Protein AF-A0A9D2HFP5-F1 (afdb_monomer)

pLDDT: mean 80.47, std 15.22, range [37.59, 98.75]

InterPro domains:
  IPR025874 Double zinc ribbon [PF12773] (613-658)

Mean predicted aligned error: 17.3 Å

Sequence (662 aa):
MRTFKIGSEEIKFDDDFEFYNHYVNDLFAIAYESMHIFENEIAKIDDINKLIDETPEIANSLINEAVSYCIDVLIDNEIYDYDVKRFWEEYGDIIDYEESEEFQELNGGYQSIQTSERVHQEEKDSYRNSRSHWEGGGFGISGAIKGAINAGALNMVTGAYRGLVDSFVDSSDRRKFNKMRNALLTEENLDNLAQGLWNNIAAFVTQSLAQILEERTGRNADRILRRGANKAEAIFNNLDRIKDSDKQRKLIKEIIELDPYELSYLAYFEDNSDRIGLDQAEILEIFQYLNAYGYQCFKMDKISEELESITNNTELSPIEKRDKITEILVKNKYIDINYNILIQDNNIVISEIEGFIGLLAIYEIRQCSIRFRGKNELSYYDRVELKNTIEESLKKYRILKSYKPVELKEEYVDMFTGIIELLNKTKKQILIDEKEIRTVRGREFATIEEAECYRKEVSRFDTICSEARERKTSQQFSDLIQKLKNEKFQSKEICDYIVQLEKEQKRLEKEEKEQCLTVGKIKFETFEEADCYRKEKEKWDKKLDNCKEYLGLKPLVTQDIDFVYKELMAEGFTSKILLEKLNIILKIRDIYQKVDSLKAGTRLTEEKQYIICESCGSRINPCSKFCPMCGKPIVMKITCPKCGYKCESSAKFCGMCGNKLM

Foldseek 3Di:
DDWFDWPPDIFDDDPLNVVLLVLLQVLLLLLVVLLVVLLVVLLVDQALVCSLVCSQVSLVVSLLVLLQVLQVVCVVVVNNPDDSVVLCVVQVVPLRLCPFPLSCLLVLLLVLLVQLVVQLVVVVVVCVVCPDDDDDDPQPSLNSSVVSGDPSNCVQQVPLSVVPSVPSPDDCVVVSSSSSSSSNPDPVSSSSSSVSSSCSRSQRVSLSSLVVCCVVVVRDCQQNVLVLVVVLVVLVVCLVVDPDLVVSSVSLSVSCNRHVPPVVSLVVCLVCVVVSVTDNVSSLVSVCSNHVQVSLVVVLVVVVVVLVCLVPDPVDALVRSLVVLVCSCVVVQCAHPQRDGRDDRHVVSVLVSLQVLLSSLLSQLVVLVVVVPPPPDADLVSLVVSLVSSVVSCVSSVVPPDDDLVSHDVVCSVSSVVSVVSNVVSVVVNVVNQQVCQDDPNDGDPGNVVSVLVVVLVVLLCVLVVVLPDDDALVSLVVSLVVLVVVPDPDPVSVVVSVVSVVVSVVRVVVVVQVCQDDQHDGHPDNVVSVVLVVVLVVLVVVLVVLCVVVVDDDDDLVVLVVVVVVLVVVDDDDPVVVVVNVSSVVSNVSNVVNVCSNVVHPDPDPQPFDQDPVPRDTHRPPDQADPVPRHGDFDWDADPPPRDTHTPPDQADPPPRHGPD

Secondary structure (DSSP, 8-state):
-EEEEETTEEEEE-HHHHHHHHHHHHHHHHHHHHHHHHHHHHTT---HHHHHHHHHHHHHHHHHHHHHHHHHHHHHTT--S--HHHHHHHHHHHH-GGG-HHHHHHHHHHHHHHHHHHHHHHHHHHHHH--S-----S-HHHHHHHHHS-HHHHHHHHHHHHHHHTTTTSTTHHHHHHHHHHTT--HHHHHHHHHHHHHIIIIIIHHHHHHHHHHHH----TTTTTTTHHHHHHHHHHHTT---HHHHHHHHHHHHHH-TT-HHHHHHHHHTHHHHT--HHHHHHHHHHH-HHHHHHHHHHHHHHHHHHHHH-SSS-HHHHHHHHHHHHHHTTSB-TT--B---S-HHHHHHHHHHHHHHHHHHHHHHHHTTTT-SS--HHHHHHHHHHHHHHHHHTTTTTT--GGGS-HHHHHHHHHHHHHHHHHHHHHHHHHHHHTEETTEE-SSHHHHHHHHHHHHHHHHHHHTT----SHHHHHHHHHHHHHT----HHHHHHHHHHHHHHHHHHHHHHHHHTEETTEE-SSHHHHHHHHHHHHHHHHHHHHHHHHTT-----HHHHHHHHHHHHHS----HHHHHHHHHHHHHHHHHHHHHHHHHT--------PEEPTTT--EE-TT-SB-TTT--B---EEE-TTT--EEETT-SB-TTT--B--

Solvent-accessible surface area (backbone atoms only — not comparable to full-atom values): 37221 Å² total; per-residue (Å²): 108,51,74,47,59,52,65,96,45,72,48,76,41,47,61,48,49,55,61,48,47,55,57,50,34,52,40,39,40,50,17,54,54,43,25,54,54,46,40,59,56,56,71,71,54,92,42,53,68,56,43,69,68,47,47,48,59,56,48,47,54,48,47,49,52,55,45,49,52,47,43,53,53,34,45,77,69,73,43,77,91,58,49,69,66,55,49,44,74,75,42,34,97,70,52,40,57,68,76,28,68,43,45,41,51,54,50,52,24,47,52,25,52,53,50,23,52,50,52,50,49,53,51,52,51,49,57,69,72,50,82,81,77,88,81,87,76,97,49,64,70,60,41,54,38,62,68,50,39,46,71,69,32,44,64,64,23,44,76,52,44,66,74,44,58,88,59,79,84,57,102,58,53,70,61,50,52,50,49,40,49,48,41,56,71,39,70,71,53,49,51,39,40,26,49,37,50,24,46,35,37,48,46,42,48,46,30,50,49,42,52,54,48,23,76,74,70,70,46,69,40,52,51,71,63,39,73,32,33,74,58,24,51,57,49,57,79,44,42,88,77,50,87,48,56,72,57,39,46,54,50,53,48,49,28,46,69,25,28,61,82,51,57,69,56,56,52,51,47,49,81,37,11,80,83,60,64,38,56,52,66,42,52,50,52,52,44,38,70,65,31,47,52,59,40,52,45,56,54,45,54,66,46,47,56,57,48,48,52,50,69,68,39,82,88,55,52,42,60,57,38,34,52,53,49,50,50,54,38,40,74,71,52,46,26,50,100,73,68,44,72,63,72,88,83,48,70,67,56,48,37,52,52,50,30,51,43,51,47,39,36,52,20,55,44,49,50,55,52,57,76,53,65,90,55,94,66,80,51,70,66,54,41,53,52,53,46,49,50,45,55,51,34,34,55,63,58,58,55,79,76,75,74,52,64,84,53,28,61,72,88,48,32,60,57,51,51,49,49,56,51,48,45,52,54,41,55,54,47,48,56,51,47,52,50,53,61,7,37,52,97,90,43,75,41,97,41,58,67,59,20,50,54,49,46,56,49,50,50,54,51,48,51,64,52,61,78,55,77,82,72,86,51,34,65,58,41,51,58,49,50,52,57,59,59,74,68,64,75,83,50,64,68,61,53,53,49,52,54,49,51,52,53,51,25,55,50,40,47,50,52,54,52,54,50,61,19,41,55,81,80,38,77,44,96,42,55,69,60,24,50,52,52,47,54,49,49,52,52,50,50,51,50,50,50,53,52,33,60,77,66,73,52,71,95,71,55,78,69,54,54,57,48,54,52,51,56,65,67,70,69,73,83,95,52,74,71,56,54,54,50,49,55,50,51,53,53,47,51,55,49,50,54,51,52,50,33,57,60,72,49,53,84,75,88,67,83,76,73,53,45,65,37,94,88,77,66,47,78,35,62,79,86,50,67,42,38,94,88,76,65,51,68,64,80,57,68,38,66,35,91,88,79,63,53,75,35,55,67,82,46,52,46,34,94,86,78,64,49,71,71,108

Structure (mmCIF, N/CA/C/O backbone):
data_AF-A0A9D2HFP5-F1
#
_entry.id   AF-A0A9D2HFP5-F1
#
loop_
_atom_site.group_PDB
_atom_site.id
_atom_site.type_symbol
_atom_site.label_atom_id
_atom_site.label_alt_id
_atom_site.label_comp_id
_atom_site.label_asym_id
_atom_site.label_entity_id
_atom_site.label_seq_id
_atom_site.pdbx_PDB_ins_code
_atom_site.Cartn_x
_atom_site.Cartn_y
_atom_site.Cartn_z
_atom_site.occupancy
_atom_site.B_iso_or_equiv
_atom_site.auth_seq_id
_atom_site.auth_comp_id
_atom_site.auth_asym_id
_atom_site.auth_atom_id
_atom_site.pdbx_PDB_model_num
ATOM 1 N N . MET A 1 1 ? -23.860 -22.064 18.337 1.00 83.44 1 MET A N 1
ATOM 2 C CA . MET A 1 1 ? -22.871 -21.982 19.428 1.00 83.44 1 MET A CA 1
ATOM 3 C C . MET A 1 1 ? -21.538 -22.519 18.939 1.00 83.44 1 MET A C 1
ATOM 5 O O . MET A 1 1 ? -21.463 -23.690 18.559 1.00 83.44 1 MET A O 1
ATOM 9 N N . ARG A 1 2 ? -20.513 -21.670 18.928 1.00 90.56 2 ARG A N 1
ATOM 10 C CA . ARG A 1 2 ? -19.144 -22.003 18.518 1.00 90.56 2 ARG A CA 1
ATOM 11 C C . ARG A 1 2 ? -18.250 -22.126 19.750 1.00 90.56 2 ARG A C 1
ATOM 13 O O . ARG A 1 2 ? -18.473 -21.437 20.745 1.00 90.56 2 ARG A O 1
ATOM 20 N N . THR A 1 3 ? -17.268 -23.022 19.702 1.00 93.19 3 THR A N 1
ATOM 21 C CA . THR A 1 3 ? -16.402 -23.328 20.849 1.00 93.19 3 THR A CA 1
ATOM 22 C C . THR A 1 3 ? -14.945 -23.315 20.420 1.00 93.19 3 THR A C 1
ATOM 24 O O . THR A 1 3 ? -14.612 -23.925 19.405 1.00 93.19 3 THR A O 1
ATOM 27 N N . PHE A 1 4 ? -14.095 -22.692 21.230 1.00 94.12 4 PHE A N 1
ATOM 28 C CA . PHE A 1 4 ? -12.648 -22.633 21.035 1.00 94.12 4 PHE A CA 1
ATOM 29 C C . PHE A 1 4 ? -11.933 -23.162 22.273 1.00 94.12 4 PHE A C 1
ATOM 31 O O . PHE A 1 4 ? -12.431 -23.021 23.394 1.00 94.12 4 PHE A O 1
ATOM 38 N N . LYS A 1 5 ? -10.775 -23.791 22.078 1.00 92.25 5 LYS A N 1
ATOM 39 C CA . LYS A 1 5 ? -9.934 -24.246 23.187 1.00 92.25 5 LYS A CA 1
ATOM 40 C C . LYS A 1 5 ? -9.014 -23.130 23.650 1.00 92.25 5 LYS A C 1
ATOM 42 O O . LYS A 1 5 ? -8.601 -22.303 22.850 1.00 92.25 5 LYS A O 1
ATOM 47 N N . ILE A 1 6 ? -8.702 -23.137 24.941 1.00 88.50 6 ILE A N 1
ATOM 48 C CA . ILE A 1 6 ? -7.648 -22.308 25.521 1.00 88.50 6 ILE A CA 1
ATOM 49 C C . ILE A 1 6 ? -6.994 -23.078 26.676 1.00 88.50 6 ILE A C 1
ATOM 51 O O . ILE A 1 6 ? -7.448 -23.089 27.827 1.00 88.50 6 ILE A O 1
ATOM 55 N N . GLY A 1 7 ? -5.952 -23.837 26.344 1.00 86.19 7 GLY A N 1
ATOM 56 C CA . GLY A 1 7 ? -5.350 -24.830 27.226 1.00 86.19 7 GLY A CA 1
ATOM 57 C C . GLY A 1 7 ? -6.357 -25.907 27.653 1.00 86.19 7 GLY A C 1
ATOM 58 O O . GLY A 1 7 ? -6.870 -26.673 26.841 1.00 86.19 7 GLY A O 1
ATOM 59 N N . SER A 1 8 ? -6.628 -26.003 28.959 1.00 86.81 8 SER A N 1
ATOM 60 C CA . SER A 1 8 ? -7.616 -26.943 29.517 1.00 86.81 8 SER A CA 1
ATOM 61 C C . SER A 1 8 ? -9.049 -26.410 29.535 1.00 86.81 8 SER A C 1
ATOM 63 O O . SER A 1 8 ? -9.959 -27.136 29.936 1.00 86.81 8 SER A O 1
ATOM 65 N N . GLU A 1 9 ? -9.246 -25.143 29.184 1.00 90.12 9 GLU A N 1
ATOM 66 C CA . GLU A 1 9 ? -10.543 -24.479 29.215 1.00 90.12 9 GLU A CA 1
ATOM 67 C C . GLU A 1 9 ? -11.152 -24.404 27.805 1.00 90.12 9 GLU A C 1
ATOM 69 O O . GLU A 1 9 ? -10.472 -24.565 26.791 1.00 90.12 9 GLU A O 1
ATOM 74 N N . GLU A 1 10 ? -12.458 -24.147 27.748 1.00 92.25 10 GLU A N 1
ATOM 75 C CA . GLU A 1 10 ? -13.201 -23.933 26.502 1.00 92.25 10 GLU A CA 1
ATOM 76 C C . GLU A 1 10 ? -13.963 -22.608 26.575 1.00 92.25 10 GLU A C 1
ATOM 78 O O . GLU A 1 10 ? -14.737 -22.403 27.520 1.00 92.25 10 GLU A O 1
ATOM 83 N N . ILE A 1 11 ? -13.773 -21.747 25.576 1.00 91.75 11 ILE A N 1
ATOM 84 C CA . ILE A 1 11 ? -14.527 -20.503 25.368 1.00 91.75 11 ILE A CA 1
ATOM 85 C C . ILE A 1 11 ? -15.746 -20.810 24.507 1.00 91.75 11 ILE A C 1
ATOM 87 O O . ILE A 1 11 ? -15.630 -21.525 23.506 1.00 91.75 11 ILE A O 1
ATOM 91 N N . LYS A 1 12 ? -16.912 -20.277 24.891 1.00 89.75 12 LYS A N 1
ATOM 92 C CA . LYS A 1 12 ? -18.170 -20.497 24.164 1.00 89.75 12 LYS A CA 1
ATOM 93 C C . LYS A 1 12 ? -18.807 -19.188 23.711 1.00 89.75 12 LYS A C 1
ATOM 95 O O . LYS A 1 12 ? -19.101 -18.294 24.510 1.00 89.75 12 LYS A O 1
ATOM 100 N N . PHE A 1 13 ? -19.098 -19.135 22.421 1.00 92.19 13 PHE A N 1
ATOM 101 C CA . PHE A 1 13 ? -19.860 -18.069 21.789 1.00 92.19 13 PHE A CA 1
ATOM 102 C C . PHE A 1 13 ? -21.259 -18.589 21.456 1.00 92.19 13 PHE A C 1
ATOM 104 O O . PHE A 1 13 ? -21.419 -19.593 20.75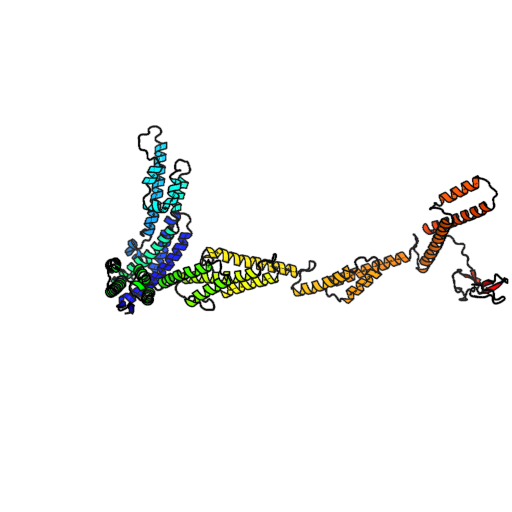3 1.00 92.19 13 PHE A O 1
ATOM 111 N N . ASP A 1 14 ? -22.264 -17.974 22.077 1.00 93.81 14 ASP A N 1
ATOM 112 C CA . ASP A 1 14 ? -23.678 -18.326 21.929 1.00 93.81 14 ASP A CA 1
ATOM 113 C C . ASP A 1 14 ? -24.262 -17.792 20.612 1.00 93.81 14 ASP A C 1
ATOM 115 O O . ASP A 1 14 ? -23.592 -17.098 19.857 1.00 93.81 14 ASP A O 1
ATOM 119 N N . ASP A 1 15 ? -25.499 -18.178 20.294 1.00 94.62 15 ASP A N 1
ATOM 120 C CA . ASP A 1 15 ? -26.116 -17.840 19.004 1.00 94.62 15 ASP A CA 1
ATOM 121 C C . ASP A 1 15 ? -26.394 -16.336 18.846 1.00 94.62 15 ASP A C 1
ATOM 123 O O . ASP A 1 15 ? -26.435 -15.850 17.717 1.00 94.62 15 ASP A O 1
ATOM 127 N N . ASP A 1 16 ? -26.563 -15.604 19.952 1.00 95.38 16 ASP A N 1
ATOM 128 C CA . ASP A 1 16 ? -26.691 -14.145 19.916 1.00 95.38 16 ASP A CA 1
ATOM 129 C C . ASP A 1 16 ? -25.340 -13.507 19.591 1.00 95.38 16 ASP A C 1
ATOM 131 O O . ASP A 1 16 ? -25.266 -12.665 18.700 1.00 95.38 16 ASP A O 1
ATOM 135 N N . PHE A 1 17 ? -24.248 -13.973 20.201 1.00 94.75 17 PHE A N 1
ATOM 136 C CA . PHE A 1 17 ? -22.914 -13.528 19.815 1.00 94.75 17 PHE A CA 1
ATOM 137 C C . PHE A 1 17 ? -22.600 -13.839 18.350 1.00 94.75 17 PHE A C 1
ATOM 139 O O . PHE A 1 17 ? -22.112 -12.965 17.646 1.00 94.75 17 PHE A O 1
ATOM 146 N N . GLU A 1 18 ? -22.892 -15.053 17.869 1.00 94.25 18 GLU A N 1
ATOM 147 C CA . GLU A 1 18 ? -22.661 -15.409 16.459 1.00 94.25 18 GLU A CA 1
ATOM 148 C C . GLU A 1 18 ? -23.450 -14.498 15.506 1.00 94.25 18 GLU A C 1
ATOM 150 O O . GLU A 1 18 ? -22.938 -14.138 14.448 1.00 94.25 18 GLU A O 1
ATOM 155 N N . PHE A 1 19 ? -24.674 -14.109 15.886 1.00 95.12 19 PHE A N 1
ATOM 156 C CA . PHE A 1 19 ? -25.495 -13.174 15.118 1.00 95.12 19 PHE A CA 1
ATOM 157 C C . PHE A 1 19 ? -24.808 -11.812 14.968 1.00 95.12 19 PHE A C 1
ATOM 159 O O . PHE A 1 19 ? -24.720 -11.299 13.856 1.00 95.12 19 PHE A O 1
ATOM 166 N N . TYR A 1 20 ? -24.276 -11.251 16.055 1.00 96.62 20 TYR A N 1
ATOM 167 C CA . TYR A 1 20 ? -23.575 -9.969 15.995 1.00 96.62 20 TYR A CA 1
ATOM 168 C C . TYR A 1 20 ? -22.176 -10.069 15.379 1.00 96.62 20 TYR A C 1
ATOM 170 O O . TYR A 1 20 ? -21.769 -9.165 14.655 1.00 96.62 20 TYR A O 1
ATOM 178 N N . ASN A 1 21 ? -21.436 -11.150 15.642 1.00 94.88 21 ASN A N 1
ATOM 179 C CA . ASN A 1 21 ? -20.028 -11.271 15.261 1.00 94.88 21 ASN A CA 1
ATOM 180 C C . ASN A 1 21 ? -19.814 -11.156 13.748 1.00 94.88 21 ASN A C 1
ATOM 182 O O . ASN A 1 21 ? -18.790 -10.627 13.322 1.00 94.88 21 ASN A O 1
ATOM 186 N N . HIS A 1 22 ? -20.778 -11.605 12.940 1.00 91.94 22 HIS A N 1
ATOM 187 C CA . HIS A 1 22 ? -20.729 -11.388 11.497 1.00 91.94 22 HIS A CA 1
ATOM 188 C C . HIS A 1 22 ? -20.711 -9.892 11.143 1.00 91.94 22 HIS A C 1
ATOM 190 O O . HIS A 1 22 ? -19.788 -9.462 10.458 1.00 91.94 22 HIS A O 1
ATOM 196 N N . TYR A 1 23 ? -21.655 -9.102 11.664 1.00 95.81 23 TYR A N 1
ATOM 197 C CA . TYR A 1 23 ? -21.728 -7.661 11.391 1.00 95.81 23 TYR A CA 1
ATOM 198 C C . TYR A 1 23 ? -20.547 -6.888 11.989 1.00 95.81 23 TYR A C 1
ATOM 200 O O . TYR A 1 23 ? -20.078 -5.923 11.395 1.00 95.81 23 TYR A O 1
ATOM 208 N N . VAL A 1 24 ? -20.034 -7.319 13.148 1.00 96.00 24 VAL A N 1
ATOM 209 C CA . VAL A 1 24 ? -18.830 -6.721 13.747 1.00 96.00 24 VAL A CA 1
ATOM 210 C C . VAL A 1 24 ? -17.609 -6.936 12.849 1.00 96.00 24 VAL A C 1
ATOM 212 O O . VAL A 1 24 ? -16.855 -5.996 12.629 1.00 96.00 24 VAL A O 1
ATOM 215 N N . ASN A 1 25 ? -17.417 -8.140 12.294 1.00 93.50 25 ASN A N 1
ATOM 216 C CA . ASN A 1 25 ? -16.295 -8.404 11.384 1.00 93.50 25 ASN A CA 1
ATOM 217 C C . ASN A 1 25 ? -16.394 -7.575 10.096 1.00 93.50 25 ASN A C 1
ATOM 219 O O . ASN A 1 25 ? -15.379 -7.055 9.634 1.00 93.50 25 ASN A O 1
ATOM 223 N N . ASP A 1 26 ? -17.599 -7.422 9.549 1.00 94.69 26 ASP A N 1
ATOM 224 C CA . ASP A 1 26 ? -17.847 -6.573 8.382 1.00 94.69 26 ASP A CA 1
ATOM 225 C C . ASP A 1 26 ? -17.534 -5.097 8.686 1.00 94.69 26 ASP A C 1
ATOM 227 O O . ASP A 1 26 ? -16.801 -4.449 7.940 1.00 94.69 26 ASP A O 1
ATOM 231 N N . LEU A 1 27 ? -18.007 -4.571 9.821 1.00 96.81 27 LEU A N 1
ATOM 232 C CA . LEU A 1 27 ? -17.712 -3.198 10.244 1.00 96.81 27 LEU A CA 1
ATOM 233 C C . LEU A 1 27 ? -16.233 -2.984 10.570 1.00 96.81 27 LEU A C 1
ATOM 235 O O . LEU A 1 27 ? -15.704 -1.913 10.291 1.00 96.81 27 LEU A O 1
ATOM 239 N N . PHE A 1 28 ? -15.539 -3.986 11.111 1.00 94.94 28 PHE A N 1
ATOM 240 C CA . PHE A 1 28 ? -14.091 -3.922 11.305 1.00 94.94 28 PHE A CA 1
ATOM 241 C C . PHE A 1 28 ? -13.357 -3.849 9.968 1.00 94.94 28 PHE A C 1
ATOM 243 O O . PHE A 1 28 ? -12.436 -3.045 9.837 1.00 94.94 28 PHE A O 1
ATOM 250 N N . ALA A 1 29 ? -13.768 -4.634 8.968 1.00 93.31 29 ALA A N 1
ATOM 251 C CA . ALA A 1 29 ? -13.217 -4.534 7.619 1.00 93.31 29 ALA A CA 1
ATOM 252 C C . ALA A 1 29 ? -13.425 -3.124 7.041 1.00 93.31 29 ALA A C 1
ATOM 254 O O . ALA A 1 29 ? -12.455 -2.499 6.611 1.00 93.31 29 ALA A O 1
ATOM 255 N N . ILE A 1 30 ? -14.646 -2.582 7.141 1.00 96.00 30 ILE A N 1
ATOM 256 C CA . ILE A 1 30 ? -14.961 -1.204 6.725 1.00 96.00 30 ILE A CA 1
ATOM 257 C C . ILE A 1 30 ? -14.097 -0.188 7.482 1.00 96.00 30 ILE A C 1
ATOM 259 O O . ILE A 1 30 ? -13.579 0.741 6.867 1.00 96.00 30 ILE A O 1
ATOM 263 N N . ALA A 1 31 ? -13.903 -0.358 8.793 1.00 96.25 31 ALA A N 1
ATOM 264 C CA . ALA A 1 31 ? -13.087 0.534 9.613 1.00 96.25 31 ALA A CA 1
ATOM 265 C C . ALA A 1 31 ? -11.616 0.528 9.177 1.00 96.25 31 ALA A C 1
ATOM 267 O O . ALA A 1 31 ? -11.030 1.595 9.019 1.00 96.25 31 ALA A O 1
ATOM 268 N N . TYR A 1 32 ? -11.020 -0.646 8.938 1.00 92.69 32 TYR A N 1
ATOM 269 C CA . TYR A 1 32 ? -9.642 -0.747 8.447 1.00 92.69 32 TYR A CA 1
ATOM 270 C C . TYR A 1 32 ? -9.480 -0.121 7.058 1.00 92.69 32 TYR A C 1
ATOM 272 O O . TYR A 1 32 ? -8.529 0.626 6.829 1.00 92.69 32 TYR A O 1
ATOM 280 N N . GLU A 1 33 ? -10.399 -0.398 6.131 1.00 91.31 33 GLU A N 1
ATOM 281 C CA . GLU A 1 33 ? -10.356 0.185 4.785 1.00 91.31 33 GLU A CA 1
ATOM 282 C C . GLU A 1 33 ? -10.531 1.705 4.825 1.00 91.31 33 GLU A C 1
ATOM 284 O O . GLU A 1 33 ? -9.754 2.432 4.204 1.00 91.31 33 GLU A O 1
ATOM 289 N N . SER A 1 34 ? -11.490 2.186 5.616 1.00 95.50 34 SER A N 1
ATOM 290 C CA . SER A 1 34 ? -11.731 3.614 5.834 1.00 95.50 34 SER A CA 1
ATOM 291 C C . SER A 1 34 ? -10.514 4.296 6.445 1.00 95.50 34 SER A C 1
ATOM 293 O O . SER A 1 34 ? -10.115 5.349 5.962 1.00 95.50 34 SER A O 1
ATOM 295 N N . MET A 1 35 ? -9.881 3.681 7.449 1.00 94.56 35 MET A N 1
ATOM 296 C CA . MET A 1 35 ? -8.655 4.186 8.070 1.00 94.56 35 MET A CA 1
ATOM 297 C C . MET A 1 35 ? -7.540 4.361 7.036 1.00 94.56 35 MET A C 1
ATOM 299 O O . MET A 1 35 ? -6.943 5.430 6.962 1.00 94.56 35 MET A O 1
ATOM 303 N N . HIS A 1 36 ? -7.308 3.357 6.185 1.00 89.44 36 HIS A N 1
ATOM 304 C CA . HIS A 1 36 ? -6.268 3.429 5.158 1.00 89.44 36 HIS A CA 1
ATOM 305 C C . HIS A 1 36 ? -6.579 4.467 4.066 1.00 89.44 36 HIS A C 1
ATOM 307 O O . HIS A 1 36 ? -5.689 5.179 3.597 1.00 89.44 36 HIS A O 1
ATOM 313 N N . ILE A 1 37 ? -7.840 4.580 3.637 1.00 90.94 37 ILE A N 1
ATOM 314 C CA . ILE A 1 37 ? -8.264 5.622 2.687 1.00 90.94 37 ILE A CA 1
ATOM 315 C C . ILE A 1 37 ? -8.052 7.006 3.304 1.00 90.94 37 ILE A C 1
ATOM 317 O O . ILE A 1 37 ? -7.484 7.890 2.666 1.00 90.94 37 ILE A O 1
ATOM 321 N N . PHE A 1 38 ? -8.484 7.176 4.548 1.00 96.00 38 PHE A N 1
ATOM 322 C CA . PHE A 1 38 ? -8.383 8.421 5.288 1.00 96.00 38 PHE A CA 1
ATOM 323 C C . PHE A 1 38 ? -6.936 8.868 5.466 1.00 96.00 38 PHE A C 1
ATOM 325 O O . PHE A 1 38 ? -6.614 9.992 5.090 1.00 96.00 38 PHE A O 1
ATOM 332 N N . GLU A 1 39 ? -6.063 7.978 5.943 1.00 92.81 39 GLU A N 1
ATOM 333 C CA . GLU A 1 39 ? -4.623 8.210 6.094 1.00 92.81 39 GLU A CA 1
ATOM 334 C C . GLU A 1 39 ? -4.002 8.713 4.780 1.00 92.81 39 GLU A C 1
ATOM 336 O O . GLU A 1 39 ? -3.342 9.753 4.746 1.00 92.81 39 GLU A O 1
ATOM 341 N N . ASN A 1 40 ? -4.311 8.044 3.664 1.00 87.44 40 ASN A N 1
ATOM 342 C CA . ASN A 1 40 ? -3.843 8.447 2.340 1.00 87.44 40 ASN A CA 1
ATOM 343 C C . ASN A 1 40 ? -4.367 9.826 1.903 1.00 87.44 40 ASN A C 1
ATOM 345 O O . ASN A 1 40 ? -3.652 10.554 1.213 1.00 87.44 40 ASN A O 1
ATOM 349 N N . GLU A 1 41 ? -5.610 10.191 2.230 1.00 92.44 41 GLU A N 1
ATOM 350 C CA . GLU A 1 41 ? -6.157 11.510 1.890 1.00 92.44 41 GLU A CA 1
ATOM 351 C C . GLU A 1 41 ? -5.546 12.621 2.752 1.00 92.44 41 GLU A C 1
ATOM 353 O O . GLU A 1 41 ? -5.092 13.629 2.201 1.00 92.44 41 GLU A O 1
ATOM 358 N N . ILE A 1 42 ? -5.452 12.431 4.071 1.00 94.00 42 ILE A N 1
ATOM 359 C CA . ILE A 1 42 ? -4.899 13.450 4.976 1.00 94.00 42 ILE A CA 1
ATOM 360 C C . ILE A 1 42 ? -3.390 13.642 4.781 1.00 94.00 42 ILE A C 1
ATOM 362 O O . ILE A 1 42 ? -2.902 14.767 4.895 1.00 94.00 42 ILE A O 1
ATOM 366 N N . ALA A 1 43 ? -2.652 12.598 4.385 1.00 90.19 43 ALA A N 1
ATOM 367 C CA . ALA A 1 43 ? -1.222 12.685 4.078 1.00 90.19 43 ALA A CA 1
ATOM 368 C C . ALA A 1 43 ? -0.909 13.620 2.893 1.00 90.19 43 ALA A C 1
ATOM 370 O O . ALA A 1 43 ? 0.207 14.129 2.769 1.00 90.19 43 ALA A O 1
ATOM 371 N N . LYS A 1 44 ? -1.888 13.900 2.020 1.00 91.12 44 LYS A N 1
ATOM 372 C CA . LYS A 1 44 ? -1.734 14.852 0.902 1.00 91.12 44 LYS A CA 1
ATOM 373 C C . LYS A 1 44 ? -1.837 16.313 1.349 1.00 91.12 44 LYS A C 1
ATOM 375 O O . LYS A 1 44 ? -1.576 17.210 0.540 1.00 91.12 44 LYS A O 1
ATOM 380 N N . ILE A 1 45 ? -2.248 16.571 2.590 1.00 92.44 45 ILE A N 1
ATOM 381 C CA . ILE A 1 45 ? -2.505 17.911 3.111 1.00 92.44 45 ILE A CA 1
ATOM 382 C C . ILE A 1 45 ? -1.231 18.463 3.765 1.00 92.44 45 ILE A C 1
ATOM 384 O O . ILE A 1 45 ? -0.825 18.060 4.849 1.00 92.44 45 ILE A O 1
ATOM 388 N N . ASP A 1 46 ? -0.606 19.445 3.112 1.00 89.50 46 ASP A N 1
ATOM 389 C CA . ASP A 1 46 ? 0.664 20.057 3.536 1.00 89.50 46 ASP A CA 1
ATOM 390 C C . ASP A 1 46 ? 0.504 21.330 4.396 1.00 89.50 46 ASP A C 1
ATOM 392 O O . ASP A 1 46 ? 1.487 21.995 4.747 1.00 89.50 46 ASP A O 1
ATOM 396 N N . ASP A 1 47 ? -0.736 21.682 4.744 1.00 90.75 47 ASP A N 1
ATOM 397 C CA . ASP A 1 47 ? -1.084 22.853 5.546 1.00 90.75 47 ASP A CA 1
ATOM 398 C C . ASP A 1 47 ? -2.013 22.467 6.697 1.00 90.75 47 ASP A C 1
ATOM 400 O O . ASP A 1 47 ? -3.118 21.977 6.500 1.00 90.75 47 ASP A O 1
ATOM 404 N N . ILE A 1 48 ? -1.580 22.758 7.920 1.00 92.12 48 ILE A N 1
ATOM 405 C CA . ILE A 1 48 ? -2.306 22.425 9.149 1.00 92.12 48 ILE A CA 1
ATOM 406 C C . ILE A 1 48 ? -3.677 23.094 9.261 1.00 92.12 48 ILE A C 1
ATOM 408 O O . ILE A 1 48 ? -4.561 22.537 9.896 1.00 92.12 48 ILE A O 1
ATOM 412 N N . ASN A 1 49 ? -3.885 24.277 8.671 1.00 91.44 49 ASN A N 1
ATOM 413 C CA . ASN A 1 49 ? -5.205 24.911 8.726 1.00 91.44 49 ASN A CA 1
ATOM 414 C C . ASN A 1 49 ? -6.180 24.117 7.857 1.00 91.44 49 ASN A C 1
ATOM 416 O O . ASN A 1 49 ? -7.263 23.789 8.316 1.00 91.44 49 ASN A O 1
ATOM 420 N N . LYS A 1 50 ? -5.745 23.735 6.647 1.00 94.81 50 LYS A N 1
ATOM 421 C CA . LYS A 1 50 ? -6.523 22.833 5.795 1.00 94.81 50 LYS A CA 1
ATOM 422 C C . LYS A 1 50 ? -6.747 21.481 6.451 1.00 94.81 50 LYS A C 1
ATOM 424 O O . LYS A 1 50 ? -7.845 20.966 6.358 1.00 94.81 50 LYS A O 1
ATOM 429 N N . LEU A 1 51 ? -5.739 20.923 7.127 1.00 95.06 51 LEU A N 1
ATOM 430 C CA . LEU A 1 51 ? -5.895 19.642 7.812 1.00 95.06 51 LEU A CA 1
ATOM 431 C C . LEU A 1 51 ? -7.019 19.734 8.852 1.00 95.06 51 LEU A C 1
ATOM 433 O O . LEU A 1 51 ? -7.932 18.924 8.814 1.00 95.06 51 LEU A O 1
ATOM 437 N N . ILE A 1 52 ? -6.999 20.743 9.727 1.00 95.38 52 ILE A N 1
ATOM 438 C CA . ILE A 1 52 ? -8.053 20.934 10.737 1.00 95.38 52 ILE A CA 1
ATOM 439 C C . ILE A 1 52 ? -9.433 21.149 10.096 1.00 95.38 52 ILE A C 1
ATOM 441 O O . ILE A 1 52 ? -10.408 20.600 10.596 1.00 95.38 52 ILE A O 1
ATOM 445 N N . ASP A 1 53 ? -9.511 21.908 9.000 1.00 94.62 53 ASP A N 1
ATOM 446 C CA . ASP A 1 53 ? -10.782 22.240 8.345 1.00 94.62 53 ASP A CA 1
ATOM 447 C C . ASP A 1 53 ? -11.360 21.067 7.520 1.00 94.62 53 ASP A C 1
ATOM 449 O O . ASP A 1 53 ? -12.569 20.865 7.500 1.00 94.62 53 ASP A O 1
ATOM 453 N N . GLU A 1 54 ? -10.517 20.300 6.820 1.00 96.19 54 GLU A N 1
ATOM 454 C CA . GLU A 1 54 ? -10.938 19.269 5.856 1.00 96.19 54 GLU A CA 1
ATOM 455 C C . GLU A 1 54 ? -11.067 17.874 6.499 1.00 96.19 54 GLU A C 1
ATOM 457 O O . GLU A 1 54 ? -11.882 17.066 6.053 1.00 96.19 54 GLU A O 1
ATOM 462 N N . THR A 1 55 ? -10.304 17.575 7.559 1.00 96.50 55 THR A N 1
ATOM 463 C CA . THR A 1 55 ? -10.272 16.236 8.188 1.00 96.50 55 THR A CA 1
ATOM 464 C C . THR A 1 55 ? -11.652 15.754 8.657 1.00 96.50 55 THR A C 1
ATOM 466 O O . THR A 1 55 ? -12.006 14.621 8.319 1.00 96.50 55 THR A O 1
ATOM 469 N N . PRO A 1 56 ? -12.465 16.559 9.374 1.00 96.81 56 PRO A N 1
ATOM 470 C CA . PRO A 1 56 ? -13.794 16.122 9.798 1.00 96.81 56 PRO A CA 1
ATOM 471 C C . PRO A 1 56 ? -14.722 15.775 8.639 1.00 96.81 56 PRO A C 1
ATOM 473 O O . PRO A 1 56 ? -15.454 14.791 8.712 1.00 96.81 56 PRO A O 1
ATOM 476 N N . GLU A 1 57 ? -14.679 16.542 7.546 1.00 96.69 57 GLU A N 1
ATOM 477 C CA . GLU A 1 57 ? -15.506 16.275 6.366 1.00 96.69 57 GLU A CA 1
ATOM 478 C C . GLU A 1 57 ? -15.118 14.944 5.705 1.00 96.69 57 GLU A C 1
ATOM 480 O O . GLU A 1 57 ? -15.995 14.147 5.360 1.00 96.69 57 GLU A O 1
ATOM 485 N N . ILE A 1 58 ? -13.813 14.673 5.573 1.00 97.69 58 ILE A N 1
ATOM 486 C CA . ILE A 1 58 ? -13.300 13.411 5.018 1.00 97.69 58 ILE A CA 1
ATOM 487 C C . ILE A 1 58 ? -13.708 12.236 5.920 1.00 97.69 58 ILE A C 1
ATOM 489 O O . ILE A 1 58 ? -14.263 11.250 5.429 1.00 97.69 58 ILE A O 1
ATOM 493 N N . ALA A 1 59 ? -13.488 12.349 7.233 1.00 98.12 59 ALA A N 1
ATOM 494 C CA . ALA A 1 59 ? -13.838 11.313 8.203 1.00 98.12 59 ALA A CA 1
ATOM 495 C C . ALA A 1 59 ? -15.345 11.024 8.216 1.00 98.12 59 ALA A C 1
ATOM 497 O O . ALA A 1 59 ? -15.759 9.874 8.067 1.00 98.12 59 ALA A O 1
ATOM 498 N N . ASN A 1 60 ? -16.180 12.063 8.315 1.00 96.44 60 ASN A N 1
ATOM 499 C CA . ASN A 1 60 ? -17.634 11.919 8.350 1.00 96.44 60 ASN A CA 1
ATOM 500 C C . ASN A 1 60 ? -18.193 11.360 7.032 1.00 96.44 60 ASN A C 1
ATOM 502 O O . ASN A 1 60 ? -19.217 10.673 7.045 1.00 96.44 60 ASN A O 1
ATOM 506 N N . SER A 1 61 ? -17.532 11.582 5.890 1.00 97.69 61 SER A N 1
ATOM 507 C CA . SER A 1 61 ? -17.889 10.900 4.638 1.00 97.69 61 SER A CA 1
ATOM 508 C C . SER A 1 61 ? -17.710 9.382 4.746 1.00 97.69 61 SER A C 1
ATOM 510 O O . SER A 1 61 ? -18.605 8.643 4.345 1.00 97.69 61 SER A O 1
ATOM 512 N N . LEU A 1 62 ? -16.597 8.915 5.315 1.00 98.44 62 LEU A N 1
ATOM 513 C CA . LEU A 1 62 ? -16.309 7.485 5.491 1.00 98.44 62 LEU A CA 1
ATOM 514 C C . LEU A 1 62 ? -17.195 6.852 6.576 1.00 98.44 62 LEU A C 1
ATOM 516 O O . LEU A 1 62 ? -17.727 5.758 6.392 1.00 98.44 62 LEU A O 1
ATOM 520 N N . ILE A 1 63 ? -17.461 7.576 7.667 1.00 98.44 63 ILE A N 1
ATOM 521 C CA . ILE A 1 63 ? -18.430 7.157 8.693 1.00 98.44 63 ILE A CA 1
ATOM 522 C C . ILE A 1 63 ? -19.822 6.988 8.073 1.00 98.44 63 ILE A C 1
ATOM 524 O O . ILE A 1 63 ? -20.516 6.020 8.376 1.00 98.44 63 ILE A O 1
ATOM 528 N N . ASN A 1 64 ? -20.233 7.867 7.152 1.00 98.00 64 ASN A N 1
ATOM 529 C CA . ASN A 1 64 ? -21.513 7.728 6.451 1.00 98.00 64 ASN A CA 1
ATOM 530 C C . ASN A 1 64 ? -21.602 6.464 5.581 1.00 98.00 64 ASN A C 1
ATOM 532 O O . ASN A 1 64 ? -22.699 5.920 5.426 1.00 98.00 64 ASN A O 1
ATOM 536 N N . GLU A 1 65 ? -20.489 5.972 5.035 1.00 98.00 65 GLU A N 1
ATOM 537 C CA . GLU A 1 65 ? -20.458 4.685 4.330 1.00 98.00 65 GLU A CA 1
ATOM 538 C C . GLU A 1 65 ? -20.711 3.525 5.308 1.00 98.00 65 GLU A C 1
ATOM 540 O O . GLU A 1 65 ? -21.568 2.676 5.045 1.00 98.00 65 GLU A O 1
ATOM 545 N N . ALA A 1 66 ? -20.080 3.546 6.487 1.00 98.50 66 ALA A N 1
ATOM 546 C CA . ALA A 1 66 ? -20.329 2.566 7.549 1.00 98.50 66 ALA A CA 1
ATOM 547 C C . ALA A 1 66 ? -21.765 2.638 8.106 1.00 98.50 66 ALA A C 1
ATOM 549 O O . ALA A 1 66 ? -22.404 1.609 8.330 1.00 98.50 66 ALA A O 1
ATOM 550 N N . VAL A 1 67 ? -22.315 3.844 8.285 1.00 98.69 67 VAL A N 1
ATOM 551 C CA . VAL A 1 67 ? -23.718 4.043 8.685 1.00 98.69 67 VAL A CA 1
ATOM 552 C C . VAL A 1 67 ? -24.661 3.516 7.607 1.00 98.69 67 VAL A C 1
ATOM 554 O O . VAL A 1 67 ? -25.654 2.877 7.937 1.00 98.69 67 VAL A O 1
ATOM 557 N N . SER A 1 68 ? -24.353 3.718 6.325 1.00 98.56 68 SER A N 1
ATOM 558 C CA . SER A 1 68 ? -25.163 3.173 5.227 1.00 98.56 68 SER A CA 1
ATOM 559 C C . SER A 1 68 ? -25.205 1.644 5.268 1.00 98.56 68 SER A C 1
ATOM 561 O O . SER A 1 68 ? -26.291 1.075 5.186 1.00 98.56 68 SER A O 1
ATOM 563 N N . TYR A 1 69 ? -24.066 0.988 5.515 1.00 98.62 69 TYR A N 1
ATOM 564 C CA . TYR A 1 69 ? -24.032 -0.455 5.770 1.00 98.62 69 TYR A CA 1
ATOM 565 C C . TYR A 1 69 ? -24.899 -0.845 6.980 1.00 98.62 69 TYR A C 1
ATOM 567 O O . TYR A 1 69 ? -25.656 -1.811 6.919 1.00 98.62 69 TYR A O 1
ATOM 575 N N . CYS A 1 70 ? -24.862 -0.067 8.067 1.00 98.75 70 CYS A N 1
ATOM 576 C CA . CYS A 1 70 ? -25.720 -0.307 9.229 1.00 98.75 70 CYS A CA 1
ATOM 577 C C . CYS A 1 70 ? -27.213 -0.222 8.869 1.00 98.75 70 CYS A C 1
ATOM 579 O O . CYS A 1 70 ? -27.994 -1.043 9.345 1.00 98.75 70 CYS A O 1
ATOM 581 N N . ILE A 1 71 ? -27.622 0.722 8.013 1.00 98.69 71 ILE A N 1
ATOM 582 C CA . ILE A 1 71 ? -29.006 0.805 7.516 1.00 98.69 71 ILE A CA 1
ATOM 583 C C . ILE A 1 71 ? -29.380 -0.447 6.717 1.00 98.69 71 ILE A C 1
ATOM 585 O O . ILE A 1 71 ? -30.462 -0.993 6.938 1.00 98.69 71 ILE A O 1
ATOM 589 N N . ASP A 1 72 ? -28.495 -0.935 5.848 1.00 98.62 72 ASP A N 1
ATOM 590 C CA . ASP A 1 72 ? -28.729 -2.171 5.092 1.00 98.62 72 ASP A CA 1
ATOM 591 C C . ASP A 1 72 ? -28.909 -3.374 6.035 1.00 98.62 72 ASP A C 1
ATOM 593 O O . ASP A 1 72 ? -29.882 -4.120 5.908 1.00 98.62 72 ASP A O 1
ATOM 597 N N . VAL A 1 73 ? -28.062 -3.498 7.064 1.00 98.44 73 VAL A N 1
ATOM 598 C CA . VAL A 1 73 ? -28.204 -4.530 8.107 1.00 98.44 73 VAL A CA 1
ATOM 599 C C . VAL A 1 73 ? -29.542 -4.409 8.842 1.00 98.44 73 VAL A C 1
ATOM 601 O O . VAL A 1 73 ? -30.205 -5.418 9.093 1.00 98.44 73 VAL A O 1
ATOM 604 N N . LEU A 1 74 ? -29.973 -3.197 9.199 1.00 98.62 74 LEU A N 1
ATOM 605 C CA . LEU A 1 74 ? -31.265 -2.986 9.859 1.00 98.62 74 LEU A CA 1
ATOM 606 C C . LEU A 1 74 ? -32.432 -3.419 8.957 1.00 98.62 74 LEU A C 1
ATOM 608 O O . LEU A 1 74 ? -33.328 -4.127 9.421 1.00 98.62 74 LEU A O 1
ATOM 612 N N . ILE A 1 75 ? -32.393 -3.077 7.666 1.00 98.25 75 ILE A N 1
ATOM 613 C CA . ILE A 1 75 ? -33.396 -3.486 6.670 1.00 98.25 75 ILE A CA 1
ATOM 614 C C . ILE A 1 75 ? -33.447 -5.013 6.532 1.00 98.25 75 ILE A C 1
ATOM 616 O O . ILE A 1 75 ? -34.543 -5.586 6.531 1.00 98.25 75 ILE A O 1
ATOM 620 N N . ASP A 1 76 ? -32.289 -5.672 6.466 1.00 97.56 76 ASP A N 1
ATOM 621 C CA . ASP A 1 76 ? -32.170 -7.134 6.381 1.00 97.56 76 ASP A CA 1
ATOM 622 C C . ASP A 1 76 ? -32.721 -7.845 7.628 1.00 97.56 76 ASP A C 1
ATOM 624 O O . ASP A 1 76 ? -33.183 -8.985 7.551 1.00 97.56 76 ASP A O 1
ATOM 628 N N . ASN A 1 77 ? -32.745 -7.151 8.769 1.00 97.19 77 ASN A N 1
ATOM 629 C CA . ASN A 1 77 ? -33.354 -7.609 10.019 1.00 97.19 77 ASN A CA 1
ATOM 630 C C . ASN A 1 77 ? -34.797 -7.101 10.216 1.00 97.19 77 ASN A C 1
ATOM 632 O O . ASN A 1 77 ? -35.317 -7.128 11.332 1.00 97.19 77 ASN A O 1
ATOM 636 N N . GLU A 1 78 ? -35.457 -6.669 9.137 1.00 97.94 78 GLU A N 1
ATOM 637 C CA . GLU A 1 78 ? -36.849 -6.194 9.106 1.00 97.94 78 GLU A CA 1
ATOM 638 C C . GLU A 1 78 ? -37.115 -4.914 9.934 1.00 97.94 78 GLU A C 1
ATOM 640 O O . GLU A 1 78 ? -38.247 -4.641 10.347 1.00 97.94 78 GLU A O 1
ATOM 645 N N . ILE A 1 79 ? -36.085 -4.089 10.152 1.00 98.31 79 ILE A N 1
ATOM 646 C CA . ILE A 1 79 ? -36.157 -2.792 10.841 1.00 98.31 79 ILE A CA 1
ATOM 647 C C . ILE A 1 79 ? -36.103 -1.672 9.794 1.00 98.31 79 ILE A C 1
ATOM 649 O O . ILE A 1 79 ? -35.042 -1.236 9.362 1.00 98.31 79 ILE A O 1
ATOM 653 N N . TYR A 1 80 ? -37.275 -1.193 9.375 1.00 97.94 80 TYR A N 1
ATOM 654 C CA . TYR A 1 80 ? -37.411 -0.238 8.261 1.00 97.94 80 TYR A CA 1
ATOM 655 C C . TYR A 1 80 ? -37.560 1.228 8.685 1.00 97.94 80 TYR A C 1
ATOM 657 O O . TYR A 1 80 ? -37.746 2.098 7.836 1.00 97.94 80 TYR A O 1
ATOM 665 N N . ASP A 1 81 ? -37.575 1.515 9.988 1.00 97.25 81 ASP A N 1
ATOM 666 C CA . ASP A 1 81 ? -37.818 2.857 10.521 1.00 97.25 81 ASP A CA 1
ATOM 667 C C . ASP A 1 81 ? -36.536 3.677 10.738 1.00 97.25 81 ASP A C 1
ATOM 669 O O . ASP A 1 81 ? -36.620 4.760 11.319 1.00 97.25 81 ASP A O 1
ATOM 673 N N . TYR A 1 82 ? -35.385 3.197 10.257 1.00 98.00 82 TYR A N 1
ATOM 674 C CA . TYR A 1 82 ? -34.121 3.933 10.225 1.00 98.00 82 TYR A CA 1
ATOM 675 C C . TYR A 1 82 ? -33.719 4.292 8.795 1.00 98.00 82 TYR A C 1
ATOM 677 O O . TYR A 1 82 ? -33.748 3.467 7.887 1.00 98.00 82 TYR A O 1
ATOM 685 N N . ASP A 1 83 ? -33.297 5.539 8.630 1.00 98.19 83 ASP A N 1
ATOM 686 C CA . ASP A 1 83 ? -32.470 6.006 7.527 1.00 98.19 83 ASP A CA 1
ATOM 687 C C . ASP A 1 83 ? -31.195 6.641 8.109 1.00 98.19 83 ASP A C 1
ATOM 689 O O . ASP A 1 83 ? -31.063 6.795 9.328 1.00 98.19 83 ASP A O 1
ATOM 693 N N . VAL A 1 84 ? -30.251 7.023 7.243 1.00 97.88 84 VAL A N 1
ATOM 694 C CA . VAL A 1 84 ? -28.995 7.674 7.660 1.00 97.88 84 VAL A CA 1
ATOM 695 C C . VAL A 1 84 ? -29.276 8.894 8.544 1.00 97.88 84 VAL A C 1
ATOM 697 O O . VAL A 1 84 ? -28.618 9.093 9.560 1.00 97.88 84 VAL A O 1
ATOM 700 N N . LYS A 1 85 ? -30.296 9.691 8.202 1.00 98.06 85 LYS A N 1
ATOM 701 C CA . LYS A 1 85 ? -30.644 10.903 8.949 1.00 98.06 85 LYS A CA 1
ATOM 702 C C . LYS A 1 85 ? -31.042 10.577 10.386 1.00 98.06 85 LYS A C 1
ATOM 704 O O . LYS A 1 85 ? -30.527 11.203 11.306 1.00 98.06 85 LYS A O 1
ATOM 709 N N . ARG A 1 86 ? -31.948 9.619 10.583 1.00 98.19 86 ARG A N 1
ATOM 710 C CA . ARG A 1 86 ? -32.394 9.212 11.917 1.00 98.19 86 ARG A CA 1
ATOM 711 C C . ARG A 1 86 ? -31.247 8.625 12.736 1.00 98.19 86 ARG A C 1
ATOM 713 O O . ARG A 1 86 ? -31.165 8.903 13.926 1.00 98.19 86 ARG A O 1
ATOM 720 N N . PHE A 1 87 ? -30.365 7.848 12.108 1.00 98.31 87 PHE A N 1
ATOM 721 C CA . PHE A 1 87 ? -29.186 7.303 12.783 1.00 98.31 87 PHE A CA 1
ATOM 722 C C . PHE A 1 87 ? -28.328 8.428 13.382 1.00 98.31 87 PHE A C 1
ATOM 724 O O . PHE A 1 87 ? -28.014 8.391 14.568 1.00 98.31 87 PHE A O 1
ATOM 731 N N . TRP A 1 88 ? -28.040 9.475 12.604 1.00 97.31 88 TRP A N 1
ATOM 732 C CA . TRP A 1 88 ? -27.325 10.661 13.090 1.00 97.31 88 TRP A CA 1
ATOM 733 C C . TRP A 1 88 ? -28.106 11.469 14.132 1.00 97.31 88 TRP A C 1
ATOM 735 O O . TRP A 1 88 ? -27.506 11.975 15.072 1.00 97.31 88 TRP A O 1
ATOM 745 N N . GLU A 1 89 ? -29.430 11.588 14.008 1.00 97.69 89 GLU A N 1
ATOM 746 C CA . GLU A 1 89 ? -30.252 12.273 15.020 1.00 97.69 89 GLU A CA 1
ATOM 747 C C . GLU A 1 89 ? -30.197 11.589 16.395 1.00 97.69 89 GLU A C 1
ATOM 749 O O . GLU A 1 89 ? -30.318 12.270 17.411 1.00 97.69 89 GLU A O 1
ATOM 754 N N . GLU A 1 90 ? -30.037 10.264 16.437 1.00 97.69 90 GLU A N 1
ATOM 755 C CA . GLU A 1 90 ? -30.006 9.492 17.685 1.00 97.69 90 GLU A CA 1
ATOM 756 C C . GLU A 1 90 ? -28.584 9.251 18.221 1.00 97.69 90 GLU A C 1
ATOM 758 O O . GLU A 1 90 ? -28.391 9.267 19.436 1.00 97.69 90 GLU A O 1
ATOM 763 N N . TYR A 1 91 ? -27.598 9.047 17.341 1.00 97.12 91 TYR A N 1
ATOM 764 C CA . TYR A 1 91 ? -26.237 8.631 17.715 1.00 97.12 91 TYR A CA 1
ATOM 765 C C . TYR A 1 91 ? -25.139 9.635 17.339 1.00 97.12 91 TYR A C 1
ATOM 767 O O . TYR A 1 91 ? -23.978 9.404 17.673 1.00 97.12 91 TYR A O 1
ATOM 775 N N . GLY A 1 92 ? -25.481 10.753 16.687 1.00 94.81 92 GLY A N 1
ATOM 776 C CA . GLY A 1 92 ? -24.530 11.761 16.203 1.00 94.81 92 GLY A CA 1
ATOM 777 C C . GLY A 1 92 ? -23.576 12.277 17.276 1.00 94.81 92 GLY A C 1
ATOM 778 O O . GLY A 1 92 ? -22.381 12.328 17.034 1.00 94.81 92 GLY A O 1
ATOM 779 N N . ASP A 1 93 ? -24.074 12.532 18.488 1.00 93.19 93 ASP A N 1
ATOM 780 C CA . ASP A 1 93 ? -23.259 13.008 19.619 1.00 93.19 93 ASP A CA 1
ATOM 781 C C . ASP A 1 93 ? -22.124 12.040 20.018 1.00 93.19 93 ASP A C 1
ATOM 783 O O . ASP A 1 93 ? -21.199 12.431 20.725 1.00 93.19 93 ASP A O 1
ATOM 787 N N . ILE A 1 94 ? -22.216 10.765 19.626 1.00 92.94 94 ILE A N 1
ATOM 788 C CA . ILE A 1 94 ? -21.243 9.715 19.965 1.00 92.94 94 ILE A CA 1
ATOM 789 C C . ILE A 1 94 ? -20.357 9.380 18.759 1.00 92.94 94 ILE A C 1
ATOM 791 O O . ILE A 1 94 ? -19.193 9.031 18.934 1.00 92.94 94 ILE A O 1
ATOM 795 N N . ILE A 1 95 ? -20.906 9.452 17.542 1.00 95.88 95 ILE A N 1
ATOM 796 C CA . ILE A 1 95 ? -20.206 9.062 16.308 1.00 95.88 95 ILE A CA 1
ATOM 797 C C . ILE A 1 95 ? -19.647 10.254 15.522 1.00 95.88 95 ILE A C 1
ATOM 799 O O . ILE A 1 95 ? -19.023 10.036 14.488 1.00 95.88 95 ILE A O 1
ATOM 803 N N . ASP A 1 96 ? -19.844 11.499 15.956 1.00 94.69 96 ASP A N 1
ATOM 804 C CA . ASP A 1 96 ? -19.216 12.649 15.303 1.00 94.69 96 ASP A CA 1
ATOM 805 C C . ASP A 1 96 ? -17.694 12.578 15.461 1.00 94.69 96 ASP A C 1
ATOM 807 O O . ASP A 1 96 ? -17.158 12.520 16.570 1.00 94.69 96 ASP A O 1
ATOM 811 N N . TYR A 1 97 ? -16.987 12.570 14.332 1.00 96.81 97 TYR A N 1
ATOM 812 C CA . TYR A 1 97 ? -15.534 12.516 14.325 1.00 96.81 97 TYR A CA 1
ATOM 813 C C . TYR A 1 97 ? -14.895 13.731 15.005 1.00 96.81 97 TYR A C 1
ATOM 815 O O . TYR A 1 97 ? -13.828 13.595 15.610 1.00 96.81 97 TYR A O 1
ATOM 823 N N . GLU A 1 98 ? -15.530 14.907 14.947 1.00 95.62 98 GLU A N 1
ATOM 824 C CA . GLU A 1 98 ? -14.997 16.100 15.613 1.00 95.62 98 GLU A CA 1
ATOM 825 C C . GLU A 1 98 ? -14.898 15.906 17.125 1.00 95.62 98 GLU A C 1
ATOM 827 O O . GLU A 1 98 ? -14.005 16.470 17.743 1.00 95.62 98 GLU A O 1
ATOM 832 N N . GLU A 1 99 ? -15.744 15.073 17.726 1.00 94.06 99 GLU A N 1
ATOM 833 C CA . GLU A 1 99 ? -15.734 14.805 19.167 1.00 94.06 99 GLU A CA 1
ATOM 834 C C . GLU A 1 99 ? -14.728 13.710 19.572 1.00 94.06 99 GLU A C 1
ATOM 836 O O . GLU A 1 99 ? -14.583 13.412 20.760 1.00 94.06 99 GLU A O 1
ATOM 841 N N . SER A 1 100 ? -13.994 13.125 18.614 1.00 94.00 100 SER A N 1
ATOM 842 C CA . SER A 1 100 ? -12.930 12.157 18.910 1.00 94.00 100 SER A CA 1
ATOM 843 C C . SER A 1 100 ? -11.795 12.786 19.726 1.00 94.00 100 SER A C 1
ATOM 845 O O . SER A 1 100 ? -11.416 13.945 19.526 1.00 94.00 100 SER A O 1
ATOM 847 N N . GLU A 1 101 ? -11.227 12.010 20.655 1.00 93.75 101 GLU A N 1
ATOM 848 C CA . GLU A 1 101 ? -10.134 12.470 21.520 1.00 93.75 101 GLU A CA 1
ATOM 849 C C . GLU A 1 101 ? -8.914 12.874 20.683 1.00 93.75 101 GLU A C 1
ATOM 851 O O . GLU A 1 101 ? -8.312 13.923 20.921 1.00 93.75 101 GLU A O 1
ATOM 856 N N . GLU A 1 102 ? -8.612 12.092 19.650 1.00 95.00 102 GLU A N 1
ATOM 857 C CA . GLU A 1 102 ? -7.465 12.270 18.769 1.00 95.00 102 GLU A CA 1
ATOM 858 C C . GLU A 1 102 ? -7.567 13.571 17.954 1.00 95.00 102 GLU A C 1
ATOM 860 O O . GLU A 1 102 ? -6.603 14.343 17.877 1.00 95.00 102 GLU A O 1
ATOM 865 N N . PHE A 1 103 ? -8.748 13.883 17.401 1.00 95.75 103 PHE A N 1
ATOM 866 C CA . PHE A 1 103 ? -8.962 15.154 16.706 1.00 95.75 103 PHE A CA 1
ATOM 867 C C . PHE A 1 103 ? -8.952 16.343 17.672 1.00 95.75 103 PHE A C 1
ATOM 869 O O . PHE A 1 103 ? -8.328 17.371 17.385 1.00 95.75 103 PHE A O 1
ATOM 876 N N . GLN A 1 104 ? -9.599 16.215 18.833 1.00 94.75 104 GLN A N 1
ATOM 877 C CA . GLN A 1 104 ? -9.653 17.283 19.834 1.00 94.75 104 GLN A CA 1
ATOM 878 C C . GLN A 1 104 ? -8.280 17.602 20.427 1.00 94.75 104 GLN A C 1
ATOM 880 O O . GLN A 1 104 ? -7.995 18.773 20.703 1.00 94.75 104 GLN A O 1
ATOM 885 N N . GLU A 1 105 ? -7.397 16.616 20.583 1.00 92.69 105 GLU A N 1
ATOM 886 C CA . GLU A 1 105 ? -6.028 16.855 21.036 1.00 92.69 105 GLU A CA 1
ATOM 887 C C . GLU A 1 105 ? -5.249 17.703 20.018 1.00 92.69 105 GLU A C 1
ATOM 889 O O . GLU A 1 105 ? -4.677 18.743 20.378 1.00 92.69 105 GLU A O 1
ATOM 894 N N . LEU A 1 106 ? -5.289 17.325 18.735 1.00 93.94 106 LEU A N 1
ATOM 895 C CA . LEU A 1 106 ? -4.620 18.065 17.664 1.00 93.94 106 LEU A CA 1
ATOM 896 C C . LEU A 1 106 ? -5.210 19.471 17.485 1.00 93.94 106 LEU A C 1
ATOM 898 O O . LEU A 1 106 ? -4.468 20.462 17.440 1.00 93.94 106 LEU A O 1
ATOM 902 N N . ASN A 1 107 ? -6.539 19.579 17.416 1.00 95.00 107 ASN A N 1
ATOM 903 C CA . ASN A 1 107 ? -7.237 20.854 17.277 1.00 95.00 107 ASN A CA 1
ATOM 904 C C . ASN A 1 107 ? -6.980 21.746 18.499 1.00 95.00 107 ASN A C 1
ATOM 906 O O . ASN A 1 107 ? -6.623 22.914 18.353 1.00 95.00 107 ASN A O 1
ATOM 910 N N . GLY A 1 108 ? -7.036 21.203 19.715 1.00 93.06 108 GLY A N 1
ATOM 911 C CA . GLY A 1 108 ? -6.670 21.917 20.938 1.00 93.06 108 GLY A CA 1
ATOM 912 C C . GLY A 1 108 ? -5.228 22.436 20.902 1.00 93.06 108 GLY A C 1
ATOM 913 O O . GLY A 1 108 ? -4.964 23.585 21.284 1.00 93.06 108 GLY A O 1
ATOM 914 N N . GLY A 1 109 ? -4.301 21.630 20.378 1.00 91.69 109 GLY A N 1
ATOM 915 C CA . GLY A 1 109 ? -2.920 22.022 20.109 1.00 91.69 109 GLY A CA 1
ATOM 916 C C . GLY A 1 109 ? -2.817 23.215 19.154 1.00 91.69 109 GLY A C 1
ATOM 917 O O . GLY A 1 109 ? -2.176 24.232 19.452 1.00 91.69 109 GLY A O 1
ATOM 918 N N . TYR A 1 110 ? -3.516 23.124 18.029 1.00 93.62 110 TYR A N 1
ATOM 919 C CA . TYR A 1 110 ? -3.601 24.157 17.004 1.00 93.62 110 TYR A CA 1
ATOM 920 C C . TYR A 1 110 ? -4.208 25.473 17.527 1.00 93.62 110 TYR A C 1
ATOM 922 O O . TYR A 1 110 ? -3.599 26.544 17.382 1.00 93.62 110 TYR A O 1
ATOM 930 N N . GLN A 1 111 ? -5.354 25.406 18.210 1.00 93.06 111 GLN A N 1
ATOM 931 C CA . GLN A 1 111 ? -6.049 26.551 18.813 1.00 93.06 111 GLN A CA 1
ATOM 932 C C . GLN A 1 111 ? -5.197 27.235 19.890 1.00 93.06 111 GLN A C 1
ATOM 934 O O . GLN A 1 111 ? -5.203 28.466 20.025 1.00 93.06 111 GLN A O 1
ATOM 939 N N . SER A 1 112 ? -4.408 26.462 20.641 1.00 90.69 112 SER A N 1
ATOM 940 C CA . SER A 1 112 ? -3.476 27.003 21.631 1.00 90.69 112 SER A CA 1
ATOM 941 C C . SER A 1 112 ? -2.390 27.872 20.980 1.00 90.69 112 SER A C 1
ATOM 943 O O . SER A 1 112 ? -2.090 28.969 21.467 1.00 90.69 112 SER A O 1
ATOM 945 N N . ILE A 1 113 ? -1.857 27.455 19.827 1.00 89.88 113 ILE A N 1
ATOM 946 C CA . ILE A 1 113 ? -0.880 28.246 19.062 1.00 89.88 113 ILE A CA 1
ATOM 947 C C . ILE A 1 113 ? -1.535 29.496 18.460 1.00 89.88 113 ILE A C 1
ATOM 949 O O . ILE A 1 113 ? -0.949 30.580 18.541 1.00 89.88 113 ILE A O 1
ATOM 953 N N . GLN A 1 114 ? -2.746 29.387 17.903 1.00 89.69 114 GLN A N 1
ATOM 954 C CA . GLN A 1 114 ? -3.495 30.550 17.404 1.00 89.69 114 GLN A CA 1
ATOM 955 C C . GLN A 1 114 ? -3.755 31.580 18.512 1.00 89.69 114 GLN A C 1
ATOM 957 O O . GLN A 1 114 ? -3.565 32.785 18.321 1.00 89.69 114 GLN A O 1
ATOM 962 N N . THR A 1 115 ? -4.137 31.108 19.699 1.00 88.75 115 THR A N 1
ATOM 963 C CA . THR A 1 115 ? -4.333 31.961 20.874 1.00 88.75 115 THR A CA 1
ATOM 964 C C . THR A 1 115 ? -3.039 32.677 21.242 1.00 88.75 115 THR A C 1
ATOM 966 O O . THR A 1 115 ? -3.053 33.885 21.481 1.00 88.75 115 THR A O 1
ATOM 969 N N . SER A 1 116 ? -1.905 31.975 21.213 1.00 85.75 116 SER A N 1
ATOM 970 C CA . SER A 1 116 ? -0.601 32.588 21.455 1.00 85.75 116 SER A CA 1
ATOM 971 C C . SER A 1 116 ? -0.213 33.626 20.393 1.00 85.75 116 SER A C 1
ATOM 973 O O . SER A 1 116 ? 0.406 34.631 20.748 1.00 85.75 116 SER A O 1
ATOM 975 N N . GLU A 1 117 ? -0.561 33.420 19.119 1.00 87.62 117 GLU A N 1
ATOM 976 C CA . GLU A 1 117 ? -0.347 34.405 18.045 1.00 87.62 117 GLU A CA 1
ATOM 977 C C . GLU A 1 117 ? -1.151 35.687 18.309 1.00 87.62 117 GLU A C 1
ATOM 979 O O . GLU A 1 117 ? -0.623 36.797 18.182 1.00 87.62 117 GLU A O 1
ATOM 984 N N . ARG A 1 118 ? -2.405 35.541 18.756 1.00 87.00 118 ARG A N 1
ATOM 985 C CA . ARG A 1 118 ? -3.266 36.667 19.135 1.00 87.00 118 ARG A CA 1
ATOM 986 C C . ARG A 1 118 ? -2.723 37.427 20.346 1.00 87.00 118 ARG A C 1
ATOM 988 O O . ARG A 1 118 ? -2.611 38.648 20.270 1.00 87.00 118 ARG A O 1
ATOM 995 N N . VAL A 1 119 ? -2.337 36.727 21.417 1.00 83.75 119 VAL A N 1
ATOM 996 C CA . VAL A 1 119 ? -1.740 37.341 22.623 1.00 83.75 119 VAL A CA 1
ATOM 997 C C . VAL A 1 119 ? -0.486 38.135 22.258 1.00 83.75 119 VAL A C 1
ATOM 999 O O . VAL A 1 119 ? -0.352 39.296 22.641 1.00 83.75 119 VAL A O 1
ATOM 1002 N N . HIS A 1 120 ? 0.400 37.555 21.443 1.00 82.38 120 HIS A N 1
ATOM 1003 C CA . HIS A 1 120 ? 1.600 38.236 20.949 1.00 82.38 120 HIS A CA 1
ATOM 1004 C C . HIS A 1 120 ? 1.271 39.522 20.182 1.00 82.38 120 HIS A C 1
ATOM 1006 O O . HIS A 1 120 ? 1.917 40.556 20.371 1.00 82.38 120 HIS A O 1
ATOM 1012 N N . GLN A 1 121 ? 0.259 39.482 19.314 1.00 83.44 121 GLN A N 1
ATOM 1013 C CA . GLN A 1 121 ? -0.162 40.646 18.537 1.00 83.44 121 GLN A CA 1
ATOM 1014 C C . GLN A 1 121 ? -0.763 41.746 19.431 1.00 83.44 121 GLN A C 1
ATOM 1016 O O . GLN A 1 121 ? -0.401 42.916 19.279 1.00 83.44 121 GLN A O 1
ATOM 1021 N N . GLU A 1 122 ? -1.607 41.374 20.396 1.00 82.50 122 GLU A N 1
ATOM 1022 C CA . GLU A 1 122 ? -2.207 42.284 21.382 1.00 82.50 122 GLU A CA 1
ATOM 1023 C C . GLU A 1 122 ? -1.143 42.978 22.243 1.00 82.50 122 GLU A C 1
ATOM 1025 O O . GLU A 1 122 ? -1.193 44.198 22.428 1.00 82.50 122 GLU A O 1
ATOM 1030 N N . GLU A 1 123 ? -0.132 42.242 22.712 1.00 78.19 123 GLU A N 1
ATOM 1031 C CA . GLU A 1 123 ? 0.983 42.823 23.463 1.00 78.19 123 GLU A CA 1
ATOM 1032 C C . GLU A 1 123 ? 1.763 43.831 22.618 1.00 78.19 123 GLU A C 1
ATOM 1034 O O . GLU A 1 123 ? 2.012 44.953 23.067 1.00 78.19 123 GLU A O 1
ATOM 1039 N N . LYS A 1 124 ? 2.107 43.490 21.370 1.00 76.56 124 LYS A N 1
ATOM 1040 C CA . LYS A 1 124 ? 2.818 44.413 20.467 1.00 76.56 124 LYS A CA 1
ATOM 1041 C C . LYS A 1 124 ? 2.025 45.684 20.192 1.00 76.56 124 LYS A C 1
ATOM 1043 O O . LYS A 1 124 ? 2.619 46.764 20.136 1.00 76.56 124 LYS A O 1
ATOM 1048 N N . ASP A 1 125 ? 0.714 45.580 20.020 1.00 79.44 125 ASP A N 1
ATOM 1049 C CA . ASP A 1 125 ? -0.141 46.745 19.798 1.00 79.44 125 ASP A CA 1
ATOM 1050 C C . ASP A 1 125 ? -0.292 47.582 21.077 1.00 79.44 125 ASP A C 1
ATOM 1052 O O . ASP A 1 125 ? -0.213 48.813 21.014 1.00 79.44 125 ASP A O 1
ATOM 1056 N N . SER A 1 126 ? -0.357 46.947 22.251 1.00 75.94 126 SER A N 1
ATOM 1057 C CA . SER A 1 126 ? -0.279 47.629 23.549 1.00 75.94 126 SER A CA 1
ATOM 1058 C C . SER A 1 126 ? 1.039 48.397 23.722 1.00 75.94 126 SER A C 1
ATOM 1060 O O . SER A 1 126 ? 1.017 49.581 24.075 1.00 75.94 126 SER A O 1
ATOM 1062 N N . TYR A 1 127 ? 2.186 47.797 23.373 1.00 70.38 127 TYR A N 1
ATOM 1063 C CA . TYR A 1 127 ? 3.492 48.474 23.374 1.00 70.38 127 TYR A CA 1
ATOM 1064 C C . TYR A 1 127 ? 3.538 49.664 22.406 1.00 70.38 127 TYR A C 1
ATOM 1066 O O . TYR A 1 127 ? 4.077 50.721 22.741 1.00 70.38 127 TYR A O 1
ATOM 1074 N N . ARG A 1 128 ? 2.967 49.526 21.203 1.00 72.00 128 ARG A N 1
ATOM 1075 C CA . ARG A 1 128 ? 2.912 50.607 20.200 1.00 72.00 128 ARG A CA 1
ATOM 1076 C C . ARG A 1 128 ? 2.049 51.786 20.652 1.00 72.00 128 ARG A C 1
ATOM 1078 O O . ARG A 1 128 ? 2.390 52.928 20.324 1.00 72.00 128 ARG A O 1
ATOM 1085 N N . ASN A 1 129 ? 0.973 51.507 21.389 1.00 71.94 129 ASN A N 1
ATOM 1086 C CA . ASN A 1 129 ? 0.022 52.494 21.904 1.00 71.94 129 ASN A CA 1
ATOM 1087 C C . ASN A 1 129 ? 0.489 53.142 23.222 1.00 71.94 129 ASN A C 1
ATOM 1089 O O . ASN A 1 129 ? 0.180 54.304 23.482 1.00 71.94 129 ASN A O 1
ATOM 1093 N N . SER A 1 130 ? 1.301 52.443 24.018 1.00 64.31 130 SER A N 1
ATOM 1094 C CA . SER A 1 130 ? 1.787 52.888 25.332 1.00 64.31 130 SER A CA 1
ATOM 1095 C C . SER A 1 130 ? 3.169 53.546 25.245 1.00 64.31 130 SER A C 1
ATOM 1097 O O . SER A 1 130 ? 4.142 53.086 25.836 1.00 64.31 130 SER A O 1
ATOM 1099 N N . ARG A 1 131 ? 3.297 54.653 24.503 1.00 56.12 131 ARG A N 1
ATOM 1100 C CA . ARG A 1 131 ? 4.599 55.315 24.258 1.00 56.12 131 ARG A CA 1
ATOM 1101 C C . ARG A 1 131 ? 5.225 56.059 25.452 1.00 56.12 131 ARG A C 1
ATOM 1103 O O . ARG A 1 131 ? 6.114 56.877 25.219 1.00 56.12 131 ARG A O 1
ATOM 1110 N N . SER A 1 132 ? 4.817 55.864 26.713 1.00 51.44 132 SER A N 1
ATOM 1111 C CA . SER A 1 132 ? 5.422 56.658 27.805 1.00 51.44 132 SER A CA 1
ATOM 1112 C C . SER A 1 132 ? 5.536 56.077 29.212 1.00 51.44 132 SER A C 1
ATOM 1114 O O . SER A 1 132 ? 6.200 56.751 29.985 1.00 51.44 132 SER A O 1
ATOM 1116 N N . HIS A 1 133 ? 5.023 54.905 29.598 1.00 53.03 133 HIS A N 1
ATOM 1117 C CA . HIS A 1 133 ? 5.293 54.373 30.952 1.00 53.03 133 HIS A CA 1
ATOM 1118 C C . HIS A 1 133 ? 5.531 52.860 30.930 1.00 53.03 133 HIS A C 1
ATOM 1120 O O . HIS A 1 133 ? 4.698 52.098 30.448 1.00 53.03 133 HIS A O 1
ATOM 1126 N N . TRP A 1 134 ? 6.686 52.453 31.462 1.00 52.44 134 TRP A N 1
ATOM 1127 C CA . TRP A 1 134 ? 7.034 51.069 31.768 1.00 52.44 134 TRP A CA 1
ATOM 1128 C C . TRP A 1 134 ? 7.024 50.907 33.287 1.00 52.44 134 TRP A C 1
ATOM 1130 O O . TRP A 1 134 ? 7.878 51.476 33.963 1.00 52.44 134 TRP A O 1
ATOM 1140 N N . GLU A 1 135 ? 6.081 50.128 33.817 1.00 49.94 135 GLU A N 1
ATOM 1141 C CA . GLU A 1 135 ? 6.104 49.668 35.206 1.00 49.94 135 GLU A CA 1
ATOM 1142 C C . GLU A 1 135 ? 5.917 48.146 35.249 1.00 49.94 135 GLU A C 1
ATOM 1144 O O . GLU A 1 135 ? 4.805 47.641 35.189 1.00 49.94 135 GLU A O 1
ATOM 1149 N N . GLY A 1 136 ? 7.046 47.436 35.361 1.00 45.06 136 GLY A N 1
ATOM 1150 C CA . GLY A 1 136 ? 7.165 46.188 36.123 1.00 45.06 136 GLY A CA 1
ATOM 1151 C C . GLY A 1 136 ? 6.658 44.888 35.490 1.00 45.06 136 GLY A C 1
ATOM 1152 O O . GLY A 1 136 ? 5.475 44.725 35.229 1.00 45.06 136 GLY A O 1
ATOM 1153 N N . GLY A 1 137 ? 7.561 43.898 35.378 1.00 46.81 137 GLY A N 1
ATOM 1154 C CA . GLY A 1 137 ? 7.149 42.492 35.287 1.00 46.81 137 GLY A CA 1
ATOM 1155 C C . GLY A 1 137 ? 7.980 41.511 34.455 1.00 46.81 137 GLY A C 1
ATOM 1156 O O . GLY A 1 137 ? 7.410 40.512 34.067 1.00 46.81 137 GLY A O 1
ATOM 1157 N N . GLY A 1 138 ? 9.263 41.752 34.149 1.00 48.00 138 GLY A N 1
ATOM 1158 C CA . GLY A 1 138 ? 10.317 40.736 33.892 1.00 48.00 138 GLY A CA 1
ATOM 1159 C C . GLY A 1 138 ? 10.177 39.607 32.839 1.00 48.00 138 GLY A C 1
ATOM 1160 O O . GLY A 1 138 ? 11.200 39.017 32.509 1.00 48.00 138 GLY A O 1
ATOM 1161 N N . PHE A 1 139 ? 9.000 39.284 32.301 1.00 55.09 139 PHE A N 1
ATOM 1162 C CA . PHE A 1 139 ? 8.790 38.104 31.448 1.00 55.09 139 PHE A CA 1
ATOM 1163 C C . PHE A 1 139 ? 8.813 38.411 29.944 1.00 55.09 139 PHE A C 1
ATOM 1165 O O . PHE A 1 139 ? 9.138 37.526 29.154 1.00 55.09 139 PHE A O 1
ATOM 1172 N N . GLY A 1 140 ? 8.544 39.662 29.547 1.00 65.25 140 GLY A N 1
ATOM 1173 C CA . GLY A 1 140 ? 8.522 40.085 28.143 1.00 65.25 140 GLY A CA 1
ATOM 1174 C C . GLY A 1 140 ? 7.531 39.298 27.272 1.00 65.25 140 GLY A C 1
ATOM 1175 O O . GLY A 1 140 ? 6.835 38.398 27.735 1.00 65.25 140 GLY A O 1
ATOM 1176 N N . ILE A 1 141 ? 7.513 39.624 25.980 1.00 68.00 141 ILE A N 1
ATOM 1177 C CA . ILE A 1 141 ? 6.595 39.030 24.996 1.00 68.00 141 ILE A CA 1
ATOM 1178 C C . ILE A 1 141 ? 6.780 37.503 24.872 1.00 68.00 141 ILE A C 1
ATOM 1180 O O . ILE A 1 141 ? 5.822 36.735 24.820 1.00 68.00 141 ILE A O 1
ATOM 1184 N N . SER A 1 142 ? 8.029 37.026 24.914 1.00 68.44 142 SER A N 1
ATOM 1185 C CA . SER A 1 142 ? 8.330 35.588 24.857 1.00 68.44 142 SER A CA 1
ATOM 1186 C C . SER A 1 142 ? 7.807 34.806 26.072 1.00 68.44 142 SER A C 1
ATOM 1188 O O . SER A 1 142 ? 7.472 33.628 25.944 1.00 68.44 142 SER A O 1
ATOM 1190 N N . GLY A 1 143 ? 7.730 35.426 27.256 1.00 70.00 143 GLY A N 1
ATOM 1191 C CA . GLY A 1 143 ? 7.197 34.786 28.460 1.00 70.00 143 GLY A CA 1
ATOM 1192 C C . GLY A 1 143 ? 5.677 34.620 28.421 1.00 70.00 143 GLY A C 1
ATOM 1193 O O . GLY A 1 143 ? 5.174 33.582 28.847 1.00 70.00 143 GLY A O 1
ATOM 1194 N N . ALA A 1 144 ? 4.962 35.596 27.855 1.00 72.44 144 ALA A N 1
ATOM 1195 C CA . ALA A 1 144 ? 3.516 35.523 27.658 1.00 72.44 144 ALA A CA 1
ATOM 1196 C C . ALA A 1 144 ? 3.129 34.448 26.632 1.00 72.44 144 ALA A C 1
ATOM 1198 O O . ALA A 1 144 ? 2.253 33.634 26.914 1.00 72.44 144 ALA A O 1
ATOM 1199 N N . ILE A 1 145 ? 3.855 34.361 25.508 1.00 72.50 145 ILE A N 1
ATOM 1200 C CA . ILE A 1 145 ? 3.731 33.257 24.536 1.00 72.50 145 ILE A CA 1
ATOM 1201 C C . ILE A 1 145 ? 3.881 31.903 25.240 1.00 72.50 145 ILE A C 1
ATOM 1203 O O . ILE A 1 145 ? 3.032 31.027 25.101 1.00 72.50 145 ILE A O 1
ATOM 1207 N N . LYS A 1 146 ? 4.936 31.738 26.050 1.00 73.06 146 LYS A N 1
ATOM 1208 C CA . LYS A 1 146 ? 5.195 30.484 26.772 1.00 73.06 146 LYS A CA 1
ATOM 1209 C C . LYS A 1 146 ? 4.093 30.110 27.761 1.00 73.06 146 LYS A C 1
ATOM 1211 O O . LYS A 1 146 ? 3.876 28.925 27.981 1.00 73.06 146 LYS A O 1
ATOM 1216 N N . GLY A 1 147 ? 3.450 31.096 28.381 1.00 72.12 147 GLY A N 1
ATOM 1217 C CA . GLY A 1 147 ? 2.345 30.873 29.314 1.00 72.12 147 GLY A CA 1
ATOM 1218 C C . GLY A 1 147 ? 0.997 30.625 28.634 1.00 72.12 147 GLY A C 1
ATOM 1219 O O . GLY A 1 147 ? 0.133 30.000 29.238 1.00 72.12 147 GLY A O 1
ATOM 1220 N N . ALA A 1 148 ? 0.815 31.109 27.403 1.00 80.25 148 ALA A N 1
ATOM 1221 C CA . ALA A 1 148 ? -0.429 30.967 26.648 1.00 80.25 148 ALA A CA 1
ATOM 1222 C C . ALA A 1 148 ? -0.554 29.611 25.933 1.00 80.25 148 ALA A C 1
ATOM 1224 O O . ALA A 1 148 ? -1.671 29.171 25.657 1.00 80.25 148 ALA A O 1
ATOM 1225 N N . ILE A 1 149 ? 0.570 28.951 25.634 1.00 79.69 149 ILE A N 1
ATOM 1226 C CA . ILE A 1 149 ? 0.568 27.624 25.012 1.00 79.69 149 ILE A CA 1
ATOM 1227 C C . ILE A 1 149 ? 0.383 26.549 26.089 1.00 79.69 149 ILE A C 1
ATOM 1229 O O . ILE A 1 149 ? 1.135 26.503 27.064 1.00 79.69 149 ILE A O 1
ATOM 1233 N N . ASN A 1 150 ? -0.621 25.685 25.918 1.00 85.50 150 ASN A N 1
ATOM 1234 C CA . ASN A 1 150 ? -0.920 24.614 26.865 1.00 85.50 150 ASN A CA 1
ATOM 1235 C C . ASN A 1 150 ? 0.114 23.469 26.776 1.00 85.50 150 ASN A C 1
ATOM 1237 O O . ASN A 1 150 ? 0.923 23.390 25.851 1.00 85.50 150 ASN A O 1
ATOM 1241 N N . ALA A 1 151 ? 0.111 22.576 27.768 1.00 82.00 151 ALA A N 1
ATOM 1242 C CA . ALA A 1 151 ? 1.108 21.508 27.856 1.00 82.00 151 ALA A CA 1
ATOM 1243 C C . ALA A 1 151 ? 1.024 20.488 26.702 1.00 82.00 151 ALA A C 1
ATOM 1245 O O . ALA A 1 151 ? 2.071 20.057 26.225 1.00 82.00 151 ALA A O 1
ATOM 1246 N N . GLY A 1 152 ? -0.183 20.145 26.233 1.00 76.38 152 GLY A N 1
ATOM 1247 C CA . GLY A 1 152 ? -0.383 19.217 25.109 1.00 76.38 152 GLY A CA 1
ATOM 1248 C C . GLY A 1 152 ? 0.224 19.754 23.812 1.00 76.38 152 GLY A C 1
ATOM 1249 O O . GLY A 1 152 ? 1.099 19.125 23.222 1.00 76.38 152 GLY A O 1
ATOM 1250 N N . ALA A 1 153 ? -0.104 21.001 23.460 1.00 81.69 153 ALA A N 1
ATOM 1251 C CA . ALA A 1 153 ? 0.488 21.701 22.324 1.00 81.69 153 ALA A CA 1
ATOM 1252 C C . ALA A 1 153 ? 2.018 21.783 22.439 1.00 81.69 153 ALA A C 1
ATOM 1254 O O . ALA A 1 153 ? 2.735 21.543 21.467 1.00 81.69 153 ALA A O 1
ATOM 1255 N N . LEU A 1 154 ? 2.539 22.115 23.631 1.00 77.62 154 LEU A N 1
ATOM 1256 C CA . LEU A 1 154 ? 3.983 22.188 23.865 1.00 77.62 154 LEU A CA 1
ATOM 1257 C C . LEU A 1 154 ? 4.673 20.854 23.577 1.00 77.62 154 LEU A C 1
ATOM 1259 O O . LEU A 1 154 ? 5.755 20.882 22.989 1.00 77.62 154 LEU A O 1
ATOM 1263 N N . ASN A 1 155 ? 4.080 19.720 23.954 1.00 80.56 155 ASN A N 1
ATOM 1264 C CA . ASN A 1 155 ? 4.643 18.400 23.668 1.00 80.56 155 ASN A CA 1
ATOM 1265 C C . ASN A 1 155 ? 4.745 18.164 22.156 1.00 80.56 155 ASN A C 1
ATOM 1267 O O . ASN A 1 155 ? 5.846 17.890 21.678 1.00 80.56 155 ASN A O 1
ATOM 1271 N N . MET A 1 156 ? 3.664 18.409 21.409 1.00 81.56 156 MET A N 1
ATOM 1272 C CA . MET A 1 156 ? 3.628 18.228 19.951 1.00 81.56 156 MET A CA 1
ATOM 1273 C C . MET A 1 156 ? 4.655 19.107 19.216 1.00 81.56 156 MET A C 1
ATOM 1275 O O . MET A 1 156 ? 5.365 18.640 18.331 1.00 81.56 156 MET A O 1
ATOM 1279 N N . VAL A 1 157 ? 4.808 20.383 19.602 1.00 81.44 157 VAL A N 1
ATOM 1280 C CA . VAL A 1 157 ? 5.671 21.331 18.862 1.00 81.44 157 VAL A CA 1
ATOM 1281 C C . VAL A 1 157 ? 7.034 21.597 19.503 1.00 81.44 157 VAL A C 1
ATOM 1283 O O . VAL A 1 157 ? 7.726 22.534 19.092 1.00 81.44 157 VAL A O 1
ATOM 1286 N N . THR A 1 158 ? 7.464 20.813 20.500 1.00 80.69 158 THR A N 1
ATOM 1287 C CA . THR A 1 158 ? 8.648 21.111 21.339 1.00 80.69 158 THR A CA 1
ATOM 1288 C C . THR A 1 158 ? 9.897 21.492 20.528 1.00 80.69 158 THR A C 1
ATOM 1290 O O . THR A 1 158 ? 10.587 22.461 20.873 1.00 80.69 158 THR A O 1
ATOM 1293 N N . GLY A 1 159 ? 10.199 20.764 19.446 1.00 76.19 159 GLY A N 1
ATOM 1294 C CA . GLY A 1 159 ? 11.376 21.011 18.603 1.00 76.19 159 GLY A CA 1
ATOM 1295 C C . GLY A 1 159 ? 11.319 22.349 17.859 1.00 76.19 159 GLY A C 1
ATOM 1296 O O . GLY A 1 159 ? 12.270 23.135 17.906 1.00 76.19 159 GLY A O 1
ATOM 1297 N N . ALA A 1 160 ? 10.185 22.648 17.222 1.00 78.94 160 ALA A N 1
ATOM 1298 C CA . ALA A 1 160 ? 9.969 23.915 16.526 1.00 78.94 160 ALA A CA 1
ATOM 1299 C C . ALA A 1 160 ? 9.855 25.093 17.504 1.00 78.94 160 ALA A C 1
ATOM 1301 O O . ALA A 1 160 ? 10.400 26.167 17.248 1.00 78.94 160 ALA A O 1
ATOM 1302 N N . TYR A 1 161 ? 9.203 24.875 18.645 1.00 78.69 161 TYR A N 1
ATOM 1303 C CA . TYR A 1 161 ? 8.975 25.866 19.687 1.00 78.69 161 TYR A CA 1
ATOM 1304 C C . TYR A 1 161 ? 10.284 26.401 20.278 1.00 78.69 161 TYR A C 1
ATOM 1306 O O . TYR A 1 161 ? 10.514 27.613 20.269 1.00 78.69 161 TYR A O 1
ATOM 1314 N N . ARG A 1 162 ? 11.189 25.514 20.722 1.00 73.25 162 ARG A N 1
ATOM 1315 C CA . ARG A 1 162 ? 12.478 25.914 21.324 1.00 73.25 162 ARG A CA 1
ATOM 1316 C C . ARG A 1 162 ? 13.313 26.792 20.390 1.00 73.25 162 ARG A C 1
ATOM 1318 O O . ARG A 1 162 ? 13.893 27.768 20.844 1.00 73.25 162 ARG A O 1
ATOM 1325 N N . GLY A 1 163 ? 13.332 26.488 19.091 1.00 68.00 163 GLY A N 1
ATOM 1326 C CA . GLY A 1 163 ? 14.085 27.271 18.105 1.00 68.00 163 GLY A CA 1
ATOM 1327 C C . GLY A 1 163 ? 13.484 28.643 17.777 1.00 68.00 163 GLY A C 1
ATOM 1328 O O . GLY A 1 163 ? 14.160 29.472 17.170 1.00 68.00 163 GLY A O 1
ATOM 1329 N N . LEU A 1 164 ? 12.222 28.895 18.140 1.00 68.44 164 LEU A N 1
ATOM 1330 C CA . LEU A 1 164 ? 11.513 30.132 17.809 1.00 68.44 164 LEU A CA 1
ATOM 1331 C C . LEU A 1 164 ? 11.469 31.128 18.974 1.00 68.44 164 LEU A C 1
ATOM 1333 O O . LEU A 1 164 ? 11.595 32.330 18.719 1.00 68.44 164 LEU A O 1
ATOM 1337 N N . VAL A 1 165 ? 11.374 30.647 20.223 1.00 62.97 165 VAL A N 1
ATOM 1338 C CA . VAL A 1 165 ? 11.288 31.460 21.460 1.00 62.97 165 VAL A CA 1
ATOM 1339 C C . VAL A 1 165 ? 12.401 32.510 21.567 1.00 62.97 165 VAL A C 1
ATOM 1341 O O . VAL A 1 165 ? 12.122 33.664 21.901 1.00 62.97 165 VAL A O 1
ATOM 1344 N N . ASP A 1 166 ? 13.631 32.149 21.195 1.00 63.34 166 ASP A N 1
ATOM 1345 C CA . ASP A 1 166 ? 14.814 33.017 21.304 1.00 63.34 166 ASP A CA 1
ATOM 1346 C C . ASP A 1 166 ? 14.826 34.180 20.291 1.00 63.34 166 ASP A C 1
ATOM 1348 O O . ASP A 1 166 ? 15.699 35.047 20.335 1.00 63.34 166 ASP A O 1
ATOM 1352 N N . SER A 1 167 ? 13.860 34.222 19.363 1.00 59.56 167 SER A N 1
ATOM 1353 C CA . SER A 1 167 ? 13.897 35.097 18.186 1.00 59.56 167 SER A CA 1
ATOM 1354 C C . SER A 1 167 ? 12.685 36.023 18.010 1.00 59.56 167 SER A C 1
ATOM 1356 O O . SER A 1 167 ? 12.644 36.762 17.026 1.00 59.56 167 SER A O 1
ATOM 1358 N N . PHE A 1 168 ? 11.678 36.022 18.897 1.00 64.06 168 PHE A N 1
ATOM 1359 C CA . PHE A 1 168 ? 10.384 36.746 18.754 1.00 64.06 168 PHE A CA 1
ATOM 1360 C C . PHE A 1 168 ? 10.429 38.290 18.874 1.00 64.06 168 PHE A C 1
ATOM 1362 O O . PHE A 1 168 ? 9.445 38.936 19.223 1.00 64.06 168 PHE A O 1
ATOM 1369 N N . VAL A 1 169 ? 11.555 38.909 18.522 1.00 58.72 169 VAL A N 1
ATOM 1370 C CA . VAL A 1 169 ? 11.810 40.351 18.688 1.00 58.72 169 VAL A CA 1
ATOM 1371 C C . VAL A 1 169 ? 11.613 41.201 17.410 1.00 58.72 169 VAL A C 1
ATOM 1373 O O . VAL A 1 169 ? 11.665 42.422 17.508 1.00 58.72 169 VAL A O 1
ATOM 1376 N N . ASP A 1 170 ? 11.311 40.608 16.236 1.00 55.09 170 ASP A N 1
ATOM 1377 C CA . ASP A 1 170 ? 11.407 41.268 14.905 1.00 55.09 170 ASP A CA 1
ATOM 1378 C C . ASP A 1 170 ? 10.227 41.045 13.915 1.00 55.09 170 ASP A C 1
ATOM 1380 O O . ASP A 1 170 ? 9.321 40.253 14.139 1.00 55.09 170 ASP A O 1
ATOM 1384 N N . SER A 1 171 ? 10.247 41.746 12.766 1.00 55.41 171 SER A N 1
ATOM 1385 C CA . SER A 1 171 ? 9.204 41.878 11.708 1.00 55.41 171 SER A CA 1
ATOM 1386 C C . SER A 1 171 ? 8.667 40.604 11.006 1.00 55.41 171 SER A C 1
ATOM 1388 O O . SER A 1 171 ? 7.914 40.710 10.037 1.00 55.41 171 SER A O 1
ATOM 1390 N N . SER A 1 172 ? 9.009 39.398 11.467 1.00 67.19 172 SER A N 1
ATOM 1391 C CA . SER A 1 172 ? 8.706 38.119 10.795 1.00 67.19 172 SER A CA 1
ATOM 1392 C C . SER A 1 172 ? 7.847 37.151 11.630 1.00 67.19 172 SER A C 1
ATOM 1394 O O . SER A 1 172 ? 7.879 35.943 11.393 1.00 67.19 172 SER A O 1
ATOM 1396 N N . ASP A 1 173 ? 7.092 37.642 12.610 1.00 77.62 173 ASP A N 1
ATOM 1397 C CA . ASP A 1 173 ? 6.447 36.783 13.617 1.00 77.62 173 ASP A CA 1
ATOM 1398 C C . ASP A 1 173 ? 5.330 35.889 13.077 1.00 77.62 173 ASP A C 1
ATOM 1400 O O . ASP A 1 173 ? 5.272 34.721 13.445 1.00 77.62 173 ASP A O 1
ATOM 14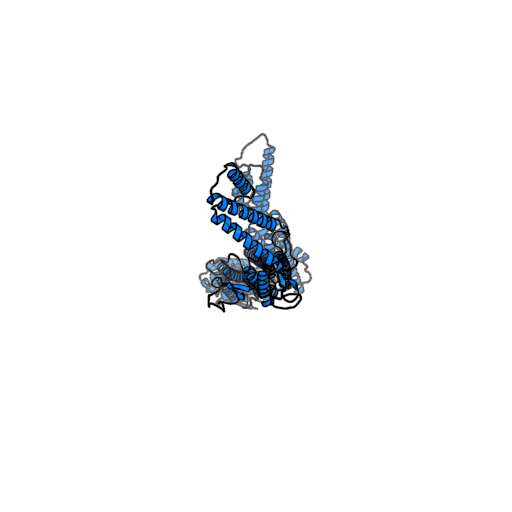04 N N . ARG A 1 174 ? 4.530 36.364 12.114 1.00 80.31 174 ARG A N 1
ATOM 1405 C CA . ARG A 1 174 ? 3.499 35.533 11.467 1.00 80.31 174 ARG A CA 1
ATOM 1406 C C . ARG A 1 174 ? 4.088 34.273 10.821 1.00 80.31 174 ARG A C 1
ATOM 1408 O O . ARG A 1 174 ? 3.512 33.197 10.896 1.00 80.31 174 ARG A O 1
ATOM 1415 N N . ARG A 1 175 ? 5.292 34.377 10.240 1.00 82.81 175 ARG A N 1
ATOM 1416 C CA . ARG A 1 175 ? 6.008 33.209 9.694 1.00 82.81 175 ARG A CA 1
ATOM 1417 C C . ARG A 1 175 ? 6.457 32.237 10.787 1.00 82.81 175 ARG A C 1
ATOM 1419 O O . ARG A 1 175 ? 6.523 31.042 10.526 1.00 82.81 175 ARG A O 1
ATOM 1426 N N . LYS A 1 176 ? 6.764 32.723 11.993 1.00 84.06 176 LYS A N 1
ATOM 1427 C CA . LYS A 1 176 ? 7.154 31.874 13.129 1.00 84.06 176 LYS A CA 1
ATOM 1428 C C . LYS A 1 176 ? 5.955 31.112 13.681 1.00 84.06 176 LYS A C 1
ATOM 1430 O O . LYS A 1 176 ? 6.066 29.908 13.861 1.00 84.06 176 LYS A O 1
ATOM 1435 N N . PHE A 1 177 ? 4.810 31.771 13.861 1.00 86.69 177 PHE A N 1
ATOM 1436 C CA . PHE A 1 177 ? 3.577 31.088 14.265 1.00 86.69 177 PHE A CA 1
ATOM 1437 C C . PHE A 1 177 ? 3.108 30.081 13.216 1.00 86.69 177 PHE A C 1
ATOM 1439 O O . PHE A 1 177 ? 2.778 28.958 13.580 1.00 86.69 177 PHE A O 1
ATOM 1446 N N . ASN A 1 178 ? 3.198 30.408 11.920 1.00 86.06 178 ASN A N 1
ATOM 1447 C CA . ASN A 1 178 ? 2.975 29.419 10.859 1.00 86.06 178 ASN A CA 1
ATOM 1448 C C . ASN A 1 178 ? 3.927 28.216 10.992 1.00 86.06 178 ASN A C 1
ATOM 1450 O O . ASN A 1 178 ? 3.491 27.081 10.870 1.00 86.06 178 ASN A O 1
ATOM 1454 N N . LYS A 1 179 ? 5.216 28.441 11.288 1.00 86.81 179 LYS A N 1
ATOM 1455 C CA . LYS A 1 179 ? 6.179 27.350 11.502 1.00 86.81 179 LYS A CA 1
ATOM 1456 C C . LYS A 1 179 ? 5.839 26.493 12.728 1.00 86.81 179 LYS A C 1
ATOM 1458 O O . LYS A 1 179 ? 6.075 25.295 12.691 1.00 86.81 179 LYS A O 1
ATOM 1463 N N . MET A 1 180 ? 5.308 27.087 13.798 1.00 86.88 180 MET A N 1
ATOM 1464 C CA . MET A 1 180 ? 4.831 26.334 14.965 1.00 86.88 180 MET A CA 1
ATOM 1465 C C . MET A 1 180 ? 3.602 25.504 14.626 1.00 86.88 180 MET A C 1
ATOM 1467 O O . MET A 1 180 ? 3.577 24.331 14.961 1.00 86.88 180 MET A O 1
ATOM 1471 N N . ARG A 1 181 ? 2.615 26.082 13.931 1.00 89.75 181 ARG A N 1
ATOM 1472 C CA . ARG A 1 181 ? 1.420 25.340 13.517 1.00 89.75 181 ARG A CA 1
ATOM 1473 C C . ARG A 1 181 ? 1.785 24.186 12.585 1.00 89.75 181 ARG A C 1
ATOM 1475 O O . ARG A 1 181 ? 1.365 23.069 12.827 1.00 89.75 181 ARG A O 1
ATOM 1482 N N . ASN A 1 182 ? 2.640 24.415 11.589 1.00 88.06 182 ASN A N 1
ATOM 1483 C CA . ASN A 1 182 ? 3.075 23.350 10.679 1.00 88.06 182 ASN A CA 1
ATOM 1484 C C . ASN A 1 182 ? 3.960 22.296 11.363 1.00 88.06 182 ASN A C 1
ATOM 1486 O O . ASN A 1 182 ? 4.174 21.240 10.791 1.00 88.06 182 ASN A O 1
ATOM 1490 N N . ALA A 1 183 ? 4.469 22.548 12.574 1.00 89.06 183 ALA A N 1
ATOM 1491 C CA . ALA A 1 183 ? 5.150 21.520 13.359 1.00 89.06 183 ALA A CA 1
ATOM 1492 C C . ALA A 1 183 ? 4.182 20.511 13.998 1.00 89.06 183 ALA A C 1
ATOM 1494 O O . ALA A 1 183 ? 4.650 19.534 14.565 1.00 89.06 183 ALA A O 1
ATOM 1495 N N . LEU A 1 184 ? 2.868 20.751 13.914 1.00 90.44 184 LEU A N 1
ATOM 1496 C CA . LEU A 1 184 ? 1.831 19.774 14.246 1.00 90.44 184 LEU A CA 1
ATOM 1497 C C . LEU A 1 184 ? 1.602 18.759 13.115 1.00 90.44 184 LEU A C 1
ATOM 1499 O O . LEU A 1 184 ? 0.967 17.742 13.352 1.00 90.44 184 LEU A O 1
ATOM 1503 N N . LEU A 1 185 ? 2.099 19.020 11.899 1.00 90.69 185 LEU A N 1
ATOM 1504 C CA . LEU A 1 185 ? 2.045 18.071 10.784 1.00 90.69 185 LEU A CA 1
ATOM 1505 C C . LEU A 1 185 ? 3.165 17.039 10.946 1.00 90.69 185 LEU A C 1
ATOM 1507 O O . LEU A 1 185 ? 4.228 17.151 10.330 1.00 90.69 185 LEU A O 1
ATOM 1511 N N . THR A 1 186 ? 2.949 16.083 11.839 1.00 90.38 186 THR A N 1
ATOM 1512 C CA . THR A 1 186 ? 3.833 14.939 12.070 1.00 90.38 186 THR A CA 1
ATOM 1513 C C . THR A 1 186 ? 3.120 13.660 11.662 1.00 90.38 186 THR A C 1
ATOM 1515 O O . THR A 1 186 ? 1.902 13.585 11.789 1.00 90.38 186 THR A O 1
ATOM 1518 N N . GLU A 1 187 ? 3.877 12.655 11.219 1.00 89.56 187 GLU A N 1
ATOM 1519 C CA . GLU A 1 187 ? 3.347 11.309 10.937 1.00 89.56 187 GLU A CA 1
ATOM 1520 C C . GLU A 1 187 ? 2.559 10.778 12.144 1.00 89.56 187 GLU A C 1
ATOM 1522 O O . GLU A 1 187 ? 1.389 10.468 12.006 1.00 89.56 187 GLU A O 1
ATOM 1527 N N . GLU A 1 188 ? 3.123 10.876 13.354 1.00 91.38 188 GLU A N 1
ATOM 1528 C CA . GLU A 1 188 ? 2.447 10.493 14.607 1.00 91.38 188 GLU A CA 1
ATOM 1529 C C . GLU A 1 188 ? 1.060 11.140 14.786 1.00 91.38 188 GLU A C 1
ATOM 1531 O O . GLU A 1 188 ? 0.119 10.483 15.218 1.00 91.38 188 GLU A O 1
ATOM 1536 N N . ASN A 1 189 ? 0.902 12.424 14.445 1.00 92.69 189 ASN A N 1
ATOM 1537 C CA . ASN A 1 189 ? -0.398 13.084 14.565 1.00 92.69 189 ASN A CA 1
ATOM 1538 C C . ASN A 1 189 ? -1.375 12.631 13.475 1.00 92.69 189 ASN A C 1
ATOM 1540 O O . ASN A 1 189 ? -2.570 12.560 13.742 1.00 92.69 189 ASN A O 1
ATOM 1544 N N . LEU A 1 190 ? -0.894 12.341 12.263 1.00 94.38 190 LEU A N 1
ATOM 1545 C CA . LEU A 1 190 ? -1.732 11.801 11.189 1.00 94.38 190 LEU A CA 1
ATOM 1546 C C . LEU A 1 190 ? -2.195 10.374 11.521 1.00 94.38 190 LEU A C 1
ATOM 1548 O O . LEU A 1 190 ? -3.380 10.079 11.369 1.00 94.38 190 LEU A O 1
ATOM 1552 N N . ASP A 1 191 ? -1.305 9.543 12.061 1.00 92.12 191 ASP A N 1
ATOM 1553 C CA . ASP A 1 191 ? -1.614 8.185 12.520 1.00 92.12 191 ASP A CA 1
ATOM 1554 C C . ASP A 1 191 ? -2.664 8.210 13.638 1.00 92.12 191 ASP A C 1
ATOM 1556 O O . ASP A 1 191 ? -3.641 7.463 13.596 1.00 92.12 191 ASP A O 1
ATOM 1560 N N . ASN A 1 192 ? -2.517 9.121 14.608 1.00 94.81 192 ASN A N 1
ATOM 1561 C CA . ASN A 1 192 ? -3.499 9.298 15.680 1.00 94.81 192 ASN A CA 1
ATOM 1562 C C . ASN A 1 192 ? -4.877 9.702 15.130 1.00 94.81 192 ASN A C 1
ATOM 1564 O O . ASN A 1 192 ? -5.890 9.163 15.570 1.00 94.81 192 ASN A O 1
ATOM 1568 N N . LEU A 1 193 ? -4.944 10.601 14.140 1.00 97.31 193 LEU A N 1
ATOM 1569 C CA . LEU A 1 193 ? -6.214 10.928 13.480 1.00 97.31 193 LEU A CA 1
ATOM 1570 C C . LEU A 1 193 ? -6.829 9.686 12.810 1.00 97.31 193 LEU A C 1
ATOM 1572 O O . LEU A 1 193 ? -8.014 9.403 12.985 1.00 97.31 193 LEU A O 1
ATOM 1576 N N . ALA A 1 194 ? -6.034 8.910 12.071 1.00 96.50 194 ALA A N 1
ATOM 1577 C CA . ALA A 1 194 ? -6.514 7.686 11.433 1.00 96.50 194 ALA A CA 1
ATOM 1578 C C . ALA A 1 194 ? -7.039 6.670 12.467 1.00 96.50 194 ALA A C 1
ATOM 1580 O O . ALA A 1 194 ? -8.113 6.089 12.279 1.00 96.50 194 ALA A O 1
ATOM 1581 N N . GLN A 1 195 ? -6.350 6.532 13.602 1.00 94.69 195 GLN A N 1
ATOM 1582 C CA . GLN A 1 195 ? -6.799 5.713 14.726 1.00 94.69 195 GLN A CA 1
ATOM 1583 C C . GLN A 1 195 ? -8.128 6.210 15.313 1.00 94.69 195 GLN A C 1
ATOM 1585 O O . GLN A 1 195 ? -8.995 5.388 15.620 1.00 94.69 195 GLN A O 1
ATOM 1590 N N . GLY A 1 196 ? -8.331 7.527 15.404 1.00 96.62 196 GLY A N 1
ATOM 1591 C CA . GLY A 1 196 ? -9.608 8.120 15.810 1.00 96.62 196 GLY A CA 1
ATOM 1592 C C . GLY A 1 196 ? -10.765 7.702 14.898 1.00 96.62 196 GLY A C 1
ATOM 1593 O O . GLY A 1 196 ? -11.850 7.369 15.380 1.00 96.62 196 GLY A O 1
ATOM 1594 N N . LEU A 1 197 ? -10.534 7.618 13.581 1.00 98.25 197 LEU A N 1
ATOM 1595 C CA . LEU A 1 197 ? -11.559 7.182 12.624 1.00 98.25 197 LEU A CA 1
ATOM 1596 C C . LEU A 1 197 ? -11.861 5.693 12.790 1.00 98.25 197 LEU A C 1
ATOM 1598 O O . LEU A 1 197 ? -13.027 5.289 12.796 1.00 98.25 197 LEU A O 1
ATOM 1602 N N . TRP A 1 198 ? -10.817 4.879 12.954 1.00 95.75 198 TRP A N 1
ATOM 1603 C CA . TRP A 1 198 ? -10.983 3.457 13.224 1.00 95.75 198 TRP A CA 1
ATOM 1604 C C . TRP A 1 198 ? -11.781 3.236 14.510 1.00 95.75 198 TRP A C 1
ATOM 1606 O O . TRP A 1 198 ? -12.754 2.489 14.489 1.00 95.75 198 TRP A O 1
ATOM 1616 N N . ASN A 1 199 ? -11.435 3.931 15.600 1.00 94.81 199 ASN A N 1
ATOM 1617 C CA . ASN A 1 199 ? -12.151 3.865 16.877 1.00 94.81 199 ASN A CA 1
ATOM 1618 C C . ASN A 1 199 ? -13.621 4.260 16.702 1.00 94.81 199 ASN A C 1
ATOM 1620 O O . ASN A 1 199 ? -14.513 3.588 17.222 1.00 94.81 199 ASN A O 1
ATOM 1624 N N . ASN A 1 200 ? -13.885 5.307 15.923 1.00 97.38 200 ASN A N 1
ATOM 1625 C CA . ASN A 1 200 ? -15.237 5.772 15.657 1.00 97.38 200 ASN A CA 1
ATOM 1626 C C . ASN A 1 200 ? -16.104 4.698 14.982 1.00 97.38 200 ASN A C 1
ATOM 1628 O O . ASN A 1 200 ? -17.168 4.342 15.494 1.00 97.38 200 ASN A O 1
ATOM 1632 N N . ILE A 1 201 ? -15.620 4.113 13.886 1.00 98.19 201 ILE A N 1
ATOM 1633 C CA . ILE A 1 201 ? -16.372 3.095 13.144 1.00 98.19 201 ILE A CA 1
ATOM 1634 C C . ILE A 1 201 ? -16.395 1.770 13.918 1.00 98.19 201 ILE A C 1
ATOM 1636 O O . ILE A 1 201 ? -17.465 1.227 14.204 1.00 98.19 201 ILE A O 1
ATOM 1640 N N . ALA A 1 202 ? -15.224 1.250 14.291 1.00 95.62 202 ALA A N 1
ATOM 1641 C CA . ALA A 1 202 ? -15.084 -0.063 14.908 1.00 95.62 202 ALA A CA 1
ATOM 1642 C C . ALA A 1 202 ? -15.749 -0.130 16.289 1.00 95.62 202 ALA A C 1
ATOM 1644 O O . ALA A 1 202 ? -16.342 -1.159 16.615 1.00 95.62 202 ALA A O 1
ATOM 1645 N N . ALA A 1 203 ? -15.714 0.945 17.085 1.00 94.31 203 ALA A N 1
ATOM 1646 C CA . ALA A 1 203 ? -16.358 0.979 18.394 1.00 94.31 203 ALA A CA 1
ATOM 1647 C C . ALA A 1 203 ? -17.738 1.648 18.351 1.00 94.31 203 ALA A C 1
ATOM 1649 O O . ALA A 1 203 ? -18.736 0.976 18.611 1.00 94.31 203 ALA A O 1
ATOM 1650 N N . PHE A 1 204 ? -17.827 2.946 18.049 1.00 96.94 204 PHE A N 1
ATOM 1651 C CA . PHE A 1 204 ? -19.058 3.715 18.282 1.00 96.94 204 PHE A CA 1
ATOM 1652 C C . PHE A 1 204 ? -20.175 3.396 17.285 1.00 96.94 204 PHE A C 1
ATOM 1654 O O . PHE A 1 204 ? -21.308 3.150 17.711 1.00 96.94 204 PHE A O 1
ATOM 1661 N N . VAL A 1 205 ? -19.886 3.316 15.983 1.00 98.44 205 VAL A N 1
ATOM 1662 C CA . VAL A 1 205 ? -20.887 2.911 14.974 1.00 98.44 205 VAL A CA 1
ATOM 1663 C C . VAL A 1 205 ? -21.343 1.469 15.217 1.00 98.44 205 VAL A C 1
ATOM 1665 O O . VAL A 1 205 ? -22.548 1.209 15.284 1.00 98.44 205 VAL A O 1
ATOM 1668 N N . THR A 1 206 ? -20.407 0.545 15.455 1.00 98.06 206 THR A N 1
ATOM 1669 C CA . THR A 1 206 ? -20.712 -0.860 15.785 1.00 98.06 206 THR A CA 1
ATOM 1670 C C . THR A 1 206 ? -21.601 -0.997 17.019 1.00 98.06 206 THR A C 1
ATOM 1672 O O . THR A 1 206 ? -22.593 -1.730 16.997 1.00 98.06 206 THR A O 1
ATOM 1675 N N . GLN A 1 207 ? -21.283 -0.286 18.103 1.00 97.44 207 GLN A N 1
ATOM 1676 C CA . GLN A 1 207 ? -22.089 -0.303 19.325 1.00 97.44 207 GLN A CA 1
ATOM 1677 C C . GLN A 1 207 ? -23.466 0.328 19.103 1.00 97.44 207 GLN A C 1
ATOM 1679 O O . GLN A 1 207 ? -24.452 -0.177 19.634 1.00 97.44 207 GLN A O 1
ATOM 1684 N N . SER A 1 208 ? -23.558 1.375 18.282 1.00 98.19 208 SER A N 1
ATOM 1685 C CA . SER A 1 208 ? -24.833 2.012 17.940 1.00 98.19 208 SER A CA 1
ATOM 1686 C C . SER A 1 208 ? -25.749 1.043 17.186 1.00 98.19 208 SER A C 1
ATOM 1688 O O . SER A 1 208 ? -26.896 0.845 17.584 1.00 98.19 208 SER A O 1
ATOM 1690 N N . LEU A 1 209 ? -25.228 0.336 16.174 1.00 98.56 209 LEU A N 1
ATOM 1691 C CA . LEU A 1 209 ? -25.964 -0.731 15.485 1.00 98.56 209 LEU A CA 1
ATOM 1692 C C . LEU A 1 209 ? -26.400 -1.838 16.458 1.00 98.56 209 LEU A C 1
ATOM 1694 O O . LEU A 1 209 ? -27.555 -2.271 16.437 1.00 98.56 209 LEU A O 1
ATOM 1698 N N . ALA A 1 210 ? -25.493 -2.291 17.326 1.00 98.19 210 ALA A N 1
ATOM 1699 C CA . ALA A 1 210 ? -25.782 -3.347 18.290 1.00 98.19 210 ALA A CA 1
ATOM 1700 C C . ALA A 1 210 ? -26.879 -2.949 19.288 1.00 98.19 210 ALA A C 1
ATOM 1702 O O . ALA A 1 210 ? -27.741 -3.774 19.595 1.00 98.19 210 ALA A O 1
ATOM 1703 N N . GLN A 1 211 ? -26.885 -1.689 19.736 1.00 98.31 211 GLN A N 1
ATOM 1704 C CA . GLN A 1 211 ? -27.912 -1.128 20.611 1.00 98.31 211 GLN A CA 1
ATOM 1705 C C . GLN A 1 211 ? -29.286 -1.143 19.925 1.00 98.31 211 GLN A C 1
ATOM 1707 O O . GLN A 1 211 ? -30.246 -1.648 20.507 1.00 98.31 211 GLN A O 1
ATOM 1712 N N . ILE A 1 212 ? -29.381 -0.678 18.671 1.00 98.31 212 ILE A N 1
ATOM 1713 C CA . ILE A 1 212 ? -30.640 -0.713 17.904 1.00 98.31 212 ILE A CA 1
ATOM 1714 C C . ILE A 1 212 ? -31.126 -2.160 17.753 1.00 98.31 212 ILE A C 1
ATOM 1716 O O . ILE A 1 212 ? -32.286 -2.473 18.028 1.00 98.31 212 ILE A O 1
ATOM 1720 N N . LEU A 1 213 ? -30.244 -3.068 17.332 1.00 98.19 213 LEU A N 1
ATOM 1721 C CA . LEU A 1 213 ? -30.591 -4.473 17.133 1.00 98.19 213 LEU A CA 1
ATOM 1722 C C . LEU A 1 213 ? -31.040 -5.141 18.437 1.00 98.19 213 LEU A C 1
ATOM 1724 O O . LEU A 1 213 ? -32.023 -5.879 18.418 1.00 98.19 213 LEU A O 1
ATOM 1728 N N . GLU A 1 214 ? -30.380 -4.886 19.567 1.00 98.06 214 GLU A N 1
ATOM 1729 C CA . GLU A 1 214 ? -30.811 -5.407 20.871 1.00 98.06 214 GLU A CA 1
ATOM 1730 C C . GLU A 1 214 ? -32.212 -4.902 21.235 1.00 98.06 214 GLU A C 1
ATOM 1732 O O . GLU A 1 214 ? -33.087 -5.700 21.575 1.00 98.06 214 GLU A O 1
ATOM 1737 N N . GLU A 1 215 ? -32.466 -3.598 21.104 1.00 97.69 215 GLU A N 1
ATOM 1738 C CA . GLU A 1 215 ? -33.764 -2.999 21.434 1.00 97.69 215 GLU A CA 1
ATOM 1739 C C . GLU A 1 215 ? -34.908 -3.540 20.571 1.00 97.69 215 GLU A C 1
ATOM 1741 O O . GLU A 1 215 ? -36.037 -3.695 21.049 1.00 97.69 215 GLU A O 1
ATOM 1746 N N . ARG A 1 216 ? -34.635 -3.829 19.294 1.00 97.12 216 ARG A N 1
ATOM 1747 C CA . ARG A 1 216 ? -35.656 -4.265 18.331 1.00 97.12 216 ARG A CA 1
ATOM 1748 C C . ARG A 1 216 ? -35.836 -5.777 18.270 1.00 97.12 216 ARG A C 1
ATOM 1750 O O . ARG A 1 216 ? -36.954 -6.235 18.041 1.00 97.12 216 ARG A O 1
ATOM 1757 N N . THR A 1 217 ? -34.776 -6.550 18.485 1.00 95.69 217 THR A N 1
ATOM 1758 C CA . THR A 1 217 ? -34.808 -8.018 18.363 1.00 95.69 217 THR A CA 1
ATOM 1759 C C . THR A 1 217 ? -34.836 -8.736 19.713 1.00 95.69 217 THR A C 1
ATOM 1761 O O . THR A 1 217 ? -35.241 -9.897 19.778 1.00 95.69 217 THR A O 1
ATOM 1764 N N . GLY A 1 218 ? -34.428 -8.067 20.796 1.00 96.25 218 GLY A N 1
ATOM 1765 C CA . GLY A 1 218 ? -34.288 -8.652 22.130 1.00 96.25 218 GLY A CA 1
ATOM 1766 C C . GLY A 1 218 ? -33.093 -9.598 22.288 1.00 96.25 218 GLY A C 1
ATOM 1767 O O . GLY A 1 218 ? -32.991 -10.260 23.323 1.00 96.25 218 GLY A O 1
ATOM 1768 N N . ARG A 1 219 ? -32.217 -9.696 21.280 1.00 95.88 219 ARG A N 1
ATOM 1769 C CA . ARG A 1 219 ? -30.974 -10.477 21.340 1.00 95.88 219 ARG A CA 1
ATOM 1770 C C . ARG A 1 219 ? -29.968 -9.796 22.255 1.00 95.88 219 ARG A C 1
ATOM 1772 O O . ARG A 1 219 ? -29.843 -8.578 22.225 1.00 95.88 219 ARG A O 1
ATOM 1779 N N . ASN A 1 220 ? -29.246 -10.572 23.057 1.00 96.00 220 ASN A N 1
ATOM 1780 C CA . ASN A 1 220 ? -28.289 -10.009 24.005 1.00 96.00 220 ASN A CA 1
ATOM 1781 C C . ASN A 1 220 ? -27.050 -9.459 23.277 1.00 96.00 220 ASN A C 1
ATOM 1783 O O . ASN A 1 220 ? -26.321 -10.220 22.641 1.00 96.00 220 ASN A O 1
ATOM 1787 N N . ALA A 1 221 ? -26.786 -8.158 23.425 1.00 96.81 221 ALA A N 1
ATOM 1788 C CA . ALA A 1 221 ? -25.625 -7.494 22.830 1.00 96.81 221 ALA A CA 1
ATOM 1789 C C . ALA A 1 221 ? -24.528 -7.151 23.856 1.00 96.81 221 ALA A C 1
ATOM 1791 O O . ALA A 1 221 ? -23.638 -6.354 23.553 1.00 96.81 221 ALA A O 1
ATOM 1792 N N . ASP A 1 222 ? -24.543 -7.736 25.064 1.00 95.56 222 ASP A N 1
ATOM 1793 C CA . ASP A 1 222 ? -23.684 -7.313 26.187 1.00 95.56 222 ASP A CA 1
ATOM 1794 C C . ASP A 1 222 ? -22.191 -7.298 25.836 1.00 95.56 222 ASP A C 1
ATOM 1796 O O . ASP A 1 222 ? -21.459 -6.405 26.270 1.00 95.56 222 ASP A O 1
ATOM 1800 N N . ARG A 1 223 ? -21.747 -8.287 25.048 1.00 93.69 223 ARG A N 1
ATOM 1801 C CA . ARG A 1 223 ? -20.345 -8.450 24.634 1.00 93.69 223 ARG A CA 1
ATOM 1802 C C . ARG A 1 223 ? -19.917 -7.430 23.572 1.00 93.69 223 ARG A C 1
ATOM 1804 O O . ARG A 1 223 ? -18.746 -7.081 23.525 1.00 93.69 223 ARG A O 1
ATOM 1811 N N . ILE A 1 224 ? -20.844 -6.946 22.743 1.00 94.94 224 ILE A N 1
ATOM 1812 C CA . ILE A 1 224 ? -20.567 -5.957 21.687 1.00 94.94 224 ILE A CA 1
ATOM 1813 C C . ILE A 1 224 ? -20.633 -4.550 22.277 1.00 94.94 224 ILE A C 1
ATOM 1815 O O . ILE A 1 224 ? -19.765 -3.723 22.029 1.00 94.94 224 ILE A O 1
ATOM 1819 N N . LEU A 1 225 ? -21.616 -4.313 23.147 1.00 95.50 225 LEU A N 1
ATOM 1820 C CA . LEU A 1 225 ? -21.772 -3.083 23.925 1.00 95.50 225 LEU A CA 1
ATOM 1821 C C . LEU A 1 225 ? -20.767 -2.973 25.080 1.00 95.50 225 LEU A C 1
ATOM 1823 O O . LEU A 1 225 ? -20.874 -2.071 25.910 1.00 95.50 225 LEU A O 1
ATOM 1827 N N . ARG A 1 226 ? -19.820 -3.919 25.171 1.00 94.25 226 ARG A N 1
ATOM 1828 C CA . ARG A 1 226 ? -18.716 -3.941 26.137 1.00 94.25 226 ARG A CA 1
ATOM 1829 C C . ARG A 1 226 ? -19.159 -3.743 27.593 1.00 94.25 226 ARG A C 1
ATOM 1831 O O . ARG A 1 226 ? -18.411 -3.233 28.426 1.00 94.25 226 ARG A O 1
ATOM 1838 N N . ARG A 1 227 ? -20.358 -4.213 27.964 1.00 95.44 227 ARG A N 1
ATOM 1839 C CA . ARG A 1 227 ? -20.905 -4.064 29.333 1.00 95.44 227 ARG A CA 1
ATOM 1840 C C . ARG A 1 227 ? -20.062 -4.797 30.389 1.00 95.44 227 ARG A C 1
ATOM 1842 O O . ARG A 1 227 ? -20.123 -4.464 31.572 1.00 95.44 227 ARG A O 1
ATOM 1849 N N . GLY A 1 228 ? -19.259 -5.777 29.965 1.00 95.19 228 GLY A N 1
ATOM 1850 C CA . GLY A 1 228 ? -18.295 -6.507 30.791 1.00 95.19 228 GLY A CA 1
ATOM 1851 C C . GLY A 1 228 ? -16.887 -5.899 30.872 1.00 95.19 228 GLY A C 1
ATOM 1852 O O . GLY A 1 228 ? -16.109 -6.364 31.709 1.00 95.19 228 GLY A O 1
ATOM 1853 N N . ALA A 1 229 ? -16.556 -4.874 30.073 1.00 95.25 229 ALA A N 1
ATOM 1854 C CA . ALA A 1 229 ? -15.176 -4.407 29.872 1.00 95.25 229 ALA A CA 1
ATOM 1855 C C . ALA A 1 229 ? -14.478 -3.987 31.171 1.00 95.25 229 ALA A C 1
ATOM 1857 O O . ALA A 1 229 ? -13.415 -4.505 31.489 1.00 95.25 229 ALA A O 1
ATOM 1858 N N . ASN A 1 230 ? -15.125 -3.172 32.012 1.00 96.94 230 ASN A N 1
ATOM 1859 C CA . ASN A 1 230 ? -14.549 -2.747 33.300 1.00 96.94 230 ASN A CA 1
ATOM 1860 C C . ASN A 1 230 ? -14.153 -3.931 34.201 1.00 96.94 230 ASN A C 1
ATOM 1862 O O . ASN A 1 230 ? -13.180 -3.871 34.956 1.00 96.94 230 ASN A O 1
ATOM 1866 N N . LYS A 1 231 ? -14.930 -5.022 34.159 1.00 97.31 231 LYS A N 1
ATOM 1867 C CA . LYS A 1 231 ? -14.619 -6.234 34.920 1.00 97.31 231 LYS A CA 1
ATOM 1868 C C . LYS A 1 231 ? -13.469 -6.998 34.264 1.00 97.31 231 LYS A C 1
ATOM 1870 O O . LYS A 1 231 ? -12.576 -7.435 34.988 1.00 97.31 231 LYS A O 1
ATOM 1875 N N . ALA A 1 232 ? -13.488 -7.152 32.941 1.00 97.12 232 ALA A N 1
ATOM 1876 C CA . ALA A 1 232 ? -12.417 -7.797 32.184 1.00 97.12 232 ALA A CA 1
ATOM 1877 C C . ALA A 1 232 ? -11.071 -7.094 32.423 1.00 97.12 232 ALA A C 1
ATOM 1879 O O . ALA A 1 232 ? -10.108 -7.737 32.837 1.00 97.12 232 ALA A O 1
ATOM 1880 N N . GLU A 1 233 ? -11.043 -5.767 32.313 1.00 97.25 233 GLU A N 1
ATOM 1881 C CA . GLU A 1 233 ? -9.862 -4.935 32.535 1.00 97.25 233 GLU A CA 1
ATOM 1882 C C . GLU A 1 233 ? -9.325 -5.069 33.966 1.00 97.25 233 GLU A C 1
ATOM 1884 O O . GLU A 1 233 ? -8.128 -5.258 34.193 1.00 97.25 233 GLU A O 1
ATOM 1889 N N . ALA A 1 234 ? -10.212 -5.056 34.966 1.00 97.31 234 ALA A N 1
ATOM 1890 C CA . ALA A 1 234 ? -9.816 -5.261 36.355 1.00 97.31 234 ALA A CA 1
ATOM 1891 C C . ALA A 1 234 ? -9.202 -6.653 36.590 1.00 97.31 234 ALA A C 1
ATOM 1893 O O . ALA A 1 234 ? -8.261 -6.784 37.382 1.00 97.31 234 ALA A O 1
ATOM 1894 N N . ILE A 1 235 ? -9.712 -7.695 35.924 1.00 96.81 235 ILE A N 1
ATOM 1895 C CA . ILE A 1 235 ? -9.124 -9.039 35.980 1.00 96.81 235 ILE A CA 1
ATOM 1896 C C . ILE A 1 235 ? -7.755 -9.033 35.288 1.00 96.81 235 ILE A C 1
ATOM 1898 O O . ILE A 1 235 ? -6.779 -9.491 35.890 1.00 96.81 235 ILE A O 1
ATOM 1902 N N . PHE A 1 236 ? -7.668 -8.470 34.082 1.00 95.81 236 PHE A N 1
ATOM 1903 C CA . PHE A 1 236 ? -6.445 -8.377 33.282 1.00 95.81 236 PHE A CA 1
ATOM 1904 C C . PHE A 1 236 ? -5.313 -7.679 34.049 1.00 95.81 236 PHE A C 1
ATOM 1906 O O . PHE A 1 236 ? -4.245 -8.259 34.247 1.00 95.81 236 PHE A O 1
ATOM 1913 N N . ASN A 1 237 ? -5.585 -6.511 34.635 1.00 95.06 237 ASN A N 1
ATOM 1914 C CA . ASN A 1 237 ? -4.623 -5.730 35.423 1.00 95.06 237 ASN A CA 1
ATOM 1915 C C . ASN A 1 237 ? -4.099 -6.460 36.679 1.00 95.06 237 ASN A C 1
ATOM 1917 O O . ASN A 1 237 ? -3.071 -6.086 37.254 1.00 95.06 237 ASN A O 1
ATOM 1921 N N . ASN A 1 238 ? -4.794 -7.503 37.141 1.00 94.56 238 ASN A N 1
ATOM 1922 C CA . ASN A 1 238 ? -4.369 -8.331 38.270 1.00 94.56 238 ASN A CA 1
ATOM 1923 C C . ASN A 1 238 ? -3.797 -9.693 37.851 1.00 94.56 238 ASN A C 1
ATOM 1925 O O . ASN A 1 238 ? -3.300 -10.418 38.718 1.00 94.56 238 ASN A O 1
ATOM 1929 N N . LEU A 1 239 ? -3.831 -10.044 36.564 1.00 91.62 239 LEU A N 1
ATOM 1930 C CA . LEU A 1 239 ? -3.536 -11.388 36.070 1.00 91.62 239 LEU A CA 1
ATOM 1931 C C . LEU A 1 239 ? -2.110 -11.842 36.413 1.00 91.62 239 LEU A C 1
ATOM 1933 O O . LEU A 1 239 ? -1.910 -12.955 36.907 1.00 91.62 239 LEU A O 1
ATOM 1937 N N . ASP A 1 240 ? -1.130 -10.948 36.267 1.00 88.81 240 ASP A N 1
ATOM 1938 C CA . ASP A 1 240 ? 0.284 -11.200 36.590 1.00 88.81 240 ASP A CA 1
ATOM 1939 C C . ASP A 1 240 ? 0.553 -11.444 38.081 1.00 88.81 240 ASP A C 1
ATOM 1941 O O . ASP A 1 240 ? 1.583 -12.003 38.467 1.00 88.81 240 ASP A O 1
ATOM 1945 N N . ARG A 1 241 ? -0.377 -11.045 38.954 1.00 91.75 241 ARG A N 1
ATOM 1946 C CA . ARG A 1 241 ? -0.265 -11.259 40.404 1.00 91.75 241 ARG A CA 1
ATOM 1947 C C . ARG A 1 241 ? -0.700 -12.669 40.806 1.00 91.75 241 ARG A C 1
ATOM 1949 O O . ARG A 1 241 ? -0.420 -13.100 41.930 1.00 91.75 241 ARG A O 1
ATOM 1956 N N . ILE A 1 242 ? -1.378 -13.393 39.917 1.00 90.25 242 ILE A N 1
ATOM 1957 C CA . ILE A 1 242 ? -1.887 -14.740 40.164 1.00 90.25 242 ILE A CA 1
ATOM 1958 C C . ILE A 1 242 ? -0.804 -15.760 39.809 1.00 90.25 242 ILE A C 1
ATOM 1960 O O . ILE A 1 242 ? -0.471 -15.951 38.654 1.00 90.25 242 ILE A O 1
ATOM 1964 N N . LYS A 1 243 ? -0.254 -16.456 40.809 1.00 87.69 243 LYS A N 1
ATOM 1965 C CA . LYS A 1 243 ? 0.838 -17.433 40.597 1.00 87.69 243 LYS A CA 1
ATOM 1966 C C . LYS A 1 243 ? 0.377 -18.817 40.134 1.00 87.69 243 LYS A C 1
ATOM 1968 O O . LYS A 1 243 ? 1.198 -19.658 39.793 1.00 87.69 243 LYS A O 1
ATOM 1973 N N . ASP A 1 244 ? -0.917 -19.080 40.240 1.00 89.19 244 ASP A N 1
ATOM 1974 C CA . ASP A 1 244 ? -1.529 -20.365 39.921 1.00 89.19 244 ASP A CA 1
ATOM 1975 C C . ASP A 1 244 ? -1.963 -20.351 38.453 1.00 89.19 244 ASP A C 1
ATOM 1977 O O . ASP A 1 244 ? -2.915 -19.654 38.096 1.00 89.19 244 ASP A O 1
ATOM 1981 N N . SER A 1 245 ? -1.250 -21.101 37.613 1.00 82.62 245 SER A N 1
ATOM 1982 C CA . SER A 1 245 ? -1.457 -21.107 36.164 1.00 82.62 245 SER A CA 1
ATOM 1983 C C . SER A 1 245 ? -2.836 -21.631 35.750 1.00 82.62 245 SER A C 1
ATOM 1985 O O . SER A 1 245 ? -3.390 -21.153 34.765 1.00 82.62 245 SER A O 1
ATOM 1987 N N . ASP A 1 246 ? -3.442 -22.557 36.505 1.00 85.31 246 ASP A N 1
ATOM 1988 C CA . ASP A 1 246 ? -4.809 -23.022 36.214 1.00 85.31 246 ASP A CA 1
ATOM 1989 C C . ASP A 1 246 ? -5.829 -21.910 36.474 1.00 85.31 246 ASP A C 1
ATOM 1991 O O . ASP A 1 246 ? -6.788 -21.735 35.719 1.00 85.31 246 ASP A O 1
ATOM 1995 N N . LYS A 1 247 ? -5.619 -21.121 37.534 1.00 90.00 247 LYS A N 1
ATOM 1996 C CA . LYS A 1 247 ? -6.461 -19.949 37.808 1.00 90.00 247 LYS A CA 1
ATOM 1997 C C . LYS A 1 247 ? -6.245 -18.848 36.783 1.00 90.00 247 LYS A C 1
ATOM 1999 O O . LYS A 1 247 ? -7.230 -18.253 36.363 1.00 90.00 247 LYS A O 1
ATOM 2004 N N . GLN A 1 248 ? -5.003 -18.595 36.368 1.00 89.25 248 GLN A N 1
ATOM 2005 C CA . GLN A 1 248 ? -4.724 -17.637 35.297 1.00 89.25 248 GLN A CA 1
ATOM 2006 C C . GLN A 1 248 ? -5.470 -18.017 34.017 1.00 89.25 248 GLN A C 1
ATOM 2008 O O . GLN A 1 248 ? -6.184 -17.178 33.486 1.00 89.25 248 GLN A O 1
ATOM 2013 N N . ARG A 1 249 ? -5.411 -19.281 33.577 1.00 87.50 249 ARG A N 1
ATOM 2014 C CA . ARG A 1 249 ? -6.138 -19.741 32.378 1.00 87.50 249 ARG A CA 1
ATOM 2015 C C . ARG A 1 249 ? -7.649 -19.528 32.463 1.00 87.50 249 ARG A C 1
ATOM 2017 O O . ARG A 1 249 ? -8.253 -19.052 31.507 1.00 87.50 249 ARG A O 1
ATOM 2024 N N . LYS A 1 250 ? -8.260 -19.813 33.615 1.00 91.31 250 LYS A N 1
ATOM 2025 C CA . LYS A 1 250 ? -9.695 -19.555 33.839 1.00 91.31 250 LYS A CA 1
ATOM 2026 C C . LYS A 1 250 ? -10.048 -18.074 33.764 1.00 91.31 250 LYS A C 1
ATOM 2028 O O . LYS A 1 250 ? -11.083 -17.730 33.207 1.00 91.31 250 LYS A O 1
ATOM 2033 N N . LEU A 1 251 ? -9.190 -17.217 34.312 1.00 93.94 251 LEU A N 1
ATOM 2034 C CA . LEU A 1 251 ? -9.373 -15.768 34.257 1.00 93.94 251 LEU A CA 1
ATOM 2035 C C . LEU A 1 251 ? -9.160 -15.222 32.842 1.00 93.94 251 LEU A C 1
ATOM 2037 O O . LEU A 1 251 ? -9.907 -14.349 32.432 1.00 93.94 251 LEU A O 1
ATOM 2041 N N . ILE A 1 252 ? -8.206 -15.761 32.079 1.00 92.69 252 ILE A N 1
ATOM 2042 C CA . ILE A 1 252 ? -8.005 -15.415 30.662 1.00 92.69 252 ILE A CA 1
ATOM 2043 C C . ILE A 1 252 ? -9.252 -15.761 29.850 1.00 92.69 252 ILE A C 1
ATOM 2045 O O . ILE A 1 252 ? -9.754 -14.921 29.108 1.00 92.69 252 ILE A O 1
ATOM 2049 N N . LYS A 1 253 ? -9.797 -16.969 30.038 1.00 92.88 253 LYS A N 1
ATOM 2050 C CA . LYS A 1 253 ? -11.085 -17.343 29.453 1.00 92.88 253 LYS A CA 1
ATOM 2051 C C . LYS A 1 253 ? -12.176 -16.325 29.817 1.00 92.88 253 LYS A C 1
ATOM 2053 O O . LYS A 1 253 ? -12.896 -15.879 28.934 1.00 92.88 253 LYS A O 1
ATOM 2058 N N . GLU A 1 254 ? -12.300 -15.972 31.098 1.00 94.69 254 GLU A N 1
ATOM 2059 C CA . GLU A 1 254 ? -13.319 -15.021 31.564 1.00 94.69 254 GLU A CA 1
ATOM 2060 C C . GLU A 1 254 ? -13.135 -13.629 30.941 1.00 94.69 254 GLU A C 1
ATOM 2062 O O . GLU A 1 254 ? -14.123 -13.015 30.555 1.00 94.69 254 GLU A O 1
ATOM 2067 N N . ILE A 1 255 ? -11.895 -13.152 30.790 1.00 95.25 255 ILE A N 1
ATOM 2068 C CA . ILE A 1 255 ? -11.579 -11.893 30.100 1.00 95.25 255 ILE A CA 1
ATOM 2069 C C . ILE A 1 255 ? -12.103 -11.933 28.657 1.00 95.25 255 ILE A C 1
ATOM 2071 O O . ILE A 1 255 ? -12.858 -11.047 28.269 1.00 95.25 255 ILE A O 1
ATOM 2075 N N . ILE A 1 256 ? -11.764 -12.980 27.895 1.00 93.31 256 ILE A N 1
ATOM 2076 C CA . ILE A 1 256 ? -12.170 -13.112 26.484 1.00 93.31 256 ILE A CA 1
ATOM 2077 C C . ILE A 1 256 ? -13.695 -13.252 26.352 1.00 93.31 256 ILE A C 1
ATOM 2079 O O . ILE A 1 256 ? -14.288 -12.726 25.417 1.00 93.31 256 ILE A O 1
ATOM 2083 N N . GLU A 1 257 ? -14.363 -13.942 27.280 1.00 92.44 257 GLU A N 1
ATOM 2084 C CA . GLU A 1 257 ? -15.828 -14.065 27.261 1.00 92.44 257 GLU A CA 1
ATOM 2085 C C . GLU A 1 257 ? -16.545 -12.750 27.613 1.00 92.44 257 GLU A C 1
ATOM 2087 O O . GLU A 1 257 ? -17.657 -12.525 27.130 1.00 92.44 257 GLU A O 1
ATOM 2092 N N . LEU A 1 258 ? -15.933 -11.897 28.442 1.00 94.19 258 LEU A N 1
ATOM 2093 C CA . LEU A 1 258 ? -16.498 -10.612 28.868 1.00 94.19 258 LEU A CA 1
ATOM 2094 C C . LEU A 1 258 ? -16.282 -9.485 27.855 1.00 94.19 258 LEU A C 1
ATOM 2096 O O . LEU A 1 258 ? -17.166 -8.639 27.720 1.00 94.19 258 LEU A O 1
ATOM 2100 N N . ASP A 1 259 ? -15.122 -9.449 27.200 1.00 94.38 259 ASP A N 1
ATOM 2101 C CA . ASP A 1 259 ? -14.730 -8.369 26.289 1.00 94.38 259 ASP A CA 1
ATOM 2102 C C . ASP A 1 259 ? -13.905 -8.912 25.103 1.00 94.38 259 ASP A C 1
ATOM 2104 O O . ASP A 1 259 ? -12.691 -8.711 25.025 1.00 94.38 259 ASP A O 1
ATOM 2108 N N . PRO A 1 260 ? -14.542 -9.672 24.192 1.00 92.62 260 PRO A N 1
ATOM 2109 C CA . PRO A 1 260 ? -13.839 -10.441 23.162 1.00 92.62 260 PRO A CA 1
ATOM 2110 C C . PRO A 1 260 ? -13.103 -9.577 22.131 1.00 92.62 260 PRO A C 1
ATOM 2112 O O . PRO A 1 260 ? -12.122 -10.033 21.550 1.00 92.62 260 PRO A O 1
ATOM 2115 N N . TYR A 1 261 ? -13.560 -8.347 21.891 1.00 90.94 261 TYR A N 1
ATOM 2116 C CA . TYR A 1 261 ? -13.001 -7.471 20.856 1.00 90.94 261 TYR A CA 1
ATOM 2117 C C . TYR A 1 261 ? -11.876 -6.556 21.356 1.00 90.94 261 TYR A C 1
ATOM 2119 O O . TYR A 1 261 ? -11.327 -5.789 20.569 1.00 90.94 261 TYR A O 1
ATOM 2127 N N . GLU A 1 262 ? -11.497 -6.641 22.634 1.00 90.75 262 GLU A N 1
ATOM 2128 C CA . GLU A 1 262 ? -10.344 -5.912 23.161 1.00 90.75 262 GLU A CA 1
ATOM 2129 C C . GLU A 1 262 ? -9.040 -6.588 22.710 1.00 90.75 262 GLU A C 1
ATOM 2131 O O . GLU A 1 262 ? -8.523 -7.526 23.327 1.00 90.75 262 GLU A O 1
ATOM 2136 N N . LEU A 1 263 ? -8.524 -6.119 21.571 1.00 80.88 263 LEU A N 1
ATOM 2137 C CA . LEU A 1 263 ? -7.391 -6.728 20.873 1.00 80.88 263 LEU A CA 1
ATOM 2138 C C . LEU A 1 263 ? -6.098 -6.696 21.697 1.00 80.88 263 LEU A C 1
ATOM 2140 O O . LEU A 1 263 ? -5.264 -7.594 21.549 1.00 80.88 263 LEU A O 1
ATOM 2144 N N . SER A 1 264 ? -5.944 -5.721 22.601 1.00 87.38 264 SER A N 1
ATOM 2145 C CA . SER A 1 264 ? -4.767 -5.625 23.474 1.00 87.38 264 SER A CA 1
ATOM 2146 C C . SER A 1 264 ? -4.612 -6.849 24.384 1.00 87.38 264 SER A C 1
ATOM 2148 O O . SER A 1 264 ? -3.488 -7.276 24.662 1.00 87.38 264 SER A O 1
ATOM 2150 N N . TYR A 1 265 ? -5.721 -7.480 24.787 1.00 90.94 265 TYR A N 1
ATOM 2151 C CA . TYR A 1 265 ? -5.688 -8.715 25.569 1.00 90.94 265 TYR A CA 1
ATOM 2152 C C . TYR A 1 265 ? -5.154 -9.881 24.741 1.00 90.94 265 TYR A C 1
ATOM 2154 O O . TYR A 1 265 ? -4.272 -10.606 25.200 1.00 90.94 265 TYR A O 1
ATOM 2162 N N . LEU A 1 266 ? -5.654 -10.048 23.513 1.00 86.56 266 LEU A N 1
ATOM 2163 C CA . LEU A 1 266 ? -5.240 -11.134 22.621 1.00 86.56 266 LEU A CA 1
ATOM 2164 C C . LEU A 1 266 ? -3.761 -11.013 22.239 1.00 86.56 266 LEU A C 1
ATOM 2166 O O . LEU A 1 266 ? -3.045 -12.011 22.321 1.00 86.56 266 LEU A O 1
ATOM 2170 N N . ALA A 1 267 ? -3.295 -9.804 21.911 1.00 85.12 267 ALA A N 1
ATOM 2171 C CA . ALA A 1 267 ? -1.883 -9.532 21.642 1.00 85.12 267 ALA A CA 1
ATOM 2172 C C . ALA A 1 267 ? -1.006 -9.872 22.858 1.00 85.12 267 ALA A C 1
ATOM 2174 O O . ALA A 1 267 ? -0.045 -10.632 22.749 1.00 85.12 267 ALA A O 1
ATOM 2175 N N . TYR A 1 268 ? -1.398 -9.415 24.053 1.00 89.25 268 TYR A N 1
ATOM 2176 C CA . TYR A 1 268 ? -0.674 -9.737 25.280 1.00 89.25 268 TYR A CA 1
ATOM 2177 C C . TYR A 1 268 ? -0.613 -11.248 25.547 1.00 89.25 268 TYR A C 1
ATOM 2179 O O . TYR A 1 268 ? 0.440 -11.760 25.941 1.00 89.25 268 TYR A O 1
ATOM 2187 N N . PHE A 1 269 ? -1.721 -11.976 25.366 1.00 90.12 269 PHE A N 1
ATOM 2188 C CA . PHE A 1 269 ? -1.742 -13.425 25.578 1.00 90.12 269 PHE A CA 1
ATOM 2189 C C . PHE A 1 269 ? -0.889 -14.164 24.550 1.00 90.12 269 PHE A C 1
ATOM 2191 O O . PHE A 1 269 ? -0.250 -15.151 24.910 1.00 90.12 269 PHE A O 1
ATOM 2198 N N . GLU A 1 270 ? -0.851 -13.694 23.306 1.00 87.06 270 GLU A N 1
ATOM 2199 C CA . GLU A 1 270 ? -0.012 -14.253 22.247 1.00 87.06 270 GLU A CA 1
ATOM 2200 C C . GLU A 1 270 ? 1.478 -14.111 22.591 1.00 87.06 270 GLU A C 1
ATOM 2202 O O . GLU A 1 270 ? 2.184 -15.123 22.677 1.00 87.06 270 GLU A O 1
ATOM 2207 N N . ASP A 1 271 ? 1.911 -12.895 22.935 1.00 85.50 271 ASP A N 1
ATOM 2208 C CA . ASP A 1 271 ? 3.291 -12.568 23.325 1.00 85.50 271 ASP A CA 1
ATOM 2209 C C . ASP A 1 271 ? 3.750 -13.286 24.603 1.00 85.50 271 ASP A C 1
ATOM 2211 O O . ASP A 1 271 ? 4.941 -13.517 24.824 1.00 85.50 271 ASP A O 1
ATOM 2215 N N . ASN A 1 272 ? 2.807 -13.639 25.480 1.00 85.56 272 ASN A N 1
ATOM 2216 C CA . ASN A 1 272 ? 3.085 -14.280 26.765 1.00 85.56 272 ASN A CA 1
ATOM 2217 C C . ASN A 1 272 ? 2.664 -15.752 26.819 1.00 85.56 272 ASN A C 1
ATOM 2219 O O . ASN A 1 272 ? 2.711 -16.337 27.906 1.00 85.56 272 ASN A O 1
ATOM 2223 N N . SER A 1 273 ? 2.275 -16.345 25.690 1.00 87.06 273 SER A N 1
ATOM 2224 C CA . SER A 1 273 ? 1.678 -17.686 25.586 1.00 87.06 273 SER A CA 1
ATOM 2225 C C . SER A 1 273 ? 2.491 -18.764 26.315 1.00 87.06 273 SER A C 1
ATOM 2227 O O . SER A 1 273 ? 1.952 -19.470 27.173 1.00 87.06 273 SER A O 1
ATOM 2229 N N . ASP A 1 274 ? 3.810 -18.797 26.112 1.00 84.75 274 ASP A N 1
ATOM 2230 C CA . ASP A 1 274 ? 4.732 -19.700 26.817 1.00 84.75 274 ASP A CA 1
ATOM 2231 C C . ASP A 1 274 ? 4.699 -19.521 28.346 1.00 84.75 274 ASP A C 1
ATOM 2233 O O . ASP A 1 274 ? 4.690 -20.491 29.109 1.00 84.75 274 ASP A O 1
ATOM 2237 N N . ARG A 1 275 ? 4.672 -18.267 28.817 1.00 82.88 275 ARG A N 1
ATOM 2238 C CA . ARG A 1 275 ? 4.707 -17.918 30.247 1.00 82.88 275 ARG A CA 1
ATOM 2239 C C . ARG A 1 275 ? 3.415 -18.311 30.957 1.00 82.88 275 ARG A C 1
ATOM 2241 O O . ARG A 1 275 ? 3.460 -18.764 32.101 1.00 82.88 275 ARG A O 1
ATOM 2248 N N . ILE A 1 276 ? 2.279 -18.122 30.294 1.00 79.38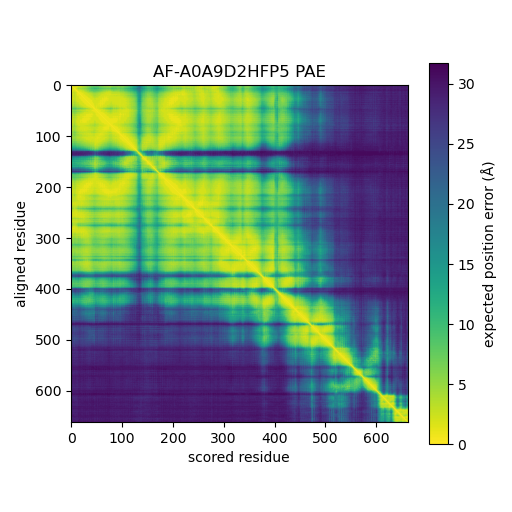 276 ILE A N 1
ATOM 2249 C CA . ILE A 1 276 ? 0.939 -18.425 30.824 1.00 79.38 276 ILE A CA 1
ATOM 2250 C C . ILE A 1 276 ? 0.495 -19.866 30.513 1.00 79.38 276 ILE A C 1
ATOM 2252 O O . ILE A 1 276 ? -0.533 -20.328 31.016 1.00 79.38 276 ILE A O 1
ATOM 2256 N N . GLY A 1 277 ? 1.302 -20.611 29.750 1.00 81.38 277 GLY A N 1
ATOM 2257 C CA . GLY A 1 277 ? 1.065 -22.007 29.399 1.00 81.38 277 GLY A CA 1
ATOM 2258 C C . GLY A 1 277 ? -0.158 -22.179 28.504 1.00 81.38 277 GLY A C 1
ATOM 2259 O O . GLY A 1 277 ? -1.007 -23.025 28.802 1.00 81.38 277 GLY A O 1
ATOM 2260 N N . LEU A 1 278 ? -0.261 -21.345 27.471 1.00 86.81 278 LEU A N 1
ATOM 2261 C CA . LEU A 1 278 ? -1.268 -21.416 26.416 1.00 86.81 278 LEU A CA 1
ATOM 2262 C C . LEU A 1 278 ? -0.605 -21.741 25.079 1.00 86.81 278 LEU A C 1
ATOM 2264 O O . LEU A 1 278 ? 0.533 -21.348 24.839 1.00 86.81 278 LEU A O 1
ATOM 2268 N N . ASP A 1 279 ? -1.322 -22.457 24.216 1.00 90.75 279 ASP A N 1
ATOM 2269 C CA . ASP A 1 279 ? -0.877 -22.673 22.843 1.00 90.75 279 ASP A CA 1
ATOM 2270 C C . ASP A 1 279 ? -1.145 -21.402 22.029 1.00 90.75 279 ASP A C 1
ATOM 2272 O O . ASP A 1 279 ? -2.273 -20.912 21.947 1.00 90.75 279 ASP A O 1
ATOM 2276 N N . GLN A 1 280 ? -0.095 -20.863 21.418 1.00 89.00 280 GLN A N 1
ATOM 2277 C CA . GLN A 1 280 ? -0.176 -19.691 20.553 1.00 89.00 280 GLN A CA 1
ATOM 2278 C C . GLN A 1 280 ? -1.171 -19.905 19.401 1.00 89.00 280 GLN A C 1
ATOM 2280 O O . GLN A 1 280 ? -1.894 -18.981 19.032 1.00 89.00 280 GLN A O 1
ATOM 2285 N N . ALA A 1 281 ? -1.267 -21.125 18.859 1.00 89.62 281 ALA A N 1
ATOM 2286 C CA . ALA A 1 281 ? -2.198 -21.440 17.778 1.00 89.62 281 ALA A CA 1
ATOM 2287 C C . ALA A 1 281 ? -3.668 -21.332 18.216 1.00 89.62 281 ALA A C 1
ATOM 2289 O O . ALA A 1 281 ? -4.499 -20.895 17.423 1.00 89.62 281 ALA A O 1
ATOM 2290 N N . GLU A 1 282 ? -3.982 -21.675 19.470 1.00 92.19 282 GLU A N 1
ATOM 2291 C CA . GLU A 1 282 ? -5.335 -21.547 20.031 1.00 92.19 282 GLU A CA 1
ATOM 2292 C C . GLU A 1 282 ? -5.749 -20.071 20.148 1.00 92.19 282 GLU A C 1
ATOM 2294 O O . GLU A 1 282 ? -6.867 -19.703 19.787 1.00 92.19 282 GLU A O 1
ATOM 2299 N N . ILE A 1 283 ? -4.831 -19.201 20.587 1.00 89.75 283 ILE A N 1
ATOM 2300 C CA . ILE A 1 283 ? -5.072 -17.752 20.692 1.00 89.75 283 ILE A CA 1
ATOM 2301 C C . ILE A 1 283 ? -5.275 -17.142 19.301 1.00 89.75 283 ILE A C 1
ATOM 2303 O O . ILE A 1 283 ? -6.209 -16.367 19.093 1.00 89.75 283 ILE A O 1
ATOM 2307 N N . LEU A 1 284 ? -4.431 -17.519 18.337 1.00 88.81 284 LEU A N 1
ATOM 2308 C CA . LEU A 1 284 ? -4.529 -17.037 16.959 1.00 88.81 284 LEU A CA 1
ATOM 2309 C C . LEU A 1 284 ? -5.823 -17.504 16.275 1.00 88.81 284 LEU A C 1
ATOM 2311 O O . LEU A 1 284 ? -6.389 -16.743 15.496 1.00 88.81 284 LEU A O 1
ATOM 2315 N N . GLU A 1 285 ? -6.318 -18.709 16.575 1.00 92.19 285 GLU A N 1
ATOM 2316 C CA . GLU A 1 285 ? -7.609 -19.194 16.067 1.00 92.19 285 GLU A CA 1
ATOM 2317 C C . GLU A 1 285 ? -8.775 -18.332 16.580 1.00 92.19 285 GLU A C 1
ATOM 2319 O O . GLU A 1 285 ? -9.656 -17.958 15.803 1.00 92.19 285 GLU A O 1
ATOM 2324 N N . ILE A 1 286 ? -8.757 -17.966 17.866 1.00 92.00 286 ILE A N 1
ATOM 2325 C CA . ILE A 1 286 ? -9.756 -17.066 18.461 1.00 92.00 286 ILE A CA 1
ATOM 2326 C C . ILE A 1 286 ? -9.653 -15.670 17.843 1.00 92.00 286 ILE A C 1
ATOM 2328 O O . ILE A 1 286 ? -10.670 -15.095 17.459 1.00 92.00 286 ILE A O 1
ATOM 2332 N N . PHE A 1 287 ? -8.439 -15.135 17.699 1.00 89.75 287 PHE A N 1
ATOM 2333 C CA . PHE A 1 287 ? -8.234 -13.817 17.104 1.00 89.75 287 PHE A CA 1
ATOM 2334 C C . PHE A 1 287 ? -8.735 -13.774 15.654 1.00 89.75 287 PHE A C 1
ATOM 2336 O O . PHE A 1 287 ? -9.505 -12.885 15.295 1.00 89.75 287 PHE A O 1
ATOM 2343 N N . GLN A 1 288 ? -8.401 -14.785 14.847 1.00 90.50 288 GLN A N 1
ATOM 2344 C CA . GLN A 1 288 ? -8.903 -14.910 13.479 1.00 90.50 288 GLN A CA 1
ATOM 2345 C C . GLN A 1 288 ? -10.434 -15.007 13.424 1.00 90.50 288 GLN A C 1
ATOM 2347 O O . GLN A 1 288 ? -11.044 -14.529 12.472 1.00 90.50 288 GLN A O 1
ATOM 2352 N N . TYR A 1 289 ? -11.062 -15.641 14.413 1.00 92.75 289 TYR A N 1
ATOM 2353 C CA . TYR A 1 289 ? -12.516 -15.752 14.474 1.00 92.75 289 TYR A CA 1
ATOM 2354 C C . TYR A 1 289 ? -13.213 -14.427 14.829 1.00 92.75 289 TYR A C 1
ATOM 2356 O O . TYR A 1 289 ? -14.293 -14.141 14.308 1.00 92.75 289 TYR A O 1
ATOM 2364 N N . LEU A 1 290 ? -12.614 -13.640 15.722 1.00 91.69 290 LEU A N 1
ATOM 2365 C CA . LEU A 1 290 ? -13.194 -12.395 16.230 1.00 91.69 290 LEU A CA 1
ATOM 2366 C C . LEU A 1 290 ? -12.913 -11.195 15.323 1.00 91.69 290 LEU A C 1
ATOM 2368 O O . LEU A 1 290 ? -13.749 -10.306 15.222 1.00 91.69 290 LEU A O 1
ATOM 2372 N N . ASN A 1 291 ? -11.755 -11.168 14.668 1.00 89.75 291 ASN A N 1
ATOM 2373 C CA . ASN A 1 291 ? -11.343 -10.083 13.787 1.00 89.75 291 ASN A CA 1
ATOM 2374 C C . ASN A 1 291 ? -10.568 -10.659 12.597 1.00 89.75 291 ASN A C 1
ATOM 2376 O O . ASN A 1 291 ? -9.344 -10.549 12.516 1.00 89.75 291 ASN A O 1
ATOM 2380 N N . ALA A 1 292 ? -11.276 -11.319 11.680 1.00 88.88 292 ALA A N 1
ATOM 2381 C CA . ALA A 1 292 ? -10.650 -12.013 10.556 1.00 88.88 292 ALA A CA 1
ATOM 2382 C C . ALA A 1 292 ? -9.837 -11.062 9.667 1.00 88.88 292 ALA A C 1
ATOM 2384 O O . ALA A 1 292 ? -8.736 -11.417 9.237 1.00 88.88 292 ALA A O 1
ATOM 2385 N N . TYR A 1 293 ? -10.364 -9.859 9.421 1.00 89.56 293 TYR A N 1
ATOM 2386 C CA . TYR A 1 293 ? -9.709 -8.840 8.606 1.00 89.56 293 TYR A CA 1
ATOM 2387 C C . TYR A 1 293 ? -8.430 -8.334 9.284 1.00 89.56 293 TYR A C 1
ATOM 2389 O O . TYR A 1 293 ? -7.345 -8.455 8.712 1.00 89.56 293 TYR A O 1
ATOM 2397 N N . GLY A 1 294 ? -8.527 -7.865 10.532 1.00 86.50 294 GLY A N 1
ATOM 2398 C CA . GLY A 1 294 ? -7.380 -7.374 11.298 1.00 86.50 294 GLY A CA 1
ATOM 2399 C C . GLY A 1 294 ? -6.341 -8.455 11.593 1.00 86.50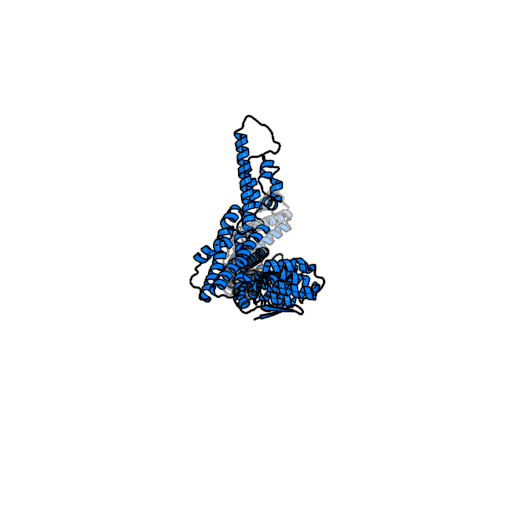 294 GLY A C 1
ATOM 2400 O O . GLY A 1 294 ? -5.149 -8.172 11.587 1.00 86.50 294 GLY A O 1
ATOM 2401 N N . TYR A 1 295 ? -6.754 -9.715 11.756 1.00 87.69 295 TYR A N 1
ATOM 2402 C CA . TYR A 1 295 ? -5.832 -10.845 11.880 1.00 87.69 295 TYR A CA 1
ATOM 2403 C C . TYR A 1 295 ? -4.957 -11.022 10.631 1.00 87.69 295 TYR A C 1
ATOM 2405 O O . TYR A 1 295 ? -3.765 -11.318 10.750 1.00 87.69 295 TYR A O 1
ATOM 2413 N N . GLN A 1 296 ? -5.519 -10.846 9.426 1.00 88.25 296 GLN A N 1
ATOM 2414 C CA . GLN A 1 296 ? -4.718 -10.889 8.198 1.00 88.25 296 GLN A CA 1
ATOM 2415 C C . GLN A 1 296 ? -3.730 -9.723 8.138 1.00 88.25 296 GLN A C 1
ATOM 2417 O O . GLN A 1 296 ? -2.582 -9.965 7.768 1.00 88.25 296 GLN A O 1
ATOM 2422 N N . CYS A 1 297 ? -4.144 -8.515 8.541 1.00 86.44 297 CYS A N 1
ATOM 2423 C CA . CYS A 1 297 ? -3.254 -7.353 8.640 1.00 86.44 297 CYS A CA 1
ATOM 2424 C C . CYS A 1 297 ? -2.108 -7.624 9.624 1.00 86.44 297 CYS A C 1
ATOM 2426 O O . CYS A 1 297 ? -0.954 -7.622 9.224 1.00 86.44 297 CYS A O 1
ATOM 2428 N N . PHE A 1 298 ? -2.418 -8.038 10.856 1.00 83.88 298 PHE A N 1
ATOM 2429 C CA . PHE A 1 298 ? -1.427 -8.392 11.879 1.00 83.88 298 PHE A CA 1
ATOM 2430 C C . PHE A 1 298 ? -0.423 -9.453 11.407 1.00 83.88 298 PHE A C 1
ATOM 2432 O O . PHE A 1 298 ? 0.779 -9.381 11.676 1.00 83.88 298 PHE A O 1
ATOM 2439 N N . LYS A 1 299 ? -0.907 -10.480 10.700 1.00 86.44 299 LYS A N 1
ATOM 2440 C CA . LYS A 1 299 ? -0.035 -11.511 10.134 1.00 86.44 299 LYS A CA 1
ATOM 2441 C C . LYS A 1 299 ? 0.851 -10.943 9.022 1.00 86.44 299 LYS A C 1
ATOM 2443 O O . LYS A 1 299 ? 2.008 -11.355 8.920 1.00 86.44 299 LYS A O 1
ATOM 2448 N N . MET A 1 300 ? 0.306 -10.052 8.194 1.00 89.00 300 MET A N 1
ATOM 2449 C CA . MET A 1 300 ? 1.057 -9.372 7.148 1.00 89.00 300 MET A CA 1
ATOM 2450 C C . MET A 1 300 ? 2.143 -8.490 7.763 1.00 89.00 300 MET A C 1
ATOM 2452 O O . MET A 1 300 ? 3.290 -8.685 7.391 1.00 89.00 300 MET A O 1
ATOM 2456 N N . ASP A 1 301 ? 1.845 -7.686 8.787 1.00 85.25 301 ASP A N 1
ATOM 2457 C CA . ASP A 1 301 ? 2.820 -6.833 9.489 1.00 85.25 301 ASP A CA 1
ATOM 2458 C C . ASP A 1 301 ? 4.033 -7.634 9.990 1.00 85.25 301 ASP A C 1
ATOM 2460 O O . ASP A 1 301 ? 5.183 -7.311 9.680 1.00 85.25 301 ASP A O 1
ATOM 2464 N N . LYS A 1 302 ? 3.786 -8.764 10.675 1.00 84.12 302 LYS A N 1
ATOM 2465 C CA . LYS A 1 302 ? 4.856 -9.668 11.149 1.00 84.12 302 LYS A CA 1
ATOM 2466 C C . LYS A 1 302 ? 5.734 -10.197 10.012 1.00 84.12 302 LYS A C 1
ATOM 2468 O O . LYS A 1 302 ? 6.920 -10.460 10.204 1.00 84.12 302 LYS A O 1
ATOM 2473 N N . ILE A 1 303 ? 5.151 -10.417 8.838 1.00 90.06 303 ILE A N 1
ATOM 2474 C CA . ILE A 1 303 ? 5.863 -10.922 7.661 1.00 90.06 303 ILE A CA 1
ATOM 2475 C C . ILE A 1 303 ? 6.561 -9.779 6.922 1.00 90.06 303 ILE A C 1
ATOM 2477 O O . ILE A 1 303 ? 7.671 -9.976 6.426 1.00 90.06 303 ILE A O 1
ATOM 2481 N N . SER A 1 304 ? 5.962 -8.593 6.877 1.00 87.88 304 SER A N 1
ATOM 2482 C CA . SER A 1 304 ? 6.512 -7.399 6.246 1.00 87.88 304 SER A CA 1
ATOM 2483 C C . SER A 1 304 ? 7.851 -7.013 6.856 1.00 87.88 304 SER A C 1
ATOM 2485 O O . SER A 1 304 ? 8.780 -6.754 6.097 1.00 87.88 304 SER A O 1
ATOM 2487 N N . GLU A 1 305 ? 8.031 -7.121 8.175 1.00 87.88 305 GLU A N 1
ATOM 2488 C CA . GLU A 1 305 ? 9.344 -6.920 8.813 1.00 87.88 305 GLU A CA 1
ATOM 2489 C C . GLU A 1 305 ? 10.430 -7.872 8.264 1.00 87.88 305 GLU A C 1
ATOM 2491 O O . GLU A 1 305 ? 11.562 -7.464 7.967 1.00 87.88 305 GLU A O 1
ATOM 2496 N N . GLU A 1 306 ? 10.099 -9.157 8.083 1.00 92.56 306 GLU A N 1
ATOM 2497 C CA . GLU A 1 306 ? 11.016 -10.150 7.507 1.00 92.56 306 GLU A CA 1
ATOM 2498 C C . GLU A 1 306 ? 11.329 -9.825 6.036 1.00 92.56 306 GLU A C 1
ATOM 2500 O O . GLU A 1 306 ? 12.488 -9.882 5.599 1.00 92.56 306 GLU A O 1
ATOM 2505 N N . LEU A 1 307 ? 10.308 -9.443 5.267 1.00 92.19 307 LEU A N 1
ATOM 2506 C CA . LEU A 1 307 ? 10.438 -9.077 3.858 1.00 92.19 307 LEU A CA 1
ATOM 2507 C C . LEU A 1 307 ? 11.248 -7.784 3.666 1.00 92.19 307 LEU A C 1
ATOM 2509 O O . LEU A 1 307 ? 12.083 -7.707 2.757 1.00 92.19 307 LEU A O 1
ATOM 2513 N N . GLU A 1 308 ? 11.069 -6.790 4.529 1.00 88.44 308 GLU A N 1
ATOM 2514 C CA . GLU A 1 308 ? 11.831 -5.539 4.536 1.00 88.44 308 GLU A CA 1
ATOM 2515 C C . GLU A 1 308 ? 13.294 -5.779 4.906 1.00 88.44 308 GLU A C 1
ATOM 2517 O O . GLU A 1 308 ? 14.196 -5.256 4.243 1.00 88.44 308 GLU A O 1
ATOM 2522 N N . SER A 1 309 ? 13.564 -6.653 5.879 1.00 91.25 309 SER A N 1
ATOM 2523 C CA . SER A 1 309 ? 14.925 -7.090 6.213 1.00 91.25 309 SER A CA 1
ATOM 2524 C C . SER A 1 309 ? 15.645 -7.699 5.000 1.00 91.25 309 SER A C 1
ATOM 2526 O O . SER A 1 309 ? 16.797 -7.356 4.708 1.00 91.25 309 SER A O 1
ATOM 2528 N N . ILE A 1 310 ? 14.961 -8.539 4.215 1.00 94.06 310 ILE A N 1
ATOM 2529 C CA . ILE A 1 310 ? 15.503 -9.095 2.961 1.00 94.06 310 ILE A CA 1
ATOM 2530 C C . ILE A 1 310 ? 15.725 -7.996 1.916 1.00 94.06 310 ILE A C 1
ATOM 2532 O O . ILE A 1 310 ? 16.775 -7.959 1.257 1.00 94.06 310 ILE A O 1
ATOM 2536 N N . THR A 1 311 ? 14.756 -7.096 1.767 1.00 88.56 311 THR A N 1
ATOM 2537 C CA . THR A 1 311 ? 14.786 -5.989 0.802 1.00 88.56 311 THR A CA 1
ATOM 2538 C C . THR A 1 311 ? 15.965 -5.053 1.074 1.00 88.56 311 THR A C 1
ATOM 2540 O O . THR A 1 311 ? 16.702 -4.701 0.142 1.00 88.56 311 THR A O 1
ATOM 2543 N N . ASN A 1 312 ? 16.238 -4.757 2.344 1.00 88.69 312 ASN A N 1
ATOM 2544 C CA . ASN A 1 312 ? 17.304 -3.861 2.792 1.00 88.69 312 ASN A CA 1
ATOM 2545 C C . ASN A 1 312 ? 18.682 -4.533 2.909 1.00 88.69 312 ASN A C 1
ATOM 2547 O O . ASN A 1 312 ? 19.707 -3.849 2.973 1.00 88.69 312 ASN A O 1
ATOM 2551 N N . ASN A 1 313 ? 18.759 -5.865 2.857 1.00 91.69 313 ASN A N 1
ATOM 2552 C CA . ASN A 1 313 ? 20.028 -6.582 2.955 1.00 91.69 313 ASN A CA 1
ATOM 2553 C C . ASN A 1 313 ? 20.929 -6.325 1.730 1.00 91.69 313 ASN A C 1
ATOM 2555 O O . ASN A 1 313 ? 20.608 -6.708 0.606 1.00 91.69 313 ASN A O 1
ATOM 2559 N N . THR A 1 314 ? 22.081 -5.684 1.924 1.00 91.06 314 THR A N 1
ATOM 2560 C CA . THR A 1 314 ? 23.003 -5.326 0.827 1.00 91.06 314 THR A CA 1
ATOM 2561 C C . THR A 1 314 ? 23.916 -6.466 0.371 1.00 91.06 314 THR A C 1
ATOM 2563 O O . THR A 1 314 ? 24.487 -6.379 -0.716 1.00 91.06 314 THR A O 1
ATOM 2566 N N . GLU A 1 315 ? 24.033 -7.537 1.157 1.00 95.31 315 GLU A N 1
ATOM 2567 C CA . GLU A 1 315 ? 24.844 -8.717 0.830 1.00 95.31 315 GLU A CA 1
ATOM 2568 C C . GLU A 1 315 ? 24.123 -9.658 -0.143 1.00 95.31 315 GLU A C 1
ATOM 2570 O O . GLU A 1 315 ? 24.772 -10.379 -0.900 1.00 95.31 315 GLU A O 1
ATOM 2575 N N . LEU A 1 316 ? 22.786 -9.631 -0.156 1.00 94.06 316 LEU A N 1
ATOM 2576 C CA . LEU A 1 316 ? 21.979 -10.442 -1.064 1.00 94.06 316 LEU A CA 1
ATOM 2577 C C . LEU A 1 316 ? 21.950 -9.845 -2.472 1.00 94.06 316 LEU A C 1
ATOM 2579 O O . LEU A 1 316 ? 21.617 -8.672 -2.682 1.00 94.06 316 LEU A O 1
ATOM 2583 N N . SER A 1 317 ? 22.218 -10.688 -3.465 1.00 93.00 317 SER A N 1
ATOM 2584 C CA . SER A 1 317 ? 21.995 -10.349 -4.867 1.00 93.00 317 SER A CA 1
ATOM 2585 C C . SER A 1 317 ? 20.496 -10.177 -5.165 1.00 93.00 317 SER A C 1
ATOM 2587 O O . SER A 1 317 ? 19.651 -10.731 -4.456 1.00 93.00 317 SER A O 1
ATOM 2589 N N . PRO A 1 318 ? 20.120 -9.448 -6.236 1.00 91.69 318 PRO A N 1
ATOM 2590 C CA . PRO A 1 318 ? 18.712 -9.280 -6.599 1.00 91.69 318 PRO A CA 1
ATOM 2591 C C . PRO A 1 318 ? 17.960 -10.611 -6.739 1.00 91.69 318 PRO A C 1
ATOM 2593 O O . PRO A 1 318 ? 16.822 -10.728 -6.297 1.00 91.69 318 PRO A O 1
ATOM 2596 N N . ILE A 1 319 ? 18.607 -11.635 -7.304 1.00 92.31 319 ILE A N 1
ATOM 2597 C CA . ILE A 1 319 ? 17.976 -12.944 -7.498 1.00 92.31 319 ILE A CA 1
ATOM 2598 C C . ILE A 1 319 ? 17.705 -13.663 -6.169 1.00 92.31 319 ILE A C 1
ATOM 2600 O O . ILE A 1 319 ? 16.633 -14.232 -5.997 1.00 92.31 319 ILE A O 1
ATOM 2604 N N . GLU A 1 320 ? 18.625 -13.566 -5.205 1.00 95.62 320 GLU A N 1
ATOM 2605 C CA . GLU A 1 320 ? 18.448 -14.150 -3.871 1.00 95.62 320 GLU A CA 1
ATOM 2606 C C . GLU A 1 320 ? 17.333 -13.447 -3.094 1.00 95.62 320 GLU A C 1
ATOM 2608 O O . GLU A 1 320 ? 16.552 -14.115 -2.420 1.00 95.62 320 GLU A O 1
ATOM 2613 N N . LYS A 1 321 ? 17.221 -12.116 -3.213 1.00 94.88 321 LYS A N 1
ATOM 2614 C CA . LYS A 1 321 ? 16.106 -11.360 -2.618 1.00 94.88 321 LYS A CA 1
ATOM 2615 C C . LYS A 1 321 ? 14.769 -11.817 -3.180 1.00 94.88 321 LYS A C 1
ATOM 2617 O O . LYS A 1 321 ? 13.871 -12.159 -2.418 1.00 94.88 321 LYS A O 1
ATOM 2622 N N . ARG A 1 322 ? 14.666 -11.881 -4.512 1.00 94.25 322 ARG A N 1
ATOM 2623 C CA . ARG A 1 322 ? 13.467 -12.362 -5.206 1.00 94.25 322 ARG A CA 1
ATOM 2624 C C . ARG A 1 322 ? 13.056 -13.751 -4.711 1.00 94.25 322 ARG A C 1
ATOM 2626 O O . ARG A 1 322 ? 11.882 -13.965 -4.419 1.00 94.25 322 ARG A O 1
ATOM 2633 N N . ASP A 1 323 ? 14.003 -14.682 -4.634 1.00 95.25 323 ASP A N 1
ATOM 2634 C CA . ASP A 1 323 ? 13.712 -16.072 -4.270 1.00 95.25 323 ASP A CA 1
ATOM 2635 C C . ASP A 1 323 ? 13.233 -16.197 -2.826 1.00 95.25 323 ASP A C 1
ATOM 2637 O O . ASP A 1 323 ? 12.214 -16.842 -2.587 1.00 95.25 323 ASP A O 1
ATOM 2641 N N . LYS A 1 324 ? 13.887 -15.508 -1.884 1.00 96.88 324 LYS A N 1
ATOM 2642 C CA . LYS A 1 324 ? 13.478 -15.506 -0.473 1.00 96.88 324 LYS A CA 1
ATOM 2643 C C . LYS A 1 324 ? 12.107 -14.866 -0.254 1.00 96.88 324 LYS A C 1
ATOM 2645 O O . LYS A 1 324 ? 11.278 -15.443 0.440 1.00 96.88 324 LYS A O 1
ATOM 2650 N N . ILE A 1 325 ? 11.841 -13.713 -0.876 1.00 95.00 325 ILE A N 1
ATOM 2651 C CA . ILE A 1 325 ? 10.524 -13.055 -0.798 1.00 95.00 325 ILE A CA 1
ATOM 2652 C C . ILE A 1 325 ? 9.445 -13.984 -1.372 1.00 95.00 325 ILE A C 1
ATOM 2654 O O . ILE A 1 325 ? 8.413 -14.200 -0.743 1.00 95.00 325 ILE A O 1
ATOM 2658 N N . THR A 1 326 ? 9.703 -14.596 -2.534 1.00 95.56 326 THR A N 1
ATOM 2659 C CA . THR A 1 326 ? 8.764 -15.549 -3.148 1.00 95.56 326 THR A CA 1
ATOM 2660 C C . THR A 1 326 ? 8.493 -16.735 -2.221 1.00 95.56 326 THR A C 1
ATOM 2662 O O . THR A 1 326 ? 7.340 -17.123 -2.047 1.00 95.56 326 THR A O 1
ATOM 2665 N N . GLU A 1 327 ? 9.533 -17.304 -1.606 1.00 96.50 327 GLU A N 1
ATOM 2666 C CA . GLU A 1 327 ? 9.405 -18.420 -0.666 1.00 96.50 327 GLU A CA 1
ATOM 2667 C C . GLU A 1 327 ? 8.506 -18.062 0.523 1.00 96.50 327 GLU A C 1
ATOM 2669 O O . GLU A 1 327 ? 7.593 -18.825 0.842 1.00 96.50 327 GLU A O 1
ATOM 2674 N N . ILE A 1 328 ? 8.713 -16.894 1.135 1.00 96.00 328 ILE A N 1
ATOM 2675 C CA . ILE A 1 328 ? 7.920 -16.422 2.279 1.00 96.00 328 ILE A CA 1
ATOM 2676 C C . ILE A 1 328 ? 6.453 -16.219 1.888 1.00 96.00 328 ILE A C 1
ATOM 2678 O O . ILE A 1 328 ? 5.561 -16.719 2.584 1.00 96.00 328 ILE A O 1
ATOM 2682 N N . LEU A 1 329 ? 6.186 -15.546 0.765 1.00 94.25 329 LEU A N 1
ATOM 2683 C CA . LEU A 1 329 ? 4.818 -15.283 0.305 1.00 94.25 329 LEU A CA 1
ATOM 2684 C C . LEU A 1 329 ? 4.076 -16.579 -0.066 1.00 94.25 329 LEU A C 1
ATOM 2686 O O . LEU A 1 329 ? 2.905 -16.746 0.286 1.00 94.25 329 LEU A O 1
ATOM 2690 N N . VAL A 1 330 ? 4.751 -17.535 -0.716 1.00 95.25 330 VAL A N 1
ATOM 2691 C CA . VAL A 1 330 ? 4.172 -18.850 -1.052 1.00 95.25 330 VAL A CA 1
ATOM 2692 C C . VAL A 1 330 ? 3.933 -19.686 0.206 1.00 95.25 330 VAL A C 1
ATOM 2694 O O . VAL A 1 330 ? 2.854 -20.260 0.368 1.00 95.25 330 VAL A O 1
ATOM 2697 N N . LYS A 1 331 ? 4.904 -19.741 1.127 1.00 94.62 331 LYS A N 1
ATOM 2698 C CA . LYS A 1 331 ? 4.793 -20.481 2.397 1.00 94.62 331 LYS A CA 1
ATOM 2699 C C . LYS A 1 331 ? 3.594 -20.008 3.218 1.00 94.62 331 LYS A C 1
ATOM 2701 O O . LYS A 1 331 ? 2.902 -20.829 3.818 1.00 94.62 331 LYS A O 1
ATOM 2706 N N . ASN A 1 332 ? 3.326 -18.705 3.203 1.00 91.19 332 ASN A N 1
ATOM 2707 C CA . ASN A 1 332 ? 2.205 -18.099 3.913 1.00 91.19 332 ASN A CA 1
ATOM 2708 C C . ASN A 1 332 ? 0.879 -18.115 3.144 1.00 91.19 332 ASN A C 1
ATOM 2710 O O . ASN A 1 332 ? -0.128 -17.676 3.699 1.00 91.19 332 ASN A O 1
ATOM 2714 N N . LYS A 1 333 ? 0.857 -18.696 1.933 1.00 92.75 333 LYS A N 1
ATOM 2715 C CA . LYS A 1 333 ? -0.305 -18.779 1.034 1.00 92.75 333 LYS A CA 1
ATOM 2716 C C . LYS A 1 333 ? -0.854 -17.411 0.619 1.00 92.75 333 LYS A C 1
ATOM 2718 O O . LYS A 1 333 ? -2.047 -17.292 0.373 1.00 92.75 333 LYS A O 1
ATOM 2723 N N . TYR A 1 334 ? 0.007 -16.404 0.516 1.00 92.25 334 TYR A N 1
ATOM 2724 C CA . TYR A 1 334 ? -0.358 -15.109 -0.057 1.00 92.25 334 TYR A CA 1
ATOM 2725 C C . TYR A 1 334 ? -0.378 -15.160 -1.580 1.00 92.25 334 TYR A C 1
ATOM 2727 O O . TYR A 1 334 ? -1.258 -14.571 -2.206 1.00 92.25 334 TYR A O 1
ATOM 2735 N N . ILE A 1 335 ? 0.549 -15.924 -2.166 1.00 92.94 335 ILE A N 1
ATOM 2736 C CA . ILE A 1 335 ? 0.628 -16.147 -3.609 1.00 92.94 335 ILE A CA 1
ATOM 2737 C C . ILE A 1 335 ? 0.811 -17.627 -3.957 1.00 92.94 335 ILE A C 1
ATOM 2739 O O . ILE A 1 335 ? 1.314 -18.411 -3.149 1.00 92.94 335 ILE A O 1
ATOM 2743 N N . ASP A 1 336 ? 0.447 -18.013 -5.180 1.00 92.75 336 ASP A N 1
ATOM 2744 C CA . ASP A 1 336 ? 0.830 -19.306 -5.756 1.00 92.75 336 ASP A CA 1
ATOM 2745 C C . ASP A 1 336 ? 2.171 -19.248 -6.516 1.00 92.75 336 ASP A C 1
ATOM 2747 O O . ASP A 1 336 ? 2.801 -18.202 -6.671 1.00 92.75 336 ASP A O 1
ATOM 2751 N N . ILE A 1 337 ? 2.598 -20.397 -7.049 1.00 88.88 337 ILE A N 1
ATOM 2752 C CA . ILE A 1 337 ? 3.831 -20.526 -7.848 1.00 88.88 337 ILE A CA 1
ATOM 2753 C C . ILE A 1 337 ? 3.826 -19.709 -9.154 1.00 88.88 337 ILE A C 1
ATOM 2755 O O . ILE A 1 337 ? 4.869 -19.560 -9.787 1.00 88.88 337 ILE A O 1
ATOM 2759 N N . ASN A 1 338 ? 2.662 -19.215 -9.579 1.00 88.25 338 ASN A N 1
ATOM 2760 C CA . ASN A 1 338 ? 2.479 -18.364 -10.751 1.00 88.25 338 ASN A CA 1
ATOM 2761 C C . ASN A 1 338 ? 2.237 -16.897 -10.358 1.00 88.25 338 ASN A C 1
ATOM 2763 O O . ASN A 1 338 ? 1.812 -16.114 -11.212 1.00 88.25 338 ASN A O 1
ATOM 2767 N N . TYR A 1 339 ? 2.502 -16.532 -9.098 1.00 88.69 339 TYR A N 1
ATOM 2768 C CA . TYR A 1 339 ? 2.317 -15.190 -8.547 1.00 88.69 339 TYR A CA 1
ATOM 2769 C C . TYR A 1 339 ? 0.853 -14.710 -8.588 1.00 88.69 339 TYR A C 1
ATOM 2771 O O . TYR A 1 339 ? 0.588 -13.512 -8.659 1.00 88.69 339 TYR A O 1
ATOM 2779 N N . ASN A 1 340 ? -0.118 -15.632 -8.571 1.00 88.44 340 ASN A N 1
ATOM 2780 C CA . ASN A 1 340 ? -1.517 -15.291 -8.310 1.00 88.44 340 ASN A CA 1
ATOM 2781 C C . ASN A 1 340 ? -1.693 -14.992 -6.827 1.00 88.44 340 ASN A C 1
ATOM 2783 O O . ASN A 1 340 ? -1.343 -15.845 -6.016 1.00 88.44 340 ASN A O 1
ATOM 2787 N N . ILE A 1 341 ? -2.305 -13.858 -6.494 1.00 89.44 341 ILE A N 1
ATOM 2788 C CA . 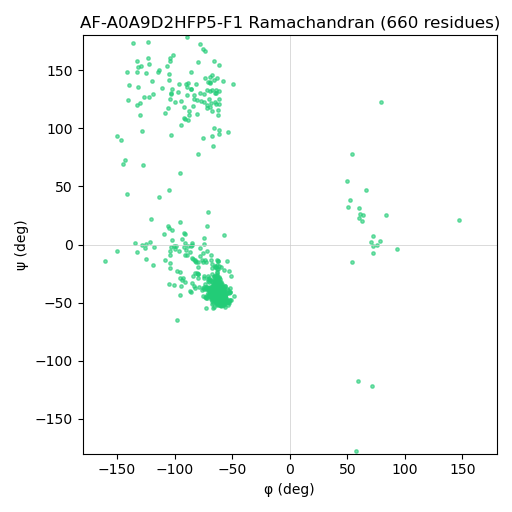ILE A 1 341 ? -2.737 -13.562 -5.127 1.00 89.44 341 ILE A CA 1
ATOM 2789 C C . ILE A 1 341 ? -3.867 -14.519 -4.740 1.00 89.44 341 ILE A C 1
ATOM 2791 O O . ILE A 1 341 ? -4.784 -14.764 -5.528 1.00 89.44 341 ILE A O 1
ATOM 2795 N N . LEU A 1 342 ? -3.752 -15.107 -3.551 1.00 90.25 342 LEU A N 1
ATOM 2796 C CA . LEU A 1 342 ? -4.665 -16.130 -3.032 1.00 90.25 342 LEU A CA 1
ATOM 2797 C C . LEU A 1 342 ? -5.644 -1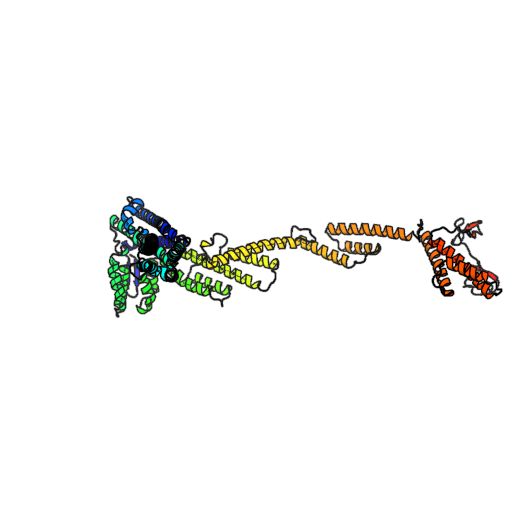5.596 -1.976 1.00 90.25 342 LEU A C 1
ATOM 2799 O O . LEU A 1 342 ? -6.567 -16.314 -1.599 1.00 90.25 342 LEU A O 1
ATOM 2803 N N . ILE A 1 343 ? -5.457 -14.358 -1.517 1.00 86.50 343 ILE A N 1
ATOM 2804 C CA . ILE A 1 343 ? -6.390 -13.643 -0.635 1.00 86.50 343 ILE A CA 1
ATOM 2805 C C . ILE A 1 343 ? -7.411 -12.893 -1.492 1.00 86.50 343 ILE A C 1
ATOM 2807 O O . ILE A 1 343 ? -7.044 -12.351 -2.532 1.00 86.50 343 ILE A O 1
ATOM 2811 N N . GLN A 1 344 ? -8.686 -12.906 -1.085 1.00 77.06 344 GLN A N 1
ATOM 2812 C CA . GLN A 1 344 ? -9.789 -12.374 -1.898 1.00 77.06 344 GLN A CA 1
ATOM 2813 C C . GLN A 1 344 ? -10.559 -11.213 -1.252 1.00 77.06 344 GLN A C 1
ATOM 2815 O O . GLN A 1 344 ? -11.175 -10.459 -1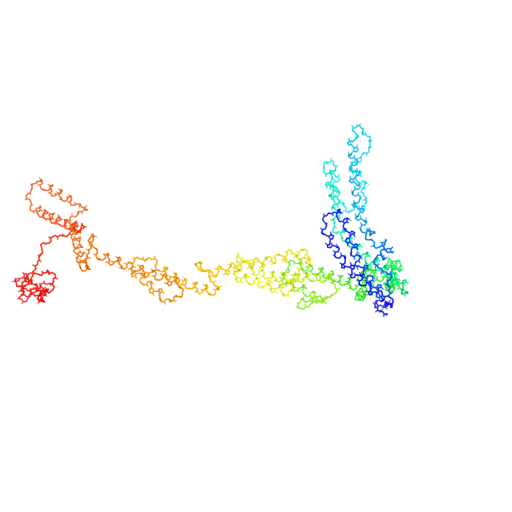.990 1.00 77.06 344 GLN A O 1
ATOM 2820 N N . ASP A 1 345 ? -10.443 -11.001 0.065 1.00 80.19 345 ASP A N 1
ATOM 2821 C CA . ASP A 1 345 ? -11.313 -10.074 0.811 1.00 80.19 345 ASP A CA 1
ATOM 2822 C C . ASP A 1 345 ? -10.537 -9.282 1.887 1.00 80.19 345 ASP A C 1
ATOM 2824 O O . ASP A 1 345 ? -10.953 -9.178 3.038 1.00 80.19 345 ASP A O 1
ATOM 2828 N N . ASN A 1 346 ? -9.342 -8.790 1.543 1.00 85.75 346 ASN A N 1
ATOM 2829 C CA . ASN A 1 346 ? -8.596 -7.844 2.380 1.00 85.75 346 ASN A CA 1
ATOM 2830 C C . ASN A 1 346 ? -7.745 -6.933 1.496 1.00 85.75 346 ASN A C 1
ATOM 2832 O O . ASN A 1 346 ? -6.633 -7.296 1.107 1.00 85.75 346 ASN A O 1
ATOM 2836 N N . ASN A 1 347 ? -8.291 -5.773 1.141 1.00 82.31 347 ASN A N 1
ATOM 2837 C CA . ASN A 1 347 ? -7.680 -4.876 0.163 1.00 82.31 347 ASN A CA 1
ATOM 2838 C C . ASN A 1 347 ? -6.335 -4.308 0.639 1.00 82.31 347 ASN A C 1
ATOM 2840 O O . ASN A 1 347 ? -5.444 -4.100 -0.181 1.00 82.31 347 ASN A O 1
ATOM 2844 N N . ILE A 1 348 ? -6.156 -4.133 1.952 1.00 83.44 348 ILE A N 1
ATOM 2845 C CA . ILE A 1 348 ? -4.898 -3.649 2.541 1.00 83.44 348 ILE A CA 1
ATOM 2846 C C . ILE A 1 348 ? -3.788 -4.680 2.329 1.00 83.44 348 ILE A C 1
ATOM 2848 O O . ILE A 1 348 ? -2.758 -4.384 1.724 1.00 83.44 348 ILE A O 1
ATOM 2852 N N . VAL A 1 349 ? -4.028 -5.923 2.750 1.00 86.38 349 VAL A N 1
ATOM 2853 C CA . VAL A 1 349 ? -3.054 -7.012 2.598 1.00 86.38 349 VAL A CA 1
ATOM 2854 C C . VAL A 1 349 ? -2.806 -7.321 1.120 1.00 86.38 349 VAL A C 1
ATOM 2856 O O . VAL A 1 349 ? -1.673 -7.601 0.733 1.00 86.38 349 VAL A O 1
ATOM 2859 N N . ILE A 1 350 ? -3.840 -7.250 0.274 1.00 85.44 350 ILE A N 1
ATOM 2860 C CA . ILE A 1 350 ? -3.692 -7.403 -1.180 1.00 85.44 350 ILE A CA 1
ATOM 2861 C C . ILE A 1 350 ? -2.747 -6.331 -1.730 1.00 85.44 350 ILE A C 1
ATOM 2863 O O . ILE A 1 350 ? -1.767 -6.702 -2.372 1.00 85.44 350 ILE A O 1
ATOM 2867 N N . SER A 1 351 ? -2.986 -5.053 -1.428 1.00 80.69 351 SER A N 1
ATOM 2868 C CA . SER A 1 351 ? -2.139 -3.931 -1.863 1.00 80.69 351 SER A CA 1
ATOM 2869 C C . SER A 1 351 ? -0.676 -4.125 -1.444 1.00 80.69 351 SER A C 1
ATOM 2871 O O . SER A 1 351 ? 0.252 -3.969 -2.243 1.00 80.69 351 SER A O 1
ATOM 2873 N N . GLU A 1 352 ? -0.439 -4.578 -0.213 1.00 83.25 352 GLU A N 1
ATOM 2874 C CA . GLU A 1 352 ? 0.918 -4.827 0.270 1.00 83.25 352 GLU A CA 1
ATOM 2875 C C . GLU A 1 352 ? 1.606 -6.003 -0.450 1.00 83.25 352 GLU A C 1
ATOM 2877 O O . GLU A 1 352 ? 2.763 -5.897 -0.877 1.00 83.25 352 GLU A O 1
ATOM 2882 N N . ILE A 1 353 ? 0.891 -7.114 -0.669 1.00 87.12 353 ILE A N 1
ATOM 2883 C CA . ILE A 1 353 ? 1.388 -8.255 -1.457 1.00 87.12 353 ILE A CA 1
ATOM 2884 C C . ILE A 1 353 ? 1.701 -7.824 -2.889 1.00 87.12 353 ILE A C 1
ATOM 2886 O O . ILE A 1 353 ? 2.733 -8.211 -3.447 1.00 87.12 353 ILE A O 1
ATOM 2890 N N . GLU A 1 354 ? 0.814 -7.044 -3.493 1.00 83.81 354 GLU A N 1
ATOM 2891 C CA . GLU A 1 354 ? 0.996 -6.474 -4.818 1.00 83.81 354 GLU A CA 1
ATOM 2892 C C . GLU A 1 354 ? 2.295 -5.639 -4.870 1.00 83.81 354 GLU A C 1
ATOM 2894 O O . GLU A 1 354 ? 3.090 -5.787 -5.811 1.00 83.81 354 GLU A O 1
ATOM 2899 N N . GLY A 1 355 ? 2.593 -4.870 -3.814 1.00 80.38 355 GLY A N 1
ATOM 2900 C CA . GLY A 1 355 ? 3.834 -4.108 -3.672 1.00 80.38 355 GLY A CA 1
ATOM 2901 C C . GLY A 1 355 ? 5.076 -5.002 -3.691 1.00 80.38 355 GLY A C 1
ATOM 2902 O O . GLY A 1 355 ? 6.030 -4.758 -4.446 1.00 80.38 355 GLY A O 1
ATOM 2903 N N . PHE A 1 356 ? 5.045 -6.105 -2.939 1.00 86.75 356 PHE A N 1
ATOM 2904 C CA . PHE A 1 356 ? 6.114 -7.105 -2.966 1.00 86.75 356 PHE A CA 1
ATOM 2905 C C . PHE A 1 356 ? 6.231 -7.808 -4.324 1.00 86.75 356 PHE A C 1
ATOM 2907 O O . PHE A 1 356 ? 7.349 -8.035 -4.795 1.00 86.75 356 PHE A O 1
ATOM 2914 N N . ILE A 1 357 ? 5.126 -8.103 -5.014 1.00 86.69 357 ILE A N 1
ATOM 2915 C CA . ILE A 1 357 ? 5.149 -8.627 -6.392 1.00 86.69 357 ILE A CA 1
ATOM 2916 C C . ILE A 1 357 ? 5.838 -7.628 -7.339 1.00 86.69 357 ILE A C 1
ATOM 2918 O O . ILE A 1 357 ? 6.657 -8.029 -8.178 1.00 86.69 357 ILE A O 1
ATOM 2922 N N . GLY A 1 358 ? 5.579 -6.329 -7.170 1.00 82.19 358 GLY A N 1
ATOM 2923 C CA . GLY A 1 358 ? 6.292 -5.251 -7.855 1.00 82.19 358 GLY A CA 1
ATOM 2924 C C . GLY A 1 358 ? 7.808 -5.321 -7.639 1.00 82.19 358 GLY A C 1
ATOM 2925 O O . GLY A 1 358 ? 8.586 -5.295 -8.603 1.00 82.19 358 GLY A O 1
ATOM 2926 N N . LEU A 1 359 ? 8.243 -5.505 -6.389 1.00 84.56 359 LEU A N 1
ATOM 2927 C CA . LEU A 1 359 ? 9.656 -5.688 -6.038 1.00 84.56 359 LEU A CA 1
ATOM 2928 C C . LEU A 1 359 ? 10.287 -6.925 -6.681 1.00 84.56 359 LEU A C 1
ATOM 2930 O O . LEU A 1 359 ? 11.417 -6.844 -7.174 1.00 84.56 359 LEU A O 1
ATOM 2934 N N . LEU A 1 360 ? 9.576 -8.056 -6.737 1.00 89.19 360 LEU A N 1
ATOM 2935 C CA . LEU A 1 360 ? 10.069 -9.272 -7.396 1.00 89.19 360 LEU A CA 1
ATOM 2936 C C . LEU A 1 360 ? 10.434 -9.004 -8.864 1.00 89.19 360 LEU A C 1
ATOM 2938 O O . LEU A 1 360 ? 11.504 -9.417 -9.328 1.00 89.19 360 LEU A O 1
ATOM 2942 N N . ALA A 1 361 ? 9.593 -8.254 -9.582 1.00 85.94 361 ALA A N 1
ATOM 2943 C CA . ALA A 1 361 ? 9.881 -7.849 -10.955 1.00 85.94 361 ALA A CA 1
ATOM 2944 C C . ALA A 1 361 ? 11.086 -6.909 -11.048 1.00 85.94 361 ALA A C 1
ATOM 2946 O O . ALA A 1 361 ? 11.942 -7.088 -11.920 1.00 85.94 361 ALA A O 1
ATOM 2947 N N . ILE A 1 362 ? 11.188 -5.935 -10.138 1.00 84.12 362 ILE A N 1
ATOM 2948 C CA . ILE A 1 362 ? 12.326 -5.009 -10.067 1.00 84.12 362 ILE A CA 1
ATOM 2949 C C . ILE A 1 362 ? 13.632 -5.788 -9.880 1.00 84.12 362 ILE A C 1
ATOM 2951 O O . ILE A 1 362 ? 14.619 -5.514 -10.570 1.00 84.12 362 ILE A O 1
ATOM 2955 N N . TYR A 1 363 ? 13.653 -6.780 -8.992 1.00 88.12 363 TYR A N 1
ATOM 2956 C CA . TYR A 1 363 ? 14.834 -7.602 -8.755 1.00 88.12 363 TYR A CA 1
ATOM 2957 C C . TYR A 1 363 ? 15.206 -8.481 -9.952 1.00 88.12 363 TYR A C 1
ATOM 2959 O O . TYR A 1 363 ? 16.389 -8.567 -10.293 1.00 88.12 363 TYR A O 1
ATOM 2967 N N . GLU A 1 364 ? 14.228 -9.069 -10.643 1.00 87.56 364 GLU A N 1
ATOM 2968 C CA . GLU A 1 364 ? 14.473 -9.850 -11.863 1.00 87.56 364 GLU A CA 1
ATOM 2969 C C . GLU A 1 364 ? 15.072 -8.981 -12.983 1.00 87.56 364 GLU A C 1
ATOM 2971 O O . GLU A 1 364 ? 16.074 -9.347 -13.609 1.00 87.56 364 GLU A O 1
ATOM 2976 N N . ILE A 1 365 ? 14.543 -7.768 -13.162 1.00 84.25 365 ILE A 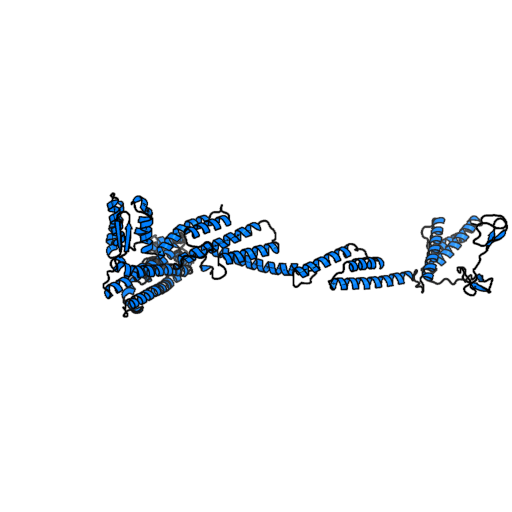N 1
ATOM 2977 C CA . ILE A 1 365 ? 15.047 -6.792 -14.136 1.00 84.25 365 ILE A CA 1
ATOM 2978 C C . ILE A 1 365 ? 16.450 -6.302 -13.752 1.00 84.25 365 ILE A C 1
ATOM 2980 O O . ILE A 1 365 ? 17.343 -6.240 -14.604 1.00 84.25 365 ILE A O 1
ATOM 2984 N N . ARG A 1 366 ? 16.691 -5.993 -12.471 1.00 84.31 366 ARG A N 1
ATOM 2985 C CA . ARG A 1 366 ? 18.021 -5.598 -11.972 1.00 84.31 366 ARG A CA 1
ATOM 2986 C C . ARG A 1 366 ? 19.053 -6.705 -12.159 1.00 84.31 366 ARG A C 1
ATOM 2988 O O . ARG A 1 366 ? 20.193 -6.418 -12.516 1.00 84.31 366 ARG A O 1
ATOM 2995 N N . GLN A 1 367 ? 18.670 -7.967 -11.987 1.00 85.56 367 GLN A N 1
ATOM 2996 C CA . GLN A 1 367 ? 19.574 -9.079 -12.263 1.00 85.56 367 GLN A CA 1
ATOM 2997 C C . GLN A 1 367 ? 19.986 -9.121 -13.742 1.00 85.56 367 GLN A C 1
ATOM 2999 O O . GLN A 1 367 ? 21.140 -9.416 -14.062 1.00 85.56 367 GLN A O 1
ATOM 3004 N N . CYS A 1 368 ? 19.074 -8.793 -14.660 1.00 78.69 368 CYS A N 1
ATOM 3005 C CA . CYS A 1 368 ? 19.420 -8.635 -16.069 1.00 78.69 368 CYS A CA 1
ATOM 3006 C C . CYS A 1 368 ? 20.353 -7.441 -16.300 1.00 78.69 368 CYS A C 1
ATOM 3008 O O . CYS A 1 368 ? 21.327 -7.566 -17.039 1.00 78.69 368 CYS A O 1
ATOM 3010 N N . SER A 1 369 ? 20.109 -6.305 -15.637 1.00 73.69 369 SER A N 1
ATOM 3011 C CA . SER A 1 369 ? 20.927 -5.100 -15.816 1.00 73.69 369 SER A CA 1
ATOM 3012 C C . SER A 1 369 ? 22.380 -5.277 -15.360 1.00 73.69 369 SER A C 1
ATOM 3014 O O . SER A 1 369 ? 23.292 -4.724 -15.978 1.00 73.69 369 SER A O 1
ATOM 3016 N N . ILE A 1 370 ? 22.628 -6.121 -14.352 1.00 76.12 370 ILE A N 1
ATOM 3017 C CA . ILE A 1 370 ? 23.984 -6.491 -13.920 1.00 76.12 370 ILE A CA 1
ATOM 3018 C C . ILE A 1 370 ? 24.789 -7.140 -15.056 1.00 76.12 370 ILE A C 1
ATOM 3020 O O . ILE A 1 370 ? 25.979 -6.857 -15.174 1.00 76.12 370 ILE A O 1
ATOM 3024 N N . ARG A 1 371 ? 24.167 -7.933 -15.942 1.00 71.19 371 ARG A N 1
ATOM 3025 C CA . ARG A 1 371 ? 24.857 -8.562 -17.091 1.00 71.19 371 ARG A CA 1
ATOM 3026 C C . ARG A 1 371 ? 25.389 -7.546 -18.105 1.00 71.19 371 ARG A C 1
ATOM 3028 O O . ARG A 1 371 ? 26.285 -7.861 -18.884 1.00 71.19 371 ARG A O 1
ATOM 3035 N N . PHE A 1 372 ? 24.857 -6.328 -18.079 1.00 70.06 372 PHE A N 1
ATOM 3036 C CA . PHE A 1 372 ? 25.273 -5.227 -18.939 1.00 70.06 372 PHE A CA 1
ATOM 3037 C C . PHE A 1 372 ? 26.292 -4.288 -18.268 1.00 70.06 372 PHE A C 1
ATOM 3039 O O . PHE A 1 372 ? 26.825 -3.397 -18.934 1.00 70.06 372 PHE A O 1
ATOM 3046 N N . ARG A 1 373 ? 26.607 -4.475 -16.974 1.00 63.53 373 ARG A N 1
ATOM 3047 C CA . ARG A 1 373 ? 27.619 -3.663 -16.276 1.00 63.53 373 ARG A CA 1
ATOM 3048 C C . ARG A 1 373 ? 28.993 -3.839 -16.927 1.00 63.53 373 ARG A C 1
ATOM 3050 O O . ARG A 1 373 ? 29.448 -4.953 -17.157 1.00 63.53 373 ARG A O 1
ATOM 3057 N N . GLY A 1 374 ? 29.664 -2.717 -17.186 1.00 57.31 374 GLY A N 1
ATOM 3058 C CA . GLY A 1 374 ? 30.993 -2.676 -17.808 1.00 57.31 374 GLY A CA 1
ATOM 3059 C C . GLY A 1 374 ? 30.987 -2.510 -19.331 1.00 57.31 374 GLY A C 1
ATOM 3060 O O . GLY A 1 374 ? 32.054 -2.340 -19.916 1.00 57.31 374 GLY A O 1
ATOM 3061 N N . LYS A 1 375 ? 29.815 -2.503 -19.984 1.00 67.38 375 LYS A N 1
ATOM 3062 C CA . LYS A 1 375 ? 29.693 -2.089 -21.389 1.00 67.38 375 LYS A CA 1
ATOM 3063 C C . LYS A 1 375 ? 29.564 -0.564 -21.460 1.00 67.38 375 LYS A C 1
ATOM 3065 O O . LYS A 1 375 ? 28.610 -0.010 -20.926 1.00 67.38 375 LYS A O 1
ATOM 3070 N N . ASN A 1 376 ? 30.512 0.106 -22.124 1.00 62.28 376 ASN A N 1
ATOM 3071 C CA . ASN A 1 376 ? 30.456 1.563 -22.332 1.00 62.28 376 ASN A CA 1
ATOM 3072 C C . ASN A 1 376 ? 29.263 1.973 -23.214 1.00 62.28 376 ASN A C 1
ATOM 3074 O O . ASN A 1 376 ? 28.672 3.022 -22.991 1.00 62.28 376 ASN A O 1
ATOM 3078 N N . GLU A 1 377 ? 28.883 1.123 -24.173 1.00 77.12 377 GLU A N 1
ATOM 3079 C CA . GLU A 1 377 ? 27.675 1.261 -24.986 1.00 77.12 377 GLU A CA 1
ATOM 3080 C C . GLU A 1 377 ? 27.033 -0.118 -25.180 1.00 77.12 377 GLU A C 1
ATOM 3082 O O . GLU A 1 377 ? 27.724 -1.111 -25.424 1.00 77.12 377 GLU A O 1
ATOM 3087 N N . LEU A 1 378 ? 25.705 -0.190 -25.058 1.00 80.44 378 LEU A N 1
ATOM 3088 C CA . LEU A 1 378 ? 24.954 -1.405 -25.380 1.00 80.44 378 LEU A CA 1
ATOM 3089 C C . LEU A 1 378 ? 24.882 -1.584 -26.900 1.00 80.44 378 LEU A C 1
ATOM 3091 O O . LEU A 1 378 ? 24.733 -0.603 -27.629 1.00 80.44 378 LEU A O 1
ATOM 3095 N N . SER A 1 379 ? 24.948 -2.823 -27.387 1.00 84.88 379 SER A N 1
ATOM 3096 C CA . SER A 1 379 ? 24.636 -3.121 -28.789 1.00 84.88 379 SER A CA 1
ATOM 3097 C C . SER A 1 379 ? 23.121 -3.098 -29.046 1.00 84.88 379 SER A C 1
ATOM 3099 O O . SER A 1 379 ? 22.321 -3.116 -28.108 1.00 84.88 379 SER A O 1
ATOM 3101 N N . TYR A 1 380 ? 22.715 -3.107 -30.322 1.00 84.06 380 TYR A N 1
ATOM 3102 C CA . TYR A 1 380 ? 21.311 -3.301 -30.714 1.00 84.06 380 TYR A CA 1
ATOM 3103 C C . TYR A 1 380 ? 20.712 -4.564 -30.072 1.00 84.06 380 TYR A C 1
ATOM 3105 O O . TYR A 1 380 ? 19.664 -4.502 -29.435 1.00 84.06 380 TYR A O 1
ATOM 3113 N N . TYR A 1 381 ? 21.421 -5.694 -30.165 1.00 84.88 381 TYR A N 1
ATOM 3114 C CA . TYR A 1 381 ? 20.970 -6.970 -29.608 1.00 84.88 381 TYR A CA 1
ATOM 3115 C C . TYR A 1 381 ? 20.865 -6.938 -28.079 1.00 84.88 381 TYR A C 1
ATOM 3117 O O . TYR A 1 381 ? 19.887 -7.443 -27.535 1.00 84.88 381 TYR A O 1
ATOM 3125 N N . ASP A 1 382 ? 21.805 -6.274 -27.393 1.00 85.12 382 ASP A N 1
ATOM 3126 C CA . ASP A 1 382 ? 21.730 -6.076 -25.937 1.00 85.12 382 ASP A CA 1
ATOM 3127 C C . ASP A 1 382 ? 20.476 -5.283 -25.539 1.00 85.12 382 ASP A C 1
ATOM 3129 O O . ASP A 1 382 ? 19.804 -5.611 -24.563 1.00 85.12 382 ASP A O 1
ATOM 3133 N N . ARG A 1 383 ? 20.131 -4.238 -26.305 1.00 86.56 383 ARG A N 1
ATOM 3134 C CA . ARG A 1 383 ? 18.917 -3.446 -26.063 1.00 86.56 383 ARG A CA 1
ATOM 3135 C C . ARG A 1 383 ? 17.648 -4.256 -26.304 1.00 86.56 383 ARG A C 1
ATOM 3137 O O . ARG A 1 383 ? 16.707 -4.134 -25.521 1.00 86.56 383 ARG A O 1
ATOM 3144 N N . VAL A 1 384 ? 17.614 -5.081 -27.352 1.00 87.88 384 VAL A N 1
ATOM 3145 C CA . VAL A 1 384 ? 16.483 -5.980 -27.632 1.00 87.88 384 VAL A CA 1
ATOM 3146 C C . VAL A 1 384 ? 16.307 -7.001 -26.506 1.00 87.88 384 VAL A C 1
ATOM 3148 O O . VAL A 1 384 ? 15.188 -7.177 -26.027 1.00 87.88 384 VAL A O 1
ATOM 3151 N N . GLU A 1 385 ? 17.391 -7.619 -26.029 1.00 87.06 385 GLU A N 1
ATOM 3152 C CA . GLU A 1 385 ? 17.353 -8.543 -24.887 1.00 87.06 385 GLU A CA 1
ATOM 3153 C C . GLU A 1 385 ? 16.845 -7.847 -23.616 1.00 87.06 385 GLU A C 1
ATOM 3155 O O . GLU A 1 385 ? 15.944 -8.363 -22.950 1.00 87.06 385 GLU A O 1
ATOM 3160 N N . LEU A 1 386 ? 17.362 -6.652 -23.305 1.00 85.62 386 LEU A N 1
ATOM 3161 C CA . LEU A 1 386 ? 16.920 -5.861 -22.154 1.00 85.62 386 LEU A CA 1
ATOM 3162 C C . LEU A 1 386 ? 15.426 -5.520 -22.244 1.00 85.62 386 LEU A C 1
ATOM 3164 O O . LEU A 1 386 ? 14.692 -5.721 -21.277 1.00 85.62 386 LEU A O 1
ATOM 3168 N N . LYS A 1 387 ? 14.963 -5.039 -23.405 1.00 88.81 387 LYS A N 1
ATOM 3169 C CA . LYS A 1 387 ? 13.547 -4.732 -23.657 1.00 88.81 387 LYS A CA 1
ATOM 3170 C C . LYS A 1 387 ? 12.672 -5.965 -23.424 1.00 88.81 387 LYS A C 1
ATOM 3172 O O . LYS A 1 387 ? 11.704 -5.871 -22.674 1.00 88.81 387 LYS A O 1
ATOM 3177 N N . ASN A 1 388 ? 13.011 -7.095 -24.046 1.00 89.31 388 ASN A N 1
ATOM 3178 C CA . ASN A 1 388 ? 12.226 -8.324 -23.928 1.00 89.31 388 ASN A CA 1
ATOM 3179 C C . ASN A 1 388 ? 12.203 -8.825 -22.482 1.00 89.31 388 ASN A C 1
ATOM 3181 O O . ASN A 1 388 ? 11.139 -9.163 -21.981 1.00 89.31 388 ASN A O 1
ATOM 3185 N N . THR A 1 389 ? 13.340 -8.778 -21.782 1.00 86.38 389 THR A N 1
ATOM 3186 C CA . THR A 1 389 ? 13.420 -9.183 -20.372 1.00 86.38 389 THR A CA 1
ATOM 3187 C C . THR A 1 389 ? 12.506 -8.334 -19.491 1.00 86.38 389 THR A C 1
ATOM 3189 O O . THR A 1 389 ? 11.789 -8.875 -18.649 1.00 86.38 389 THR A O 1
ATOM 3192 N N . ILE A 1 390 ? 12.495 -7.010 -19.689 1.00 85.94 390 ILE A N 1
ATOM 3193 C CA . ILE A 1 390 ? 11.591 -6.114 -18.957 1.00 85.94 390 ILE A CA 1
ATOM 3194 C C . ILE A 1 390 ? 10.129 -6.449 -19.284 1.00 85.94 390 ILE A C 1
ATOM 3196 O O . ILE A 1 390 ? 9.332 -6.627 -18.369 1.00 85.94 390 ILE A O 1
ATOM 3200 N N . GLU A 1 391 ? 9.764 -6.572 -20.564 1.00 87.31 391 GLU A N 1
ATOM 3201 C CA . GLU A 1 391 ? 8.380 -6.863 -20.977 1.00 87.31 391 GLU A CA 1
ATOM 3202 C C . GLU A 1 391 ? 7.885 -8.224 -20.459 1.00 87.31 391 GLU A C 1
ATOM 3204 O O . GLU A 1 391 ? 6.759 -8.326 -19.969 1.00 87.31 391 GLU A O 1
ATOM 3209 N N . GLU A 1 392 ? 8.723 -9.259 -20.521 1.00 89.31 392 GLU A N 1
ATOM 3210 C CA . GLU A 1 392 ? 8.421 -10.592 -19.995 1.00 89.31 392 GLU A CA 1
ATOM 3211 C C . GLU A 1 392 ? 8.286 -10.583 -18.473 1.00 89.31 392 GLU A C 1
ATOM 3213 O O . GLU A 1 392 ? 7.340 -11.178 -17.958 1.00 89.31 392 GLU A O 1
ATOM 3218 N N . SER A 1 393 ? 9.158 -9.861 -17.762 1.00 86.62 393 SER A N 1
ATOM 3219 C CA . SER A 1 393 ? 9.078 -9.720 -16.302 1.00 86.62 393 SER A CA 1
ATOM 3220 C C . SER A 1 393 ? 7.786 -9.015 -15.897 1.00 86.62 393 SER A C 1
ATOM 3222 O O . SER A 1 393 ? 7.006 -9.549 -15.112 1.00 86.62 393 SER A O 1
ATOM 3224 N N . LEU A 1 394 ? 7.489 -7.857 -16.491 1.00 82.62 394 LEU A N 1
ATOM 3225 C CA . LEU A 1 394 ? 6.263 -7.118 -16.182 1.00 82.62 394 LEU A CA 1
ATOM 3226 C C . LEU A 1 394 ? 5.001 -7.939 -16.508 1.00 82.62 394 LEU A C 1
ATOM 3228 O O . LEU A 1 394 ? 3.991 -7.823 -15.817 1.00 82.62 394 LEU A O 1
ATOM 3232 N N . LYS A 1 395 ? 5.044 -8.799 -17.535 1.00 84.88 395 LYS A N 1
ATOM 3233 C CA . LYS A 1 395 ? 3.948 -9.727 -17.849 1.00 84.88 395 LYS A CA 1
ATOM 3234 C C . LYS A 1 395 ? 3.837 -10.860 -16.829 1.00 84.88 395 LYS A C 1
ATOM 3236 O O . LYS A 1 395 ? 2.727 -11.162 -16.396 1.00 84.88 395 LYS A O 1
ATOM 3241 N N . LYS A 1 396 ? 4.960 -11.485 -16.469 1.00 85.94 396 LYS A N 1
ATOM 3242 C CA . LYS A 1 396 ? 5.050 -12.589 -15.502 1.00 85.94 396 LYS A CA 1
ATOM 3243 C C . LYS A 1 396 ? 4.453 -12.192 -14.152 1.00 85.94 396 LYS A C 1
ATOM 3245 O O . LYS A 1 396 ? 3.643 -12.937 -13.619 1.00 85.94 396 LYS A O 1
ATOM 3250 N N . TYR A 1 397 ? 4.793 -10.999 -13.672 1.00 84.12 397 TYR A N 1
ATOM 3251 C CA . TYR A 1 397 ? 4.319 -10.451 -12.398 1.00 84.12 397 TYR A CA 1
ATOM 3252 C C . TYR A 1 397 ? 3.031 -9.619 -12.525 1.00 84.12 397 TYR A C 1
ATOM 3254 O O . TYR A 1 397 ? 2.620 -8.977 -11.571 1.00 84.12 397 TYR A O 1
ATOM 3262 N N . ARG A 1 398 ? 2.380 -9.617 -13.700 1.00 77.50 398 ARG A N 1
ATOM 3263 C CA . ARG A 1 398 ? 1.087 -8.944 -13.966 1.00 77.50 398 ARG A CA 1
ATOM 3264 C C . ARG A 1 398 ? 1.054 -7.431 -13.756 1.00 77.50 398 ARG A C 1
ATOM 3266 O O . ARG A 1 398 ? -0.013 -6.835 -13.693 1.00 77.50 398 ARG A O 1
ATOM 3273 N N . ILE A 1 399 ? 2.207 -6.787 -13.811 1.00 70.62 399 ILE A N 1
ATOM 3274 C CA . ILE A 1 399 ? 2.340 -5.352 -13.563 1.00 70.62 399 ILE A CA 1
ATOM 3275 C C . ILE A 1 399 ? 1.855 -4.513 -14.771 1.00 70.62 399 ILE A C 1
ATOM 3277 O O . ILE A 1 399 ? 1.602 -3.318 -14.667 1.00 70.62 399 ILE A O 1
ATOM 3281 N N . LEU A 1 400 ? 1.654 -5.129 -15.946 1.00 50.09 400 LEU A N 1
ATOM 3282 C CA . LEU A 1 400 ? 1.333 -4.433 -17.207 1.00 50.09 400 LEU A CA 1
ATOM 3283 C C . LEU A 1 400 ? -0.101 -3.888 -17.353 1.00 50.09 400 LEU A C 1
ATOM 3285 O O . LEU A 1 400 ? -0.404 -3.359 -18.426 1.00 50.09 400 LEU A O 1
ATOM 3289 N N . LYS A 1 401 ? -1.002 -4.029 -16.369 1.00 44.75 401 LYS A N 1
ATOM 3290 C CA . LYS A 1 401 ? -2.428 -3.717 -16.604 1.00 44.75 401 LYS A CA 1
ATOM 3291 C C . LYS A 1 401 ? -3.191 -2.862 -15.598 1.00 44.75 401 LYS A C 1
ATOM 3293 O O . LYS A 1 401 ? -4.310 -2.490 -15.939 1.00 44.75 401 LYS A O 1
ATOM 3298 N N . SER A 1 402 ? -2.643 -2.494 -14.452 1.00 42.75 402 SER A N 1
ATOM 3299 C CA . SER A 1 402 ? -3.461 -1.772 -13.462 1.00 42.75 402 SER A CA 1
ATOM 3300 C C . SER A 1 402 ? -2.686 -0.996 -12.417 1.00 42.75 402 SER A C 1
ATOM 3302 O O . SER A 1 402 ? -3.292 -0.140 -11.791 1.00 42.75 402 SER A O 1
ATOM 3304 N N . TYR A 1 403 ? -1.383 -1.240 -12.271 1.00 45.78 403 TYR A N 1
ATOM 3305 C CA . TYR A 1 403 ? -0.634 -0.718 -11.141 1.00 45.78 403 TYR A CA 1
ATOM 3306 C C . TYR A 1 403 ? -0.557 0.809 -11.186 1.00 45.78 403 TYR A C 1
ATOM 3308 O O . TYR A 1 403 ? 0.220 1.395 -11.953 1.00 45.78 403 TYR A O 1
ATOM 3316 N N . LYS A 1 404 ? -1.404 1.470 -10.394 1.00 46.25 404 LYS A N 1
ATOM 3317 C CA . LYS A 1 404 ? -1.222 2.887 -10.105 1.00 46.25 404 LYS A CA 1
ATOM 3318 C C . LYS A 1 404 ? 0.024 2.974 -9.222 1.00 46.25 404 LYS A C 1
ATOM 3320 O O . LYS A 1 404 ? 0.158 2.173 -8.306 1.00 46.25 404 LYS A O 1
ATOM 3325 N N . PRO A 1 405 ? 0.921 3.951 -9.427 1.00 41.34 405 PRO A N 1
ATOM 3326 C CA . PRO A 1 405 ? 2.025 4.183 -8.494 1.00 41.34 405 PRO A CA 1
ATOM 3327 C C . PRO A 1 405 ? 1.562 4.392 -7.037 1.00 41.34 405 PRO A C 1
ATOM 3329 O O . PRO A 1 405 ? 2.372 4.265 -6.141 1.00 41.34 405 PRO A O 1
ATOM 3332 N N . VAL A 1 406 ? 0.269 4.639 -6.802 1.00 37.59 406 VAL A N 1
ATOM 3333 C CA . VAL A 1 406 ? -0.352 4.745 -5.473 1.00 37.59 406 VAL A CA 1
ATOM 3334 C C . VAL A 1 406 ? -0.325 3.423 -4.680 1.00 37.59 406 VAL A C 1
ATOM 3336 O O . VAL A 1 406 ? -0.301 3.467 -3.463 1.00 37.59 406 VAL A O 1
ATOM 3339 N N . GLU A 1 407 ? -0.289 2.258 -5.340 1.00 47.91 407 GLU A N 1
ATOM 3340 C CA . GLU A 1 407 ? -0.285 0.927 -4.687 1.00 47.91 407 GLU A CA 1
ATOM 3341 C C . GLU A 1 407 ? 1.139 0.388 -4.430 1.00 47.91 407 GLU A C 1
ATOM 3343 O O . GLU A 1 407 ? 1.326 -0.726 -3.943 1.00 47.91 407 GLU A O 1
ATOM 3348 N N . LEU A 1 408 ? 2.180 1.118 -4.845 1.00 51.81 408 LEU A N 1
ATOM 3349 C CA . LEU A 1 408 ? 3.557 0.815 -4.456 1.00 51.81 408 LEU A CA 1
ATOM 3350 C C . LEU A 1 408 ? 3.886 1.698 -3.256 1.00 51.81 408 LEU A C 1
ATOM 3352 O O . LEU A 1 408 ? 3.595 2.892 -3.307 1.00 51.81 408 LEU A O 1
ATOM 3356 N N . LYS A 1 409 ? 4.571 1.159 -2.233 1.00 55.25 409 LYS A N 1
ATOM 3357 C CA . LYS A 1 409 ? 5.203 2.018 -1.215 1.00 55.25 409 LYS A CA 1
ATOM 3358 C C . LYS A 1 409 ? 6.004 3.107 -1.939 1.00 55.25 409 LYS A C 1
ATOM 3360 O O . LYS A 1 409 ? 6.661 2.815 -2.945 1.00 55.25 409 LYS A O 1
ATOM 3365 N N . GLU A 1 410 ? 5.938 4.347 -1.457 1.00 57.56 410 GLU A N 1
ATOM 3366 C CA . GLU A 1 410 ? 6.492 5.527 -2.142 1.00 57.56 410 GLU A CA 1
ATOM 3367 C C . GLU A 1 410 ? 7.969 5.329 -2.541 1.00 57.56 410 GLU A C 1
ATOM 3369 O O . GLU A 1 410 ? 8.382 5.638 -3.660 1.00 57.56 410 GLU A O 1
ATOM 3374 N N . GLU A 1 411 ? 8.738 4.652 -1.685 1.00 55.47 411 GLU A N 1
ATOM 3375 C CA . GLU A 1 411 ? 10.131 4.249 -1.920 1.00 55.47 411 GLU A CA 1
ATOM 3376 C C . GLU A 1 411 ? 10.362 3.382 -3.178 1.00 55.47 411 GLU A C 1
ATOM 3378 O O . GLU A 1 411 ? 11.469 3.330 -3.729 1.00 55.47 411 GLU A O 1
ATOM 3383 N N . TYR A 1 412 ? 9.328 2.702 -3.674 1.00 62.59 412 TYR A N 1
ATOM 3384 C CA . TYR A 1 412 ? 9.386 1.814 -4.835 1.00 62.59 412 TYR A CA 1
ATOM 3385 C C . TYR A 1 412 ? 8.788 2.422 -6.100 1.00 62.59 412 TYR A C 1
ATOM 3387 O O . TYR A 1 412 ? 9.107 1.957 -7.205 1.00 62.59 412 TYR A O 1
ATOM 3395 N N . VAL A 1 413 ? 8.010 3.498 -5.969 1.00 67.12 413 VAL A N 1
ATOM 3396 C CA . VAL A 1 413 ? 7.447 4.256 -7.096 1.00 67.12 413 VAL A CA 1
ATOM 3397 C C . VAL A 1 413 ? 8.552 4.773 -8.008 1.00 67.12 413 VAL A C 1
ATOM 3399 O O . VAL A 1 413 ? 8.477 4.610 -9.230 1.00 67.12 413 VAL A O 1
ATOM 3402 N N . ASP A 1 414 ? 9.622 5.317 -7.434 1.00 68.19 414 ASP A N 1
ATOM 3403 C CA . ASP A 1 414 ? 10.766 5.833 -8.189 1.00 68.19 414 ASP A CA 1
ATOM 3404 C C . ASP A 1 414 ? 11.501 4.729 -8.954 1.00 68.19 414 ASP A C 1
ATOM 3406 O O . ASP A 1 414 ? 11.877 4.898 -10.120 1.00 68.19 414 ASP A O 1
ATOM 3410 N N . MET A 1 415 ? 11.678 3.559 -8.331 1.00 71.12 415 MET A N 1
ATOM 3411 C CA . MET A 1 415 ? 12.299 2.416 -9.000 1.00 71.12 415 MET A CA 1
ATOM 3412 C C . MET A 1 415 ? 11.448 1.929 -10.168 1.00 71.12 415 MET A C 1
ATOM 3414 O O . MET A 1 415 ? 11.986 1.658 -11.247 1.00 71.12 415 MET A O 1
ATOM 3418 N N . PHE A 1 416 ? 10.136 1.825 -9.966 1.00 73.00 416 PHE A N 1
ATOM 3419 C CA . PHE A 1 416 ? 9.215 1.383 -11.001 1.00 73.00 416 PHE A CA 1
ATOM 3420 C C . PHE A 1 416 ? 9.148 2.384 -12.160 1.00 73.00 416 PHE A C 1
ATOM 3422 O O . PHE A 1 416 ? 9.325 2.007 -13.323 1.00 73.00 416 PHE A O 1
ATOM 3429 N N . THR A 1 417 ? 9.016 3.673 -11.848 1.00 75.62 417 THR A N 1
ATOM 3430 C CA . THR A 1 417 ? 9.069 4.771 -12.823 1.00 75.62 417 THR A CA 1
ATOM 3431 C C . THR A 1 417 ? 10.376 4.730 -13.611 1.00 75.62 417 THR A C 1
ATOM 3433 O O . THR A 1 417 ? 10.360 4.770 -14.844 1.00 75.62 417 THR A O 1
ATOM 3436 N N . GLY A 1 418 ? 11.507 4.519 -12.933 1.00 76.31 418 GLY A N 1
ATOM 3437 C CA . GLY A 1 418 ? 12.814 4.348 -13.565 1.00 76.31 418 GLY A CA 1
ATOM 3438 C C . GLY A 1 418 ? 12.880 3.166 -14.541 1.00 76.31 418 GLY A C 1
ATOM 3439 O O . GLY A 1 418 ? 13.494 3.283 -15.604 1.00 76.31 418 GLY A O 1
ATOM 3440 N N . ILE A 1 419 ? 12.220 2.042 -14.240 1.00 77.62 419 ILE A N 1
ATOM 3441 C CA . ILE A 1 419 ? 12.130 0.885 -15.150 1.00 77.62 419 ILE A CA 1
ATOM 3442 C C . ILE A 1 419 ? 11.279 1.208 -16.378 1.00 77.62 419 ILE A C 1
ATOM 3444 O O . ILE A 1 419 ? 11.682 0.884 -17.499 1.00 77.62 419 ILE A O 1
ATOM 3448 N N . ILE A 1 420 ? 10.126 1.855 -16.197 1.00 78.50 420 ILE A N 1
ATOM 3449 C CA . ILE A 1 420 ? 9.256 2.256 -17.312 1.00 78.50 420 ILE A CA 1
ATOM 3450 C C . ILE A 1 420 ? 9.970 3.268 -18.213 1.00 78.50 420 ILE A C 1
ATOM 3452 O O . ILE A 1 420 ? 9.958 3.135 -19.442 1.00 78.50 420 ILE A O 1
ATOM 3456 N N . GLU A 1 421 ? 10.669 4.239 -17.629 1.00 82.12 421 GLU A N 1
ATOM 3457 C CA . GLU A 1 421 ? 11.518 5.159 -18.377 1.00 82.12 421 GLU A CA 1
ATOM 3458 C C . GLU A 1 421 ? 12.631 4.441 -19.136 1.00 82.12 421 GLU A C 1
ATOM 3460 O O . GLU A 1 421 ? 12.857 4.736 -20.313 1.00 82.12 421 GLU A O 1
ATOM 3465 N N . LEU A 1 422 ? 13.329 3.505 -18.486 1.00 81.56 422 LEU A N 1
ATOM 3466 C CA . LEU A 1 422 ? 14.382 2.710 -19.108 1.00 81.56 422 LEU A CA 1
ATOM 3467 C C . LEU A 1 422 ? 13.833 1.919 -20.297 1.00 81.56 422 LEU A C 1
ATOM 3469 O O . LEU A 1 422 ? 14.444 1.932 -21.367 1.00 81.56 422 LEU A O 1
ATOM 3473 N N . LEU A 1 423 ? 12.672 1.280 -20.150 1.00 83.75 423 LEU A N 1
ATOM 3474 C CA . LEU A 1 423 ? 11.997 0.563 -21.230 1.00 83.75 423 LEU A CA 1
ATOM 3475 C C . LEU A 1 423 ? 11.682 1.494 -22.404 1.00 83.75 423 LEU A C 1
ATOM 3477 O O . LEU A 1 423 ? 11.998 1.170 -23.550 1.00 83.75 423 LEU A O 1
ATOM 3481 N N . ASN A 1 424 ? 11.106 2.665 -22.134 1.00 84.88 424 ASN A N 1
ATOM 3482 C CA . ASN A 1 424 ? 10.749 3.643 -23.163 1.00 84.88 424 ASN A CA 1
ATOM 3483 C C . ASN A 1 424 ? 11.985 4.205 -23.880 1.00 84.88 424 ASN A C 1
ATOM 3485 O O . ASN A 1 424 ? 12.019 4.258 -25.113 1.00 84.88 424 ASN A O 1
ATOM 3489 N N . LYS A 1 425 ? 13.032 4.563 -23.126 1.00 85.44 425 LYS A N 1
ATOM 3490 C CA . LYS A 1 425 ? 14.334 4.995 -23.662 1.00 85.44 425 LYS A CA 1
ATOM 3491 C C . LYS A 1 425 ? 14.957 3.898 -24.532 1.00 85.44 425 LYS A C 1
ATOM 3493 O O . LYS A 1 425 ? 15.418 4.182 -25.636 1.00 85.44 425 LYS A O 1
ATOM 3498 N N . THR A 1 426 ? 14.897 2.645 -24.083 1.00 86.06 426 THR A N 1
ATOM 3499 C CA . THR A 1 426 ? 15.446 1.484 -24.800 1.00 86.06 426 THR A CA 1
ATOM 3500 C C . THR A 1 426 ? 14.682 1.224 -26.096 1.00 86.06 426 THR A C 1
ATOM 3502 O O . THR A 1 426 ? 15.303 1.108 -27.147 1.00 86.06 426 THR A O 1
ATOM 3505 N N . LYS A 1 427 ? 13.341 1.231 -26.067 1.00 88.62 427 LYS A N 1
ATOM 3506 C CA . LYS A 1 427 ? 12.487 1.126 -27.266 1.00 88.62 427 LYS A CA 1
ATOM 3507 C C . LYS A 1 427 ? 12.806 2.211 -28.290 1.00 88.62 427 LYS A C 1
ATOM 3509 O O . LYS A 1 427 ? 12.952 1.916 -29.471 1.00 88.62 427 LYS A O 1
ATOM 3514 N N . LYS A 1 428 ? 12.954 3.460 -27.841 1.00 89.38 428 LYS A N 1
ATOM 3515 C CA . LYS A 1 428 ? 13.316 4.578 -28.718 1.00 89.38 428 LYS A CA 1
ATOM 3516 C C . LYS A 1 428 ? 14.692 4.378 -29.355 1.00 89.38 428 LYS A C 1
ATOM 3518 O O . LYS A 1 428 ? 14.830 4.606 -30.552 1.00 89.38 428 LYS A O 1
ATOM 3523 N N . GLN A 1 429 ? 15.684 3.939 -28.581 1.00 87.19 429 GLN A N 1
ATOM 3524 C CA . GLN A 1 429 ? 17.027 3.699 -29.103 1.00 87.19 429 GLN A CA 1
ATOM 3525 C C . GLN A 1 429 ? 17.062 2.526 -30.091 1.00 87.19 429 GLN A C 1
ATOM 3527 O O . GLN A 1 429 ? 17.696 2.648 -31.129 1.00 87.19 429 GLN A O 1
ATOM 3532 N N . ILE A 1 430 ? 16.324 1.442 -29.831 1.00 88.62 430 ILE A N 1
ATOM 3533 C CA . ILE A 1 430 ? 16.160 0.318 -30.771 1.00 88.62 430 ILE A CA 1
ATOM 3534 C C . ILE A 1 430 ? 15.646 0.821 -32.124 1.00 88.62 430 ILE A C 1
ATOM 3536 O O . ILE A 1 430 ? 16.216 0.472 -33.148 1.00 88.62 430 ILE A O 1
ATOM 3540 N N . LEU A 1 431 ? 14.630 1.691 -32.147 1.00 86.69 431 LEU A N 1
ATOM 3541 C CA . LEU A 1 431 ? 14.104 2.249 -33.401 1.00 86.69 431 LEU A CA 1
ATOM 3542 C C . LEU A 1 431 ? 15.142 3.093 -34.160 1.00 86.69 431 LEU A C 1
ATOM 3544 O O . LEU A 1 431 ? 15.166 3.090 -35.392 1.00 86.69 431 LEU A O 1
ATOM 3548 N N . ILE A 1 432 ? 15.990 3.828 -33.434 1.00 85.25 432 ILE A N 1
ATOM 3549 C CA . ILE A 1 432 ? 17.089 4.605 -34.023 1.00 85.25 432 ILE A CA 1
ATOM 3550 C C . ILE A 1 432 ? 18.128 3.654 -34.618 1.00 85.25 432 ILE A C 1
ATOM 3552 O O . ILE A 1 432 ? 18.451 3.777 -35.798 1.00 85.25 432 ILE A O 1
ATOM 3556 N N . ASP A 1 433 ? 18.585 2.675 -33.839 1.00 86.00 433 ASP A N 1
ATOM 3557 C CA . ASP A 1 433 ? 19.557 1.680 -34.285 1.00 86.00 433 ASP A CA 1
ATOM 3558 C C . ASP A 1 433 ? 19.041 0.903 -35.496 1.00 86.00 433 ASP A C 1
ATOM 3560 O O . ASP A 1 433 ? 19.774 0.706 -36.455 1.00 86.00 433 ASP A O 1
ATOM 3564 N N . GLU A 1 434 ? 17.772 0.489 -35.500 1.00 86.75 434 GLU A N 1
ATOM 3565 C CA . GLU A 1 434 ? 17.164 -0.207 -36.637 1.00 86.75 434 GLU A CA 1
ATOM 3566 C C . GLU A 1 434 ? 17.183 0.657 -37.884 1.00 86.75 434 GLU A C 1
ATOM 3568 O O . GLU A 1 434 ? 17.425 0.155 -38.979 1.00 86.75 434 GLU A O 1
ATOM 3573 N N . LYS A 1 435 ? 16.943 1.961 -37.754 1.00 85.44 435 LYS A N 1
ATOM 3574 C CA . LYS A 1 435 ? 17.044 2.882 -38.883 1.00 85.44 435 LYS A CA 1
ATOM 3575 C C . LYS A 1 435 ? 18.487 3.025 -39.366 1.00 85.44 435 LYS A C 1
ATOM 3577 O O . LYS A 1 435 ? 18.722 2.993 -40.574 1.00 85.44 435 LYS A O 1
ATOM 3582 N N . GLU A 1 436 ? 19.451 3.155 -38.460 1.00 85.38 436 GLU A N 1
ATOM 3583 C CA . GLU A 1 436 ? 20.875 3.256 -38.802 1.00 85.38 436 GLU A CA 1
ATOM 3584 C C . GLU A 1 436 ? 21.403 1.968 -39.446 1.00 85.38 436 GLU A C 1
ATOM 3586 O O . GLU A 1 436 ? 22.020 2.011 -40.510 1.00 85.38 436 GLU A O 1
ATOM 3591 N N . ILE A 1 437 ? 21.088 0.808 -38.868 1.00 84.38 437 ILE A N 1
ATOM 3592 C CA . ILE A 1 437 ? 21.445 -0.518 -39.384 1.00 84.38 437 ILE A CA 1
ATOM 3593 C C . ILE A 1 437 ? 20.771 -0.769 -40.737 1.00 84.38 437 ILE A C 1
ATOM 3595 O O . ILE A 1 437 ? 21.398 -1.357 -41.624 1.00 84.38 437 ILE A O 1
ATOM 3599 N N . ARG A 1 438 ? 19.536 -0.292 -40.941 1.00 88.19 438 ARG A N 1
ATOM 3600 C CA . ARG A 1 438 ? 18.850 -0.350 -42.241 1.00 88.19 438 ARG A CA 1
ATOM 3601 C C . ARG A 1 438 ? 19.320 0.714 -43.228 1.00 88.19 438 ARG A C 1
ATOM 3603 O O . ARG A 1 438 ? 18.870 0.700 -44.368 1.00 88.19 438 ARG A O 1
ATOM 3610 N N . THR A 1 439 ? 20.226 1.612 -42.846 1.00 86.12 439 THR A N 1
ATOM 3611 C CA . THR A 1 439 ? 20.756 2.646 -43.737 1.00 86.12 439 THR A CA 1
ATOM 3612 C C . THR A 1 439 ? 22.161 2.291 -44.211 1.00 86.12 439 THR A C 1
ATOM 3614 O O . THR A 1 439 ? 23.089 2.075 -43.434 1.00 86.12 439 THR A O 1
ATOM 3617 N N . VAL A 1 440 ? 22.356 2.261 -45.527 1.00 82.69 440 VAL A N 1
ATOM 3618 C CA . VAL A 1 440 ? 23.660 2.000 -46.148 1.00 82.69 440 VAL A CA 1
ATOM 3619 C C . VAL A 1 440 ? 23.890 3.048 -47.229 1.00 82.69 440 VAL A C 1
ATOM 3621 O O . VAL A 1 440 ? 23.103 3.166 -48.165 1.00 82.69 440 VAL A O 1
ATOM 3624 N N . ARG A 1 441 ? 24.967 3.837 -47.100 1.00 79.31 441 ARG A N 1
ATOM 3625 C CA . ARG A 1 441 ? 25.297 4.959 -48.010 1.00 79.31 441 ARG A CA 1
ATOM 3626 C C . ARG A 1 441 ? 24.152 5.968 -48.208 1.00 79.31 441 ARG A C 1
ATOM 3628 O O . ARG A 1 441 ? 23.942 6.463 -49.309 1.00 79.31 441 ARG A O 1
ATOM 3635 N N . GLY A 1 442 ? 23.409 6.267 -47.142 1.00 80.88 442 GLY A N 1
ATOM 3636 C CA . GLY A 1 442 ? 22.300 7.231 -47.176 1.00 80.88 442 GLY A CA 1
ATOM 3637 C C . GLY A 1 442 ? 20.994 6.696 -47.773 1.00 80.88 442 GLY A C 1
ATOM 3638 O O . GLY A 1 442 ? 20.027 7.446 -47.857 1.00 80.88 442 GLY A O 1
ATOM 3639 N N . ARG A 1 443 ? 20.939 5.413 -48.155 1.00 81.56 443 ARG A N 1
ATOM 3640 C CA . ARG A 1 443 ? 19.710 4.720 -48.554 1.00 81.56 443 ARG A CA 1
ATOM 3641 C C . ARG A 1 443 ? 19.187 3.876 -47.395 1.00 81.56 443 ARG A C 1
ATOM 3643 O O . ARG A 1 443 ? 19.911 3.007 -46.916 1.00 81.56 443 ARG A O 1
ATOM 3650 N N . GLU A 1 444 ? 17.948 4.123 -46.984 1.00 85.81 444 GLU A N 1
ATOM 3651 C CA . GLU A 1 444 ? 17.221 3.310 -46.001 1.00 85.81 444 GLU A CA 1
ATOM 3652 C C . GLU A 1 444 ? 16.517 2.134 -46.704 1.00 85.81 444 GLU A C 1
ATOM 3654 O O . GLU A 1 444 ? 15.897 2.312 -47.756 1.00 85.81 444 GLU A O 1
ATOM 3659 N N . PHE A 1 445 ? 16.635 0.934 -46.138 1.00 86.12 445 PHE A N 1
ATOM 3660 C CA . PHE A 1 445 ? 15.999 -0.300 -46.612 1.00 86.12 445 PHE A CA 1
ATOM 3661 C C . PHE A 1 445 ? 14.800 -0.674 -45.737 1.00 86.12 445 PHE A C 1
ATOM 3663 O O . PHE A 1 445 ? 14.710 -0.249 -44.584 1.00 86.12 445 PHE A O 1
ATOM 3670 N N . ALA A 1 446 ? 13.868 -1.471 -46.269 1.00 84.00 446 ALA A N 1
ATOM 3671 C CA . ALA A 1 446 ? 12.672 -1.843 -45.518 1.00 84.00 446 ALA A CA 1
ATOM 3672 C C . ALA A 1 446 ? 13.031 -2.765 -44.345 1.00 84.00 446 ALA A C 1
ATOM 3674 O O . ALA A 1 446 ? 12.533 -2.558 -43.237 1.00 84.00 446 ALA A O 1
ATOM 3675 N N . THR A 1 447 ? 13.952 -3.708 -44.565 1.00 85.12 447 THR A N 1
ATOM 3676 C CA . THR A 1 447 ? 14.386 -4.698 -43.570 1.00 85.12 447 THR A CA 1
ATOM 3677 C C . THR A 1 447 ? 15.898 -4.662 -43.324 1.00 85.12 447 THR A C 1
ATOM 3679 O O . THR A 1 447 ? 16.669 -4.125 -44.128 1.00 85.12 447 THR A O 1
ATOM 3682 N N . ILE A 1 448 ? 16.337 -5.213 -42.186 1.00 80.94 448 ILE A N 1
ATOM 3683 C CA . ILE A 1 448 ? 17.767 -5.325 -41.848 1.00 80.94 448 ILE A CA 1
ATOM 3684 C C . ILE A 1 448 ? 18.466 -6.254 -42.847 1.00 80.94 448 ILE A C 1
ATOM 3686 O O . ILE A 1 448 ? 19.570 -5.952 -43.298 1.00 80.94 448 ILE A O 1
ATOM 3690 N N . GLU A 1 449 ? 17.799 -7.329 -43.264 1.00 82.31 449 GLU A N 1
ATOM 3691 C CA . GLU A 1 449 ? 18.313 -8.308 -44.220 1.00 82.31 449 GLU A CA 1
ATOM 3692 C C . GLU A 1 449 ? 18.612 -7.666 -45.581 1.00 82.31 449 GLU A C 1
ATOM 3694 O O . GLU A 1 449 ? 19.675 -7.894 -46.162 1.00 82.31 449 GLU A O 1
ATOM 3699 N N . GLU A 1 450 ? 17.711 -6.811 -46.075 1.00 84.56 450 GLU A N 1
ATOM 3700 C CA . GLU A 1 450 ? 17.918 -6.067 -47.320 1.00 84.56 450 GLU A CA 1
ATOM 3701 C C . GLU A 1 450 ? 19.133 -5.131 -47.228 1.00 84.56 450 GLU A C 1
ATOM 3703 O O . GLU A 1 450 ? 19.972 -5.098 -48.138 1.00 84.56 450 GLU A O 1
ATOM 3708 N N . ALA A 1 451 ? 19.267 -4.406 -46.112 1.00 86.12 451 ALA A N 1
ATOM 3709 C CA . ALA A 1 451 ? 20.412 -3.535 -45.865 1.00 86.12 451 ALA A CA 1
ATOM 3710 C C . ALA A 1 451 ? 21.726 -4.323 -45.772 1.00 86.12 451 ALA A C 1
ATOM 3712 O O . ALA A 1 451 ? 22.741 -3.894 -46.322 1.00 86.12 451 ALA A O 1
ATOM 3713 N N . GLU A 1 452 ? 21.735 -5.484 -45.115 1.00 83.94 452 GLU A N 1
ATOM 3714 C CA . GLU A 1 452 ? 22.913 -6.350 -45.028 1.00 83.94 452 GLU A CA 1
ATOM 3715 C C . GLU A 1 452 ? 23.334 -6.909 -46.387 1.00 83.94 452 GLU A C 1
ATOM 3717 O O . GLU A 1 452 ? 24.530 -6.913 -46.705 1.00 83.94 452 GLU A O 1
ATOM 3722 N N . CYS A 1 453 ? 22.376 -7.346 -47.208 1.00 84.00 453 CYS A N 1
ATOM 3723 C CA . CYS A 1 453 ? 22.629 -7.772 -48.582 1.00 84.00 453 CYS A CA 1
ATOM 3724 C C . CYS A 1 453 ? 23.312 -6.657 -49.382 1.00 84.00 453 CYS A C 1
ATOM 3726 O O . CYS A 1 453 ? 24.377 -6.880 -49.966 1.00 84.00 453 CYS A O 1
ATOM 3728 N N . TYR A 1 454 ? 22.767 -5.440 -49.342 1.00 86.00 454 TYR A N 1
ATOM 3729 C CA . TYR A 1 454 ? 23.358 -4.306 -50.045 1.00 86.00 454 TYR A CA 1
ATOM 3730 C C . TYR A 1 454 ? 24.711 -3.874 -49.457 1.00 86.00 454 TYR A C 1
ATOM 3732 O O . TYR A 1 454 ? 25.641 -3.579 -50.205 1.00 86.00 454 TYR A O 1
ATOM 3740 N N . ARG A 1 455 ? 24.893 -3.912 -48.132 1.00 86.06 455 ARG A N 1
ATOM 3741 C CA . ARG A 1 455 ? 26.178 -3.619 -47.470 1.00 86.06 455 ARG A CA 1
ATOM 3742 C C . ARG A 1 455 ? 27.286 -4.568 -47.936 1.00 86.06 455 ARG A C 1
ATOM 3744 O O . ARG A 1 455 ? 28.407 -4.120 -48.178 1.00 86.06 455 ARG A O 1
ATOM 3751 N N . LYS A 1 456 ? 26.976 -5.857 -48.118 1.00 85.38 456 LYS A N 1
ATOM 3752 C CA . LYS A 1 456 ? 27.909 -6.848 -48.687 1.00 85.38 456 LYS A CA 1
ATOM 3753 C C . LYS A 1 456 ? 28.247 -6.550 -50.150 1.00 85.38 456 LYS A C 1
ATOM 3755 O O . LYS A 1 456 ? 29.387 -6.761 -50.562 1.00 85.38 456 LYS A O 1
ATOM 3760 N N . GLU A 1 457 ? 27.294 -6.068 -50.948 1.00 88.38 457 GLU A N 1
ATOM 3761 C CA . GLU A 1 457 ? 27.577 -5.598 -52.314 1.00 88.38 457 GLU A CA 1
ATOM 3762 C C . GLU A 1 457 ? 28.486 -4.368 -52.318 1.00 88.38 457 GLU A C 1
ATOM 3764 O O . GLU A 1 457 ? 29.512 -4.371 -52.995 1.00 88.38 457 GLU A O 1
ATOM 3769 N N . VAL A 1 458 ? 28.162 -3.358 -51.509 1.00 85.62 458 VAL A N 1
ATOM 3770 C CA . VAL A 1 458 ? 28.950 -2.127 -51.368 1.00 85.62 458 VAL A CA 1
ATOM 3771 C C . VAL A 1 458 ? 30.374 -2.425 -50.910 1.00 85.62 458 VAL A C 1
ATOM 3773 O O . VAL A 1 458 ? 31.315 -1.888 -51.484 1.00 85.62 458 VAL A O 1
ATOM 3776 N N . SER A 1 459 ? 30.556 -3.306 -49.923 1.00 84.00 459 SER A N 1
ATOM 3777 C CA . SER A 1 459 ? 31.887 -3.677 -49.438 1.00 84.00 459 SER A CA 1
ATOM 3778 C C . SER A 1 459 ? 32.731 -4.324 -50.536 1.00 84.00 459 SER A C 1
ATOM 3780 O O . SER A 1 459 ? 33.875 -3.921 -50.724 1.00 84.00 459 SER A O 1
ATOM 3782 N N . ARG A 1 460 ? 32.169 -5.274 -51.297 1.00 88.81 460 ARG A N 1
ATOM 3783 C CA . ARG A 1 460 ? 32.867 -5.896 -52.435 1.00 88.81 460 ARG A CA 1
ATOM 3784 C C . ARG A 1 460 ? 33.219 -4.867 -53.509 1.00 88.81 460 ARG A C 1
ATOM 3786 O O . ARG A 1 460 ? 34.347 -4.844 -53.999 1.00 88.81 460 ARG A O 1
ATOM 3793 N N . PHE A 1 461 ? 32.272 -3.991 -53.836 1.00 87.38 461 PHE A N 1
ATOM 3794 C CA . PHE A 1 461 ? 32.469 -2.899 -54.784 1.00 87.38 461 PHE A CA 1
ATOM 3795 C C . PHE A 1 461 ? 33.601 -1.951 -54.350 1.00 87.38 461 PHE A C 1
ATOM 3797 O O . PHE A 1 461 ? 34.472 -1.618 -55.158 1.00 87.38 461 PHE A O 1
ATOM 3804 N N . ASP A 1 462 ? 33.629 -1.557 -53.077 1.00 83.94 462 ASP A N 1
ATOM 3805 C CA . ASP A 1 462 ? 34.641 -0.657 -52.523 1.00 83.94 462 ASP A CA 1
ATOM 3806 C C . ASP A 1 462 ? 36.021 -1.287 -52.477 1.00 83.94 462 ASP A C 1
ATOM 3808 O O . ASP A 1 462 ? 36.994 -0.620 -52.833 1.00 83.94 462 ASP A O 1
ATOM 3812 N N . THR A 1 463 ? 36.121 -2.566 -52.111 1.00 84.62 463 THR A N 1
ATOM 3813 C CA . THR A 1 463 ? 37.382 -3.311 -52.163 1.00 84.62 463 THR A CA 1
ATOM 3814 C C . THR A 1 463 ? 37.963 -3.261 -53.573 1.00 84.62 463 THR A C 1
ATOM 3816 O O . THR A 1 463 ? 39.070 -2.748 -53.752 1.00 84.62 463 THR A O 1
ATOM 3819 N N . ILE A 1 464 ? 37.181 -3.652 -54.586 1.00 84.81 464 ILE A N 1
ATOM 3820 C CA . ILE A 1 464 ? 37.618 -3.647 -55.992 1.00 84.81 464 ILE A CA 1
ATOM 3821 C C . ILE A 1 464 ? 38.007 -2.237 -56.452 1.00 84.81 464 ILE A C 1
ATOM 3823 O O . ILE A 1 464 ? 39.014 -2.049 -57.139 1.00 84.81 464 ILE A O 1
ATOM 3827 N N . CYS A 1 465 ? 37.239 -1.218 -56.063 1.00 80.62 465 CYS A N 1
ATOM 3828 C CA .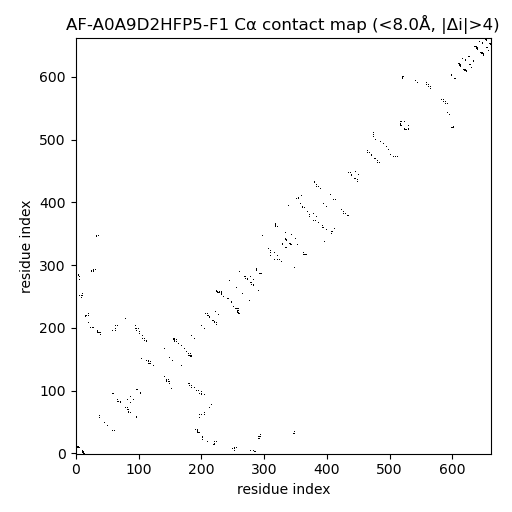 CYS A 1 465 ? 37.546 0.157 -56.436 1.00 80.62 465 CYS A CA 1
ATOM 3829 C C . CYS A 1 465 ? 38.806 0.690 -55.735 1.00 80.62 465 CYS A C 1
ATOM 3831 O O . CYS A 1 465 ? 39.588 1.414 -56.358 1.00 80.62 465 CYS A O 1
ATOM 3833 N N . SER A 1 466 ? 39.026 0.325 -54.472 1.00 76.12 466 SER A N 1
ATOM 3834 C CA . SER A 1 466 ? 40.154 0.778 -53.654 1.00 76.12 466 SER A CA 1
ATOM 3835 C C . SER A 1 466 ? 41.498 0.185 -54.081 1.00 76.12 466 SER A C 1
ATOM 3837 O O . SER A 1 466 ? 42.509 0.879 -54.006 1.00 76.12 466 SER A O 1
ATOM 3839 N N . GLU A 1 467 ? 41.515 -1.041 -54.603 1.00 70.50 467 GLU A N 1
ATOM 3840 C CA . GLU A 1 467 ? 42.712 -1.666 -55.183 1.00 70.50 467 GLU A CA 1
ATOM 3841 C C . GLU A 1 467 ? 43.210 -0.935 -56.438 1.00 70.50 467 GLU A C 1
ATOM 3843 O O . GLU A 1 467 ? 44.364 -1.067 -56.836 1.00 70.50 467 GLU A O 1
ATOM 3848 N N . ALA A 1 468 ? 42.351 -0.134 -57.065 1.00 66.00 468 ALA A N 1
ATOM 3849 C CA . ALA A 1 468 ? 42.624 0.502 -58.342 1.00 66.00 468 ALA A CA 1
ATOM 3850 C C . ALA A 1 468 ? 42.723 2.037 -58.223 1.00 66.00 468 ALA A C 1
ATOM 3852 O O . ALA A 1 468 ? 42.194 2.745 -59.071 1.00 66.00 468 ALA A O 1
ATOM 3853 N N . ARG A 1 469 ? 43.368 2.562 -57.171 1.00 55.38 469 ARG A N 1
ATOM 3854 C CA . ARG A 1 469 ? 43.379 3.995 -56.782 1.00 55.38 469 ARG A CA 1
ATOM 3855 C C . ARG A 1 469 ? 44.112 4.982 -57.713 1.00 55.38 469 ARG A C 1
ATOM 3857 O O . ARG A 1 469 ? 43.927 6.181 -57.542 1.00 55.38 469 ARG A O 1
ATOM 3864 N N . GLU A 1 470 ? 44.864 4.541 -58.722 1.00 59.50 470 GLU A N 1
ATOM 3865 C CA . GLU A 1 470 ? 45.599 5.436 -59.642 1.00 59.50 470 GLU A CA 1
ATOM 3866 C C . GLU A 1 470 ? 45.293 5.147 -61.122 1.00 59.50 470 GLU A C 1
ATOM 3868 O O . GLU A 1 470 ? 46.140 4.661 -61.873 1.00 59.50 470 GLU A O 1
ATOM 3873 N N . ARG A 1 471 ? 44.063 5.430 -61.565 1.00 64.12 471 ARG A N 1
ATOM 3874 C CA . ARG A 1 471 ? 43.662 5.207 -62.967 1.00 64.12 471 ARG A CA 1
ATOM 3875 C C . ARG A 1 471 ? 43.893 6.469 -63.786 1.00 64.12 471 ARG A C 1
ATOM 3877 O O . ARG A 1 471 ? 43.285 7.501 -63.512 1.00 64.12 471 ARG A O 1
ATOM 3884 N N . LYS A 1 472 ? 44.757 6.379 -64.794 1.00 62.00 472 LYS A N 1
ATOM 3885 C CA . LYS A 1 472 ? 45.046 7.466 -65.744 1.00 62.00 472 LYS A CA 1
ATOM 3886 C C . LYS A 1 472 ? 44.854 7.058 -67.206 1.00 62.00 472 LYS A C 1
ATOM 3888 O O . LYS A 1 472 ? 44.833 7.945 -68.050 1.00 62.00 472 LYS A O 1
ATOM 3893 N N . THR A 1 473 ? 44.716 5.762 -67.503 1.00 73.12 473 THR A N 1
ATOM 3894 C CA . THR A 1 473 ? 44.611 5.252 -68.882 1.00 73.12 473 THR A CA 1
ATOM 3895 C C . THR A 1 473 ? 43.332 4.457 -69.126 1.00 73.12 473 THR A C 1
ATOM 3897 O O . THR A 1 473 ? 42.766 3.869 -68.199 1.00 73.12 473 THR A O 1
ATOM 3900 N N . SER A 1 474 ? 42.888 4.392 -70.381 1.00 80.81 474 SER A N 1
ATOM 3901 C CA . SER A 1 474 ? 41.691 3.638 -70.779 1.00 80.81 474 SER A CA 1
ATOM 3902 C C . SER A 1 474 ? 41.760 2.150 -70.411 1.00 80.81 474 SER A C 1
ATOM 3904 O O . SER A 1 474 ? 40.784 1.591 -69.907 1.00 80.81 474 SER A O 1
ATOM 3906 N N . GLN A 1 475 ? 42.928 1.518 -70.567 1.00 79.81 475 GLN A N 1
ATOM 3907 C CA . GLN A 1 475 ? 43.131 0.105 -70.234 1.00 79.81 475 GLN A CA 1
ATOM 3908 C C . GLN A 1 475 ? 42.922 -0.171 -68.739 1.00 79.81 475 GLN A C 1
ATOM 3910 O O . GLN A 1 475 ? 42.273 -1.148 -68.374 1.00 79.81 475 GLN A O 1
ATOM 3915 N N . GLN A 1 476 ? 43.397 0.724 -67.865 1.00 81.19 476 GLN A N 1
ATOM 3916 C CA . GLN A 1 476 ? 43.199 0.589 -66.418 1.00 81.19 476 GLN A CA 1
ATOM 3917 C C . GLN A 1 476 ? 41.715 0.683 -66.025 1.00 81.19 476 GLN A C 1
ATOM 3919 O O . GLN A 1 476 ? 41.287 0.029 -65.073 1.00 81.19 476 GLN A O 1
ATOM 3924 N N . PHE A 1 477 ? 40.918 1.475 -66.753 1.00 82.19 477 PHE A N 1
ATOM 3925 C CA . PHE A 1 477 ? 39.463 1.501 -66.580 1.00 82.19 477 PHE A CA 1
ATOM 3926 C C . PHE A 1 477 ? 38.803 0.220 -67.108 1.00 82.19 477 PHE A C 1
ATOM 3928 O O . PHE A 1 477 ? 37.940 -0.328 -66.422 1.00 82.19 477 PHE A O 1
ATOM 3935 N N . SER A 1 478 ? 39.236 -0.297 -68.263 1.00 85.19 478 SER A N 1
ATOM 3936 C CA . SER A 1 478 ? 38.731 -1.556 -68.833 1.00 85.19 478 SER A CA 1
ATOM 3937 C C . SER A 1 478 ? 38.906 -2.738 -67.874 1.00 85.19 478 SER A C 1
ATOM 3939 O O . SER A 1 478 ? 37.951 -3.472 -67.606 1.00 85.19 478 SER A O 1
ATOM 3941 N N . ASP A 1 479 ? 40.107 -2.899 -67.314 1.00 84.44 479 ASP A N 1
ATOM 3942 C CA . ASP A 1 479 ? 40.435 -4.009 -66.413 1.00 84.44 479 ASP A CA 1
ATOM 3943 C C . ASP A 1 479 ? 39.585 -3.964 -65.132 1.00 84.44 479 ASP A C 1
ATOM 3945 O O . ASP A 1 479 ? 39.089 -4.987 -64.654 1.00 84.44 479 ASP A O 1
ATOM 3949 N N . LEU A 1 480 ? 39.360 -2.764 -64.589 1.00 85.94 480 LEU A N 1
ATOM 3950 C CA . LEU A 1 480 ? 38.467 -2.559 -63.451 1.00 85.94 480 LEU A CA 1
ATOM 3951 C C . LEU A 1 480 ? 37.019 -2.919 -63.790 1.00 85.94 480 LEU A C 1
ATOM 3953 O O . LEU A 1 480 ? 36.372 -3.628 -63.021 1.00 85.94 480 LEU A O 1
ATOM 3957 N N . ILE A 1 481 ? 36.492 -2.404 -64.903 1.00 87.00 481 ILE A N 1
ATOM 3958 C CA . ILE A 1 481 ? 35.104 -2.647 -65.313 1.00 87.00 481 ILE A CA 1
ATOM 3959 C C . ILE A 1 481 ? 34.870 -4.150 -65.466 1.00 87.00 481 ILE A C 1
ATOM 3961 O O . ILE A 1 481 ? 33.833 -4.658 -65.039 1.00 87.00 481 ILE A O 1
ATOM 3965 N N . GLN A 1 482 ? 35.846 -4.881 -66.006 1.00 87.44 482 GLN A N 1
ATOM 3966 C CA . GLN A 1 482 ? 35.768 -6.332 -66.117 1.00 87.44 482 GLN A CA 1
ATOM 3967 C C . GLN A 1 482 ? 35.727 -7.019 -64.745 1.00 87.44 482 GLN A C 1
ATOM 3969 O O . GLN A 1 482 ? 34.875 -7.884 -64.532 1.00 87.44 482 GLN A O 1
ATOM 3974 N N . LYS A 1 483 ? 36.576 -6.607 -63.793 1.00 87.62 483 LYS A N 1
ATOM 3975 C CA . LYS A 1 483 ? 36.519 -7.107 -62.406 1.00 87.62 483 LYS A CA 1
ATOM 3976 C C . LYS A 1 483 ? 35.153 -6.846 -61.765 1.00 87.62 483 LYS A C 1
ATOM 3978 O O . LYS A 1 483 ? 34.565 -7.763 -61.203 1.00 87.62 483 LYS A O 1
ATOM 3983 N N . LEU A 1 484 ? 34.616 -5.633 -61.908 1.00 88.06 484 LEU A N 1
ATOM 3984 C CA . LEU A 1 484 ? 33.310 -5.257 -61.357 1.00 88.06 484 LEU A CA 1
ATOM 3985 C C . LEU A 1 484 ? 32.153 -6.050 -61.988 1.00 88.06 484 LEU A C 1
ATOM 3987 O O . LEU A 1 484 ? 31.237 -6.468 -61.286 1.00 88.06 484 LEU A O 1
ATOM 3991 N N . LYS A 1 485 ? 32.184 -6.306 -63.300 1.00 86.12 485 LYS A N 1
ATOM 3992 C CA . LYS A 1 485 ? 31.143 -7.098 -63.978 1.00 86.12 485 LYS A CA 1
ATOM 3993 C C . LYS A 1 485 ? 31.133 -8.567 -63.558 1.00 86.12 485 LYS A C 1
ATOM 3995 O O . LYS A 1 485 ? 30.061 -9.172 -63.518 1.00 86.12 485 LYS A O 1
ATOM 4000 N N . ASN A 1 486 ? 32.293 -9.135 -63.236 1.00 88.00 486 ASN A N 1
ATOM 4001 C CA . ASN A 1 486 ? 32.396 -10.534 -62.818 1.00 88.00 486 ASN A CA 1
ATOM 4002 C C . ASN A 1 486 ? 31.700 -10.807 -61.472 1.00 88.00 486 ASN A C 1
ATOM 4004 O O . ASN A 1 486 ? 31.195 -11.910 -61.274 1.00 88.00 486 ASN A O 1
ATOM 4008 N N . GLU A 1 487 ? 31.603 -9.805 -60.594 1.00 85.06 487 GLU A N 1
ATOM 4009 C CA . GLU A 1 487 ? 30.946 -9.918 -59.282 1.00 85.06 487 GLU A CA 1
ATOM 4010 C C . GLU A 1 487 ? 29.408 -9.966 -59.334 1.00 85.06 487 GLU A C 1
ATOM 4012 O O . GLU A 1 487 ? 28.780 -10.318 -58.336 1.00 85.06 487 GLU A O 1
ATOM 4017 N N . LYS A 1 488 ? 28.786 -9.642 -60.481 1.00 83.75 488 LYS A N 1
ATOM 4018 C CA . LYS A 1 488 ? 27.322 -9.683 -60.692 1.00 83.75 488 LYS A CA 1
ATOM 4019 C C . LYS A 1 488 ? 26.507 -8.970 -59.595 1.00 83.75 488 LYS A C 1
ATOM 4021 O O . LYS A 1 488 ? 25.608 -9.560 -58.999 1.00 83.75 488 LYS A O 1
ATOM 4026 N N . PHE A 1 489 ? 26.812 -7.698 -59.345 1.00 86.56 489 PHE A N 1
ATOM 4027 C CA . PHE A 1 489 ? 26.044 -6.851 -58.424 1.00 86.56 489 PHE A CA 1
ATOM 4028 C C . PHE A 1 489 ? 24.567 -6.740 -58.835 1.00 86.56 489 PHE A C 1
ATOM 4030 O O . PHE A 1 489 ? 24.265 -6.625 -60.025 1.00 86.56 489 PHE A O 1
ATOM 4037 N N . GLN A 1 490 ? 23.656 -6.758 -57.859 1.00 83.12 490 GLN A N 1
ATOM 4038 C CA . GLN A 1 490 ? 22.215 -6.588 -58.072 1.00 83.12 490 GLN A CA 1
ATOM 4039 C C . GLN A 1 490 ? 21.760 -5.136 -57.867 1.00 83.12 490 GLN A C 1
ATOM 4041 O O . GLN A 1 490 ? 20.735 -4.730 -58.420 1.00 83.12 490 GLN A O 1
ATOM 4046 N N . SER A 1 491 ? 22.505 -4.334 -57.097 1.00 81.75 491 SER A N 1
ATOM 4047 C CA . SER A 1 491 ? 22.204 -2.915 -56.892 1.00 81.75 491 SER A CA 1
ATOM 4048 C C . SER A 1 491 ? 22.249 -2.122 -58.194 1.00 81.75 491 SER A C 1
ATOM 4050 O O . SER A 1 491 ? 23.275 -2.032 -58.874 1.00 81.75 491 SER A O 1
ATOM 4052 N N . LYS A 1 492 ? 21.136 -1.435 -58.470 1.00 82.88 492 LYS A N 1
ATOM 4053 C CA . LYS A 1 492 ? 21.019 -0.501 -59.588 1.00 82.88 492 LYS A CA 1
ATOM 4054 C C . LYS A 1 492 ? 22.055 0.623 -59.512 1.00 82.88 492 LYS A C 1
ATOM 4056 O O . LYS A 1 492 ? 22.630 0.955 -60.540 1.00 82.88 492 LYS A O 1
ATOM 4061 N N . GLU A 1 493 ? 22.337 1.179 -58.333 1.00 80.94 493 GLU A N 1
ATOM 4062 C CA . GLU A 1 493 ? 23.319 2.262 -58.190 1.00 80.94 493 GLU A CA 1
ATOM 4063 C C . GLU A 1 493 ? 24.739 1.811 -58.557 1.00 80.94 493 GLU A C 1
ATOM 4065 O O . GLU A 1 493 ? 25.462 2.532 -59.247 1.00 80.94 493 GLU A O 1
ATOM 4070 N N . ILE A 1 494 ? 25.131 0.605 -58.131 1.00 84.56 494 ILE A N 1
ATOM 4071 C CA . ILE A 1 494 ? 26.431 0.026 -58.490 1.00 84.56 494 ILE A CA 1
ATOM 4072 C C . ILE A 1 494 ? 26.489 -0.233 -60.000 1.00 84.56 494 ILE A C 1
ATOM 4074 O O . ILE A 1 494 ? 27.478 0.120 -60.648 1.00 84.56 494 ILE A O 1
ATOM 4078 N N . CYS A 1 495 ? 25.424 -0.789 -60.584 1.00 85.31 495 CYS A N 1
ATOM 4079 C CA . CYS A 1 495 ? 25.329 -0.984 -62.030 1.00 85.31 495 CYS A CA 1
ATOM 4080 C C . CYS A 1 495 ? 25.427 0.341 -62.805 1.00 85.31 495 CYS A C 1
ATOM 4082 O O . CYS A 1 495 ? 26.183 0.426 -63.773 1.00 85.31 495 CYS A O 1
ATOM 4084 N N . ASP A 1 496 ? 24.726 1.386 -62.365 1.00 85.50 496 ASP A N 1
ATOM 4085 C CA . ASP A 1 496 ? 24.752 2.711 -62.991 1.00 85.50 496 ASP A CA 1
ATOM 4086 C C . ASP A 1 496 ? 26.151 3.345 -62.904 1.00 85.50 496 ASP A C 1
ATOM 4088 O O . ASP A 1 496 ? 26.620 3.960 -63.866 1.00 85.50 496 ASP A O 1
ATOM 4092 N N . TYR A 1 497 ? 26.866 3.146 -61.793 1.00 84.88 497 TYR A N 1
ATOM 4093 C CA . TYR A 1 497 ? 28.253 3.594 -61.658 1.00 84.88 497 TYR A CA 1
ATOM 4094 C C . TYR A 1 497 ? 29.202 2.852 -62.608 1.00 84.88 497 TYR A C 1
ATOM 4096 O O . TYR A 1 497 ? 30.053 3.478 -63.241 1.00 84.88 497 TYR A O 1
ATOM 4104 N N . ILE A 1 498 ? 29.037 1.535 -62.778 1.00 86.19 498 ILE A N 1
ATOM 4105 C CA . ILE A 1 498 ? 29.797 0.766 -63.779 1.00 86.19 498 ILE A CA 1
ATOM 4106 C C . ILE A 1 498 ? 29.565 1.353 -65.179 1.00 86.19 498 ILE A C 1
ATOM 4108 O O . ILE A 1 498 ? 30.522 1.558 -65.923 1.00 86.19 498 ILE A O 1
ATOM 4112 N N . VAL A 1 499 ? 28.325 1.719 -65.517 1.00 86.81 499 VAL A N 1
ATOM 4113 C CA . VAL A 1 499 ? 28.002 2.382 -66.794 1.00 86.81 499 VAL A CA 1
ATOM 4114 C C . VAL A 1 499 ? 28.677 3.756 -66.917 1.00 86.81 499 VAL A C 1
ATOM 4116 O O . VAL A 1 499 ? 29.108 4.141 -68.006 1.00 86.81 499 VAL A O 1
ATOM 4119 N N . GLN A 1 500 ? 28.800 4.522 -65.831 1.00 85.75 500 GLN A N 1
ATOM 4120 C CA . GLN A 1 500 ? 29.552 5.783 -65.849 1.00 85.75 500 GLN A CA 1
ATOM 4121 C C . GLN A 1 500 ? 31.046 5.555 -66.103 1.00 85.75 500 GLN A C 1
ATOM 4123 O O . GLN A 1 500 ? 31.632 6.258 -66.928 1.00 85.75 500 GLN A O 1
ATOM 4128 N N . LEU A 1 501 ? 31.645 4.545 -65.467 1.00 85.50 501 LEU A N 1
ATOM 4129 C CA . LEU A 1 501 ? 33.035 4.162 -65.722 1.00 85.50 501 LEU A CA 1
ATOM 4130 C C . LEU A 1 501 ? 33.254 3.760 -67.184 1.00 85.50 501 LEU A C 1
ATOM 4132 O O . LEU A 1 501 ? 34.261 4.144 -67.768 1.00 85.50 501 LEU A O 1
ATOM 4136 N N . GLU A 1 502 ? 32.309 3.049 -67.802 1.00 85.44 502 GLU A N 1
ATOM 4137 C CA . GLU A 1 502 ? 32.375 2.705 -69.230 1.00 85.44 502 GLU A CA 1
ATOM 4138 C C . GLU A 1 502 ? 32.341 3.939 -70.138 1.00 85.44 502 GLU A C 1
ATOM 4140 O O . GLU A 1 502 ? 33.028 3.987 -71.162 1.00 85.44 502 GLU A O 1
ATOM 4145 N N . LYS A 1 503 ? 31.534 4.949 -69.792 1.00 87.12 503 LYS A N 1
ATOM 4146 C CA . LYS A 1 503 ? 31.510 6.220 -70.533 1.00 87.12 503 LYS A CA 1
ATOM 4147 C C . LYS A 1 503 ? 32.851 6.936 -70.423 1.00 87.12 503 LYS A C 1
ATOM 4149 O O . LYS A 1 503 ? 33.349 7.441 -71.427 1.00 87.12 503 LYS A O 1
ATOM 4154 N N . GLU A 1 504 ? 33.437 6.937 -69.232 1.00 83.75 504 GLU A N 1
ATOM 4155 C CA . GLU A 1 504 ? 34.721 7.581 -68.978 1.00 83.75 504 GLU A CA 1
ATOM 4156 C C . GLU A 1 504 ? 35.885 6.842 -69.646 1.00 83.75 504 GLU A C 1
ATOM 4158 O O . GLU A 1 504 ? 36.730 7.474 -70.278 1.00 83.75 504 GLU A O 1
ATOM 4163 N N . GLN A 1 505 ? 35.870 5.506 -69.626 1.00 86.50 505 GLN A N 1
ATOM 4164 C CA . GLN A 1 505 ? 36.784 4.674 -70.408 1.00 86.50 505 GLN A CA 1
ATOM 4165 C C . GLN A 1 505 ? 36.730 5.070 -71.887 1.00 86.50 505 GLN A C 1
ATOM 4167 O O . GLN A 1 505 ? 37.762 5.370 -72.478 1.00 86.50 505 GLN A O 1
ATOM 4172 N N . LYS A 1 506 ? 35.531 5.132 -72.482 1.00 84.75 506 LYS A N 1
ATOM 4173 C CA . LYS A 1 506 ? 35.359 5.507 -73.897 1.00 84.75 506 LYS A CA 1
ATOM 4174 C C . LYS A 1 506 ? 35.844 6.925 -74.197 1.00 84.75 506 LYS A C 1
ATOM 4176 O O . LYS A 1 506 ? 36.383 7.167 -75.278 1.00 84.75 506 LYS A O 1
ATOM 4181 N N . ARG A 1 507 ? 35.648 7.868 -73.268 1.00 85.69 507 ARG A N 1
ATOM 4182 C CA . ARG A 1 507 ? 36.179 9.234 -73.381 1.00 85.69 507 ARG A CA 1
ATOM 4183 C C . ARG A 1 507 ? 37.709 9.211 -73.428 1.00 85.69 507 ARG A C 1
ATOM 4185 O O . ARG A 1 507 ? 38.282 9.782 -74.352 1.00 85.69 507 ARG A O 1
ATOM 4192 N N . LEU A 1 508 ? 38.346 8.498 -72.497 1.00 80.94 508 LEU A N 1
ATOM 4193 C CA . LEU A 1 508 ? 39.803 8.347 -72.439 1.00 80.94 508 LEU A CA 1
ATOM 4194 C C . LEU A 1 508 ? 40.361 7.626 -73.670 1.00 80.94 508 LEU A C 1
ATOM 4196 O O . LEU A 1 508 ? 41.340 8.089 -74.240 1.00 80.94 508 LEU A O 1
ATOM 4200 N N . GLU A 1 509 ? 39.711 6.564 -74.156 1.00 81.44 509 GLU A N 1
ATOM 4201 C CA . GLU A 1 509 ? 40.110 5.885 -75.400 1.00 81.44 509 GLU A CA 1
ATOM 4202 C C . GLU A 1 509 ? 40.112 6.839 -76.600 1.00 81.44 509 GLU A C 1
ATOM 4204 O O . GLU A 1 509 ? 40.964 6.737 -77.487 1.00 81.44 509 GLU A O 1
ATOM 4209 N N . LYS A 1 510 ? 39.150 7.768 -76.655 1.00 79.81 510 LYS A N 1
ATOM 4210 C CA . LYS A 1 510 ? 39.083 8.781 -77.711 1.00 79.81 510 LYS A CA 1
ATOM 4211 C C . LYS A 1 510 ? 40.219 9.797 -77.580 1.00 79.81 510 LYS A C 1
ATOM 4213 O O . LYS A 1 510 ? 40.857 10.110 -78.582 1.00 79.81 510 LYS A O 1
ATOM 4218 N N . GLU A 1 511 ? 40.490 10.277 -76.369 1.00 75.00 511 GLU A N 1
ATOM 4219 C CA . GLU A 1 511 ? 41.580 11.223 -76.093 1.00 75.00 511 GLU A CA 1
ATOM 4220 C C . GLU A 1 511 ? 42.959 10.614 -76.369 1.00 75.00 511 GLU A C 1
ATOM 4222 O O . GLU A 1 511 ? 43.788 11.242 -77.027 1.00 75.00 511 GLU A O 1
ATOM 4227 N N . GLU A 1 512 ? 43.188 9.370 -75.949 1.00 75.31 512 GLU A N 1
ATOM 4228 C CA . GLU A 1 512 ? 44.418 8.624 -76.232 1.00 75.31 512 GLU A CA 1
ATOM 4229 C C . GLU A 1 512 ? 44.611 8.427 -77.745 1.00 75.31 512 GLU A C 1
ATOM 4231 O O . GLU A 1 512 ? 45.698 8.682 -78.269 1.00 75.31 512 GLU A O 1
ATOM 4236 N N . LYS A 1 513 ? 43.552 8.072 -78.488 1.00 71.50 513 LYS A N 1
ATOM 4237 C CA . LYS A 1 513 ? 43.600 7.977 -79.960 1.00 71.50 513 LYS A CA 1
ATOM 4238 C C . LYS A 1 513 ? 43.917 9.317 -80.627 1.00 71.50 513 LYS A C 1
ATOM 4240 O O . LYS A 1 513 ? 44.707 9.354 -81.570 1.00 71.50 513 LYS A O 1
ATOM 4245 N N . GLU A 1 514 ? 43.334 10.417 -80.155 1.00 65.69 514 GLU A N 1
ATOM 4246 C CA . GLU A 1 514 ? 43.611 11.760 -80.682 1.00 65.69 514 GLU A CA 1
ATOM 4247 C C . GLU A 1 514 ? 45.051 12.219 -80.389 1.00 65.69 514 GLU A C 1
ATOM 4249 O O . GLU A 1 514 ? 45.692 12.827 -81.255 1.00 65.69 514 GLU A O 1
ATOM 4254 N N . GLN A 1 515 ? 45.601 11.871 -79.221 1.00 60.81 515 GLN A N 1
ATOM 4255 C CA . GLN A 1 515 ? 47.014 12.097 -78.897 1.00 60.81 515 GLN A CA 1
ATOM 4256 C C . GLN A 1 515 ? 47.949 11.262 -79.781 1.00 60.81 515 GLN A C 1
ATOM 4258 O O . GLN A 1 515 ? 48.971 11.771 -80.244 1.00 60.81 515 GLN A O 1
ATOM 4263 N N . CYS A 1 516 ? 47.601 10.010 -80.091 1.00 60.19 516 CYS A N 1
ATOM 4264 C CA . CYS A 1 516 ? 48.394 9.168 -80.989 1.00 60.19 516 CYS A CA 1
ATOM 4265 C C . CYS A 1 516 ? 48.513 9.734 -82.417 1.00 60.19 516 CYS A C 1
ATOM 4267 O O . CYS A 1 516 ? 49.528 9.485 -83.073 1.00 60.19 516 CYS A O 1
ATOM 4269 N N . LEU A 1 517 ? 47.524 10.516 -82.866 1.00 61.00 517 LEU A N 1
ATOM 4270 C CA . LEU A 1 517 ? 47.476 11.173 -84.180 1.00 61.00 517 LEU A CA 1
ATOM 4271 C C . LEU A 1 517 ? 48.134 12.560 -84.209 1.00 61.00 517 LEU A C 1
ATOM 4273 O O . LEU A 1 517 ? 48.173 13.198 -85.258 1.00 61.00 517 LEU A O 1
ATOM 4277 N N . THR A 1 518 ? 48.651 13.051 -83.083 1.00 56.72 518 THR A N 1
ATOM 4278 C CA . THR A 1 518 ? 49.211 14.404 -82.978 1.00 56.72 518 THR A CA 1
ATOM 4279 C C . THR A 1 518 ? 50.697 14.334 -82.609 1.00 56.72 518 THR A C 1
ATOM 4281 O O . THR A 1 518 ? 51.084 13.650 -81.663 1.00 56.72 518 THR A O 1
ATOM 4284 N N . VAL A 1 519 ? 51.566 15.037 -83.348 1.00 55.78 519 VAL A N 1
ATOM 4285 C CA . VAL A 1 519 ? 53.013 15.123 -83.056 1.00 55.78 519 VAL A CA 1
ATOM 4286 C C . VAL A 1 519 ? 53.442 16.591 -83.064 1.00 55.78 519 VAL A C 1
ATOM 4288 O O . VAL A 1 519 ? 53.449 17.251 -84.101 1.00 55.78 519 VAL A O 1
ATOM 4291 N N . GLY A 1 520 ? 53.796 17.131 -81.892 1.00 63.81 520 GLY A N 1
ATOM 4292 C CA . GLY A 1 520 ? 54.029 18.572 -81.731 1.00 63.81 520 GLY A CA 1
ATOM 4293 C C . GLY A 1 520 ? 52.712 19.355 -81.791 1.00 63.81 520 GLY A C 1
ATOM 4294 O O . GLY A 1 520 ? 51.818 19.090 -80.996 1.00 63.81 520 GLY A O 1
ATOM 4295 N N . LYS A 1 521 ? 52.592 20.308 -82.726 1.00 59.38 521 LYS A N 1
ATOM 4296 C CA . LYS A 1 521 ? 51.353 21.076 -82.985 1.00 59.38 521 LYS A CA 1
ATOM 4297 C C . LYS A 1 521 ? 50.571 20.595 -84.221 1.00 59.38 521 LYS A C 1
ATOM 4299 O O . LYS A 1 521 ? 49.586 21.225 -84.592 1.00 59.38 521 LYS A O 1
ATOM 4304 N N . ILE A 1 522 ? 51.012 19.517 -84.876 1.00 52.47 522 ILE A N 1
ATOM 4305 C CA . ILE A 1 522 ? 50.406 19.006 -86.114 1.00 52.47 522 ILE A CA 1
ATOM 4306 C C . ILE A 1 522 ? 49.562 17.767 -85.806 1.00 52.47 522 ILE A C 1
ATOM 4308 O O . ILE A 1 522 ? 50.052 16.828 -85.174 1.00 52.47 522 ILE A O 1
ATOM 4312 N N . LYS A 1 523 ? 48.319 17.758 -86.301 1.00 61.97 523 LYS A N 1
ATOM 4313 C CA . LYS A 1 523 ? 47.408 16.606 -86.302 1.00 61.97 523 LYS A CA 1
ATOM 4314 C C . LYS A 1 523 ? 47.469 15.901 -87.662 1.00 61.97 523 LYS A C 1
ATOM 4316 O O . LYS A 1 523 ? 47.392 16.568 -88.692 1.00 61.97 523 LYS A O 1
ATOM 4321 N N . PHE A 1 524 ? 47.618 14.582 -87.656 1.00 60.22 524 PHE A N 1
ATOM 4322 C CA . PHE A 1 524 ? 47.733 13.730 -88.843 1.00 60.22 524 PHE A CA 1
ATOM 4323 C C . PHE A 1 524 ? 46.439 12.934 -89.067 1.00 60.22 524 PHE A C 1
ATOM 4325 O O . PHE A 1 524 ? 45.691 12.682 -88.120 1.00 60.22 524 PHE A O 1
ATOM 4332 N N . GLU A 1 525 ? 46.161 12.557 -90.319 1.00 52.75 525 GLU A N 1
ATOM 4333 C CA . GLU A 1 525 ? 44.937 11.825 -90.687 1.00 52.75 525 GLU A CA 1
ATOM 4334 C C . GLU A 1 525 ? 45.044 10.329 -90.369 1.00 52.75 525 GLU A C 1
ATOM 4336 O O . GLU A 1 525 ? 44.040 9.690 -90.053 1.00 52.75 525 GLU A O 1
ATOM 4341 N N . THR A 1 526 ? 46.262 9.778 -90.398 1.00 57.38 526 THR A N 1
ATOM 4342 C CA . THR A 1 526 ? 46.532 8.362 -90.116 1.00 57.38 526 THR A CA 1
ATOM 4343 C C . THR A 1 526 ? 47.637 8.183 -89.075 1.00 57.38 526 THR A C 1
ATOM 4345 O O . THR A 1 526 ? 48.514 9.036 -88.899 1.00 57.38 526 THR A O 1
ATOM 4348 N N . PHE A 1 527 ? 47.601 7.053 -88.364 1.00 52.81 527 PHE A N 1
ATOM 4349 C CA . PHE A 1 527 ? 48.619 6.718 -87.369 1.00 52.81 527 PHE A CA 1
ATOM 4350 C C . PHE A 1 527 ? 49.981 6.466 -88.025 1.00 52.81 527 PHE A C 1
ATOM 4352 O O . PHE A 1 527 ? 51.000 6.863 -87.466 1.00 52.81 527 PHE A O 1
ATOM 4359 N N . GLU A 1 528 ? 50.016 5.863 -89.216 1.00 54.12 528 GLU A N 1
ATOM 4360 C CA . GLU A 1 528 ? 51.255 5.598 -89.952 1.00 54.12 528 GLU A CA 1
ATOM 4361 C C . GLU A 1 528 ? 52.010 6.890 -90.299 1.00 54.12 528 GLU A C 1
ATOM 4363 O O . GLU A 1 528 ? 53.234 6.946 -90.162 1.00 54.12 528 GLU A O 1
ATOM 4368 N N . GLU A 1 529 ? 51.292 7.945 -90.697 1.00 52.69 529 GLU A N 1
ATOM 4369 C CA . GLU A 1 529 ? 51.877 9.264 -90.963 1.00 52.69 529 GLU A CA 1
ATOM 4370 C C . GLU A 1 529 ? 52.411 9.919 -89.684 1.00 52.69 529 GLU A C 1
ATOM 4372 O O . GLU A 1 529 ? 53.546 10.407 -89.668 1.00 52.69 529 GLU A O 1
ATOM 4377 N N . ALA A 1 530 ? 51.629 9.880 -88.597 1.00 55.06 530 ALA A N 1
ATOM 4378 C CA . ALA A 1 530 ? 52.044 10.402 -87.297 1.00 55.06 530 ALA A CA 1
ATOM 4379 C C . ALA A 1 530 ? 53.284 9.666 -86.757 1.00 55.06 530 ALA A C 1
ATOM 4381 O O . ALA A 1 530 ? 54.220 10.295 -86.262 1.00 55.06 530 ALA A O 1
ATOM 4382 N N . ASP A 1 531 ? 53.327 8.338 -86.868 1.00 53.94 531 ASP A N 1
ATOM 4383 C CA . ASP A 1 531 ? 54.429 7.509 -86.375 1.00 53.94 531 ASP A CA 1
ATOM 4384 C C . ASP A 1 531 ? 55.703 7.665 -87.218 1.00 53.94 531 ASP A C 1
ATOM 4386 O O . ASP A 1 531 ? 56.807 7.737 -86.670 1.00 53.94 531 ASP A O 1
ATOM 4390 N N . CYS A 1 532 ? 55.570 7.812 -88.541 1.00 56.03 532 CYS A N 1
ATOM 4391 C CA . CYS A 1 532 ? 56.692 8.150 -89.417 1.00 56.03 532 CYS A CA 1
ATOM 4392 C C . CYS A 1 532 ? 57.313 9.497 -89.021 1.00 56.03 532 CYS A C 1
ATOM 4394 O O . CYS A 1 532 ? 58.530 9.588 -88.833 1.00 56.03 532 CYS A O 1
ATOM 4396 N N . TYR A 1 533 ? 56.477 10.517 -88.805 1.00 57.56 533 TYR A N 1
ATOM 4397 C CA . TYR A 1 533 ? 56.924 11.845 -88.383 1.00 57.56 533 TYR A CA 1
ATOM 4398 C C . TYR A 1 533 ? 57.539 11.831 -86.973 1.00 57.56 533 TYR A C 1
ATOM 4400 O O . TYR A 1 533 ? 58.539 12.502 -86.717 1.00 57.56 533 TYR A O 1
ATOM 4408 N N . ARG A 1 534 ? 56.996 11.020 -86.054 1.00 60.09 534 ARG A N 1
ATOM 4409 C CA . ARG A 1 534 ? 57.530 10.826 -84.695 1.00 60.09 534 ARG A CA 1
ATOM 4410 C C . ARG A 1 534 ? 58.925 10.197 -84.722 1.00 60.09 534 ARG A C 1
ATOM 4412 O O . ARG A 1 534 ? 59.832 10.723 -84.081 1.00 60.09 534 ARG A O 1
ATOM 4419 N N . LYS A 1 535 ? 59.114 9.130 -85.505 1.00 57.62 535 LYS A N 1
ATOM 4420 C CA . LYS A 1 535 ? 60.415 8.460 -85.691 1.00 57.62 535 LYS A CA 1
ATOM 4421 C C . LYS A 1 535 ? 61.440 9.369 -86.354 1.00 57.62 535 LYS A C 1
ATOM 4423 O O . LYS A 1 535 ? 62.616 9.344 -85.992 1.00 57.62 535 LYS A O 1
ATOM 4428 N N . GLU A 1 536 ? 61.013 10.173 -87.321 1.00 58.97 536 GLU A N 1
ATOM 4429 C CA . GLU A 1 536 ? 61.890 11.139 -87.970 1.00 58.97 536 GLU A CA 1
ATOM 4430 C C . GLU A 1 536 ? 62.313 12.252 -87.006 1.00 58.97 536 GLU A C 1
ATOM 4432 O O . GLU A 1 536 ? 63.510 12.526 -86.883 1.00 58.97 536 GLU A O 1
ATOM 4437 N N . LYS A 1 537 ? 61.366 12.829 -86.258 1.00 60.56 537 LYS A N 1
ATOM 4438 C CA . LYS A 1 537 ? 61.655 13.805 -85.204 1.00 60.56 537 LYS A CA 1
ATOM 4439 C C . LYS A 1 537 ? 62.632 13.237 -84.173 1.00 60.56 537 LYS A C 1
ATOM 4441 O O . LYS A 1 537 ? 63.648 13.866 -83.910 1.00 60.56 537 LYS A O 1
ATOM 4446 N N . GLU A 1 538 ? 62.394 12.027 -83.666 1.00 60.59 538 GLU A N 1
ATOM 4447 C CA . GLU A 1 538 ? 63.282 11.367 -82.699 1.00 60.59 538 GLU A CA 1
ATOM 4448 C C . GLU A 1 538 ? 64.688 11.120 -83.273 1.00 60.59 538 GLU A C 1
ATOM 4450 O O . GLU A 1 538 ? 65.692 11.294 -82.584 1.00 60.59 538 GLU A O 1
ATOM 4455 N N . LYS A 1 539 ? 64.790 10.756 -84.558 1.00 59.84 539 LYS A N 1
ATOM 4456 C CA . LYS A 1 539 ? 66.074 10.586 -85.254 1.00 59.84 539 LYS A CA 1
ATOM 4457 C C . LYS A 1 539 ? 66.846 11.903 -85.354 1.00 59.84 539 LYS A C 1
ATOM 4459 O O . LYS A 1 539 ? 68.071 11.892 -85.208 1.00 59.84 539 LYS A O 1
ATOM 4464 N N . TRP A 1 540 ? 66.166 13.014 -85.633 1.00 55.19 540 TRP A N 1
ATOM 4465 C CA . TRP A 1 540 ? 66.792 14.337 -85.690 1.00 55.19 540 TRP A CA 1
ATOM 4466 C C . TRP A 1 540 ? 67.112 14.891 -84.300 1.00 55.19 540 TRP A C 1
ATOM 4468 O O . TRP A 1 540 ? 68.201 15.433 -84.135 1.00 55.19 540 TRP A O 1
ATOM 4478 N N . ASP A 1 541 ? 66.254 14.671 -83.301 1.00 54.97 541 ASP A N 1
ATOM 4479 C CA . ASP A 1 541 ? 66.512 15.016 -81.898 1.00 54.97 541 ASP A CA 1
ATOM 4480 C C . ASP A 1 541 ? 67.739 14.247 -81.368 1.00 54.97 541 ASP A C 1
ATOM 4482 O O . ASP A 1 541 ? 68.673 14.862 -80.862 1.00 54.97 541 ASP A O 1
ATOM 4486 N N . LYS A 1 542 ? 67.840 12.930 -81.613 1.00 60.81 542 LYS A N 1
ATOM 4487 C CA . LYS A 1 542 ? 69.033 12.125 -81.273 1.00 60.81 542 LYS A CA 1
ATOM 4488 C C . LYS A 1 542 ? 70.294 12.584 -82.002 1.00 60.81 542 LYS A C 1
ATOM 4490 O O . LYS A 1 542 ? 71.371 12.610 -81.415 1.00 60.81 542 LYS A O 1
ATOM 4495 N N . LYS A 1 543 ? 70.195 12.945 -83.288 1.00 57.47 543 LYS A N 1
ATOM 4496 C CA . LYS A 1 543 ? 71.333 13.528 -84.023 1.00 57.47 543 LYS A CA 1
ATOM 4497 C C . LYS A 1 543 ? 71.766 14.857 -83.416 1.00 57.47 543 LYS A C 1
ATOM 4499 O O . LYS A 1 543 ? 72.963 15.097 -83.309 1.00 57.47 543 LYS A O 1
ATOM 4504 N N . LEU A 1 544 ? 70.809 15.699 -83.035 1.00 56.59 544 LEU A N 1
ATOM 4505 C CA . LEU A 1 544 ? 71.071 16.976 -82.392 1.00 56.59 544 LEU A CA 1
ATOM 4506 C C . LEU A 1 544 ? 71.747 16.770 -81.030 1.00 56.59 544 LEU A C 1
ATOM 4508 O O . LEU A 1 544 ? 72.741 17.436 -80.753 1.00 56.59 544 LEU A O 1
ATOM 4512 N N . ASP A 1 545 ? 71.267 15.832 -80.219 1.00 58.47 545 ASP A N 1
ATOM 4513 C CA . ASP A 1 545 ? 71.853 15.526 -78.912 1.00 58.47 545 ASP A CA 1
ATOM 4514 C C . ASP A 1 545 ? 73.260 14.925 -79.036 1.00 58.47 545 ASP A C 1
ATOM 4516 O O . ASP A 1 545 ? 74.179 15.412 -78.379 1.00 58.47 545 ASP A O 1
ATOM 4520 N N . ASN A 1 546 ? 73.490 14.003 -79.979 1.00 55.69 546 ASN A N 1
ATOM 4521 C CA . ASN A 1 546 ? 74.836 13.497 -80.281 1.00 55.69 546 ASN A CA 1
ATOM 4522 C C . ASN A 1 546 ? 75.786 14.614 -80.759 1.00 55.69 546 ASN A C 1
ATOM 4524 O O . ASN A 1 546 ? 76.974 14.606 -80.439 1.00 55.69 546 ASN A O 1
ATOM 4528 N N . CYS A 1 547 ? 75.287 15.588 -81.530 1.00 53.94 547 CYS A N 1
ATOM 4529 C CA . CYS A 1 547 ? 76.080 16.747 -81.947 1.00 53.94 547 CYS A CA 1
ATOM 4530 C C . CYS A 1 547 ? 76.404 17.692 -80.777 1.00 53.94 547 CYS A C 1
ATOM 4532 O O . CYS A 1 547 ? 77.511 18.231 -80.740 1.00 53.94 547 CYS A O 1
ATOM 4534 N N . LYS A 1 548 ? 75.479 17.885 -79.824 1.00 54.41 548 LYS A N 1
ATOM 4535 C CA . LYS A 1 548 ? 75.736 18.657 -78.593 1.00 54.41 548 LYS A CA 1
ATOM 4536 C C . LYS A 1 548 ? 76.801 17.981 -77.729 1.00 54.41 548 LYS A C 1
ATOM 4538 O O . LYS A 1 548 ? 77.701 18.658 -77.235 1.00 54.41 548 LYS A O 1
ATOM 4543 N N . GLU A 1 549 ? 76.728 16.656 -77.597 1.00 53.91 549 GLU A N 1
ATOM 4544 C CA . GLU A 1 549 ? 77.658 15.852 -76.799 1.00 53.91 549 GLU A CA 1
ATOM 4545 C C . GLU A 1 549 ? 79.076 15.839 -77.399 1.00 53.91 549 GLU A C 1
ATOM 4547 O O . GLU A 1 549 ? 80.043 16.109 -76.689 1.00 53.91 549 GLU A O 1
ATOM 4552 N N . TYR A 1 550 ? 79.213 15.653 -78.720 1.00 52.00 550 TYR A N 1
ATOM 4553 C CA . TYR A 1 550 ? 80.515 15.635 -79.411 1.00 52.00 550 TYR A CA 1
ATOM 4554 C C . TYR A 1 550 ? 81.285 16.968 -79.330 1.00 52.00 550 TYR A C 1
ATOM 4556 O O . TYR A 1 550 ? 82.507 16.992 -79.466 1.00 52.00 550 TYR A O 1
ATOM 4564 N N . LEU A 1 551 ? 80.587 18.088 -79.120 1.00 51.94 551 LEU A N 1
ATOM 4565 C CA . LEU A 1 551 ? 81.187 19.425 -79.049 1.00 51.94 551 LEU A CA 1
ATOM 4566 C C . LEU A 1 551 ? 81.321 19.977 -77.622 1.00 51.94 551 LEU A C 1
ATOM 4568 O O . LEU A 1 551 ? 81.841 21.078 -77.458 1.00 51.94 551 LEU A O 1
ATOM 4572 N N . GLY A 1 552 ? 80.866 19.249 -76.594 1.00 50.38 552 GLY A N 1
ATOM 4573 C CA . GLY A 1 552 ? 80.905 19.716 -75.201 1.00 50.38 552 GLY A CA 1
ATOM 4574 C C . GLY A 1 552 ? 80.067 20.977 -74.936 1.00 50.38 552 GLY A C 1
ATOM 4575 O O . GLY A 1 552 ? 80.311 21.689 -73.962 1.00 50.38 552 GLY A O 1
ATOM 4576 N N . LEU A 1 553 ? 79.094 21.280 -75.801 1.00 52.84 553 LEU A N 1
ATOM 4577 C CA . LEU A 1 553 ? 78.291 22.499 -75.729 1.00 52.84 553 LEU A CA 1
ATOM 4578 C C . LEU A 1 553 ? 77.081 22.279 -74.808 1.00 52.84 553 LEU A C 1
ATOM 4580 O O . LEU A 1 553 ? 76.173 21.509 -75.123 1.00 52.84 553 LEU A O 1
ATOM 4584 N N . LYS A 1 554 ? 77.031 22.998 -73.678 1.00 49.94 554 LYS A N 1
ATOM 4585 C CA . LYS A 1 554 ? 75.774 23.241 -72.937 1.00 49.94 554 LYS A CA 1
ATOM 4586 C C . LYS A 1 554 ? 74.795 24.020 -73.836 1.00 49.94 554 LYS A C 1
ATOM 4588 O O . LYS A 1 554 ? 75.265 24.658 -74.772 1.00 49.94 554 LYS A O 1
ATOM 4593 N N . PRO A 1 555 ? 73.463 23.931 -73.625 1.00 46.47 555 PRO A N 1
ATOM 4594 C CA . PRO A 1 555 ? 72.472 24.213 -74.665 1.00 46.47 555 PRO A CA 1
ATOM 4595 C C . PRO A 1 555 ? 72.568 25.664 -75.145 1.00 46.47 555 PRO A C 1
ATOM 4597 O O . PRO A 1 555 ? 72.052 26.571 -74.503 1.00 46.47 555 PRO A O 1
ATOM 4600 N N . LEU A 1 556 ? 73.249 25.856 -76.271 1.00 47.62 556 LEU A N 1
ATOM 4601 C CA . LEU A 1 556 ? 73.345 27.122 -76.983 1.00 47.62 556 LEU A CA 1
ATOM 4602 C C . LEU A 1 556 ? 72.131 27.236 -77.903 1.00 47.62 556 LEU A C 1
ATOM 4604 O O . LEU A 1 556 ? 71.755 26.269 -78.577 1.00 47.62 556 LEU A O 1
ATOM 4608 N N . VAL A 1 557 ? 71.499 28.401 -77.896 1.00 54.12 557 VAL A N 1
ATOM 4609 C CA . VAL A 1 557 ? 70.353 28.715 -78.752 1.00 54.12 557 VAL A CA 1
ATOM 4610 C C . VAL A 1 557 ? 70.894 29.058 -80.143 1.00 54.12 557 VAL A C 1
ATOM 4612 O O . VAL A 1 557 ? 72.047 29.457 -80.285 1.00 54.12 557 VAL A O 1
ATOM 4615 N N . THR A 1 558 ? 70.090 28.928 -81.198 1.00 53.84 558 THR A N 1
ATOM 4616 C CA . THR A 1 558 ? 70.503 29.145 -82.603 1.00 53.84 558 THR A CA 1
ATOM 4617 C C . THR A 1 558 ? 71.220 30.492 -82.831 1.00 53.84 558 THR A C 1
ATOM 4619 O O . THR A 1 558 ? 72.082 30.594 -83.700 1.00 53.84 558 THR A O 1
ATOM 4622 N N . GLN A 1 559 ? 70.920 31.500 -82.002 1.00 53.03 559 GLN A N 1
ATOM 4623 C CA . GLN A 1 559 ? 71.568 32.818 -81.993 1.00 53.03 559 GLN A CA 1
ATOM 4624 C C . GLN A 1 559 ? 73.059 32.779 -81.611 1.00 53.03 559 GLN A C 1
ATOM 4626 O O . GLN A 1 559 ? 73.845 33.547 -82.164 1.00 53.03 559 GLN A O 1
ATOM 4631 N N . ASP A 1 560 ? 73.473 31.863 -80.734 1.00 55.19 560 ASP A N 1
ATOM 4632 C CA . ASP A 1 560 ? 74.868 31.754 -80.300 1.00 55.19 560 ASP A CA 1
ATOM 4633 C C . ASP A 1 560 ? 75.759 31.126 -81.387 1.00 55.19 560 ASP A C 1
ATOM 4635 O O . ASP A 1 560 ? 76.950 31.420 -81.480 1.00 55.19 560 ASP A O 1
ATOM 4639 N N . ILE A 1 561 ? 75.178 30.296 -82.262 1.00 56.47 561 ILE A N 1
ATOM 4640 C CA . ILE A 1 561 ? 75.877 29.685 -83.404 1.00 56.47 561 ILE A CA 1
ATOM 4641 C C . ILE A 1 561 ? 76.230 30.747 -84.450 1.00 56.47 561 ILE A C 1
ATOM 4643 O O . ILE A 1 561 ? 77.348 30.751 -84.967 1.00 56.47 561 ILE A O 1
ATOM 4647 N N . ASP A 1 562 ? 75.306 31.667 -84.738 1.00 54.56 562 ASP A N 1
ATOM 4648 C CA . ASP A 1 562 ? 75.556 32.781 -85.660 1.00 54.56 562 ASP A CA 1
ATOM 4649 C C . ASP A 1 562 ? 76.570 33.787 -85.079 1.00 54.56 562 ASP A C 1
ATOM 4651 O O . ASP A 1 562 ? 77.345 34.378 -85.835 1.00 54.56 562 ASP A O 1
ATOM 4655 N N . PHE A 1 563 ? 76.617 33.949 -83.749 1.00 53.72 563 PHE A N 1
ATOM 4656 C CA . PHE A 1 563 ? 77.641 34.748 -83.066 1.00 53.72 563 PHE A CA 1
ATOM 4657 C C . PHE A 1 563 ? 79.034 34.113 -83.187 1.00 53.72 563 PHE A C 1
ATOM 4659 O O . PHE A 1 563 ? 79.962 34.768 -83.659 1.00 53.72 563 PHE A O 1
ATOM 4666 N N . VAL A 1 564 ? 79.167 32.820 -82.869 1.00 54.25 564 VAL A N 1
ATOM 4667 C CA . VAL A 1 564 ? 80.433 32.073 -83.012 1.00 54.25 564 VAL A CA 1
ATOM 4668 C C . VAL A 1 564 ? 80.903 32.046 -84.470 1.00 54.25 564 VAL A C 1
ATOM 4670 O O . VAL A 1 564 ? 82.095 32.187 -84.738 1.00 54.25 564 VAL A O 1
ATOM 4673 N N . TYR A 1 565 ? 79.981 31.918 -85.430 1.00 58.19 565 TYR A N 1
ATOM 4674 C CA . TYR A 1 565 ? 80.296 31.997 -86.858 1.00 58.19 565 TYR A CA 1
ATOM 4675 C C . TYR A 1 565 ? 80.825 33.383 -87.257 1.00 58.19 565 TYR A C 1
ATOM 4677 O O . TYR A 1 565 ? 81.803 33.469 -87.996 1.00 58.19 565 TYR A O 1
ATOM 4685 N N . LYS A 1 566 ? 80.222 34.471 -86.758 1.00 56.84 566 LYS A N 1
ATOM 4686 C CA . LYS A 1 566 ? 80.689 35.842 -87.025 1.00 56.84 566 LYS A CA 1
ATOM 4687 C C . LYS A 1 566 ? 82.054 36.139 -86.405 1.00 56.84 566 LYS A C 1
ATOM 4689 O O . LYS A 1 566 ? 82.890 36.708 -87.098 1.00 56.84 566 LYS A O 1
ATOM 4694 N N . GLU A 1 567 ? 82.285 35.731 -85.160 1.00 55.12 567 GLU A N 1
ATOM 4695 C CA . GLU A 1 567 ? 83.582 35.864 -84.475 1.00 55.12 567 GLU A CA 1
ATOM 4696 C C . GLU A 1 567 ? 84.690 35.111 -85.230 1.00 55.12 567 GLU A C 1
ATOM 4698 O O . GLU A 1 567 ? 85.722 35.687 -85.563 1.00 55.12 567 GLU A O 1
ATOM 4703 N N . LEU A 1 568 ? 84.440 33.856 -85.627 1.00 54.25 568 LEU A N 1
ATOM 4704 C CA . LEU A 1 568 ? 85.401 33.054 -86.399 1.00 54.25 568 LEU A CA 1
ATOM 4705 C C . LEU A 1 568 ? 85.714 33.640 -87.786 1.00 54.25 568 LEU A C 1
ATOM 4707 O O . LEU A 1 568 ? 86.824 33.467 -88.288 1.00 54.25 568 LEU A O 1
ATOM 4711 N N . MET A 1 569 ? 84.751 34.315 -88.421 1.00 52.94 569 MET A N 1
ATOM 4712 C CA . MET A 1 569 ? 84.944 34.959 -89.727 1.00 52.94 569 MET A CA 1
ATOM 4713 C C . MET A 1 569 ? 85.659 36.316 -89.623 1.00 52.94 569 MET A C 1
ATOM 4715 O O . MET A 1 569 ? 86.216 36.774 -90.620 1.00 52.94 569 MET A O 1
ATOM 4719 N N . ALA A 1 570 ? 85.670 36.946 -88.443 1.00 51.09 570 ALA A N 1
ATOM 4720 C CA . ALA A 1 570 ? 86.333 38.228 -88.205 1.00 51.09 570 ALA A CA 1
ATOM 4721 C C . ALA A 1 570 ? 87.856 38.100 -88.001 1.00 51.09 570 ALA A C 1
ATOM 4723 O O . ALA A 1 570 ? 88.582 39.043 -88.310 1.00 51.09 570 ALA A O 1
ATOM 4724 N N . GLU A 1 571 ? 88.359 36.947 -87.542 1.00 48.88 571 GLU A N 1
ATOM 4725 C CA . GLU A 1 571 ? 89.786 36.776 -87.210 1.00 48.88 571 GLU A CA 1
ATOM 4726 C C . GLU A 1 571 ? 90.711 36.419 -88.390 1.00 48.88 571 GLU A C 1
ATOM 4728 O O . GLU A 1 571 ? 91.921 36.505 -88.241 1.00 48.88 571 GLU A O 1
ATOM 4733 N N . GLY A 1 572 ? 90.199 36.063 -89.573 1.00 50.94 572 GLY A N 1
ATOM 4734 C CA . GLY A 1 572 ? 91.006 35.892 -90.794 1.00 50.94 572 GLY A CA 1
ATOM 4735 C C . GLY A 1 572 ? 92.212 34.934 -90.691 1.00 50.94 572 GLY A C 1
ATOM 4736 O O . GLY A 1 572 ? 93.352 35.386 -90.668 1.00 50.94 572 GLY A O 1
ATOM 4737 N N . PHE A 1 573 ? 92.000 33.607 -90.738 1.00 45.81 573 PHE A N 1
ATOM 4738 C CA . PHE A 1 573 ? 93.102 32.620 -90.738 1.00 45.81 573 PHE A CA 1
ATOM 4739 C C . PHE A 1 573 ? 92.899 31.392 -91.656 1.00 45.81 573 PHE A C 1
ATOM 4741 O O . PHE A 1 573 ? 91.792 30.902 -91.865 1.00 45.81 573 PHE A O 1
ATOM 4748 N N . THR A 1 574 ? 94.018 30.863 -92.180 1.00 44.91 574 THR A N 1
ATOM 4749 C CA . THR A 1 574 ? 94.163 29.860 -93.263 1.00 44.91 574 THR A CA 1
ATOM 4750 C C . THR A 1 574 ? 94.548 28.445 -92.780 1.00 44.91 574 THR A C 1
ATOM 4752 O O . THR A 1 574 ? 95.437 27.795 -93.331 1.00 44.91 574 THR A O 1
ATOM 4755 N N . SER A 1 575 ? 93.874 27.917 -91.751 1.00 50.88 575 SER A N 1
ATOM 4756 C CA . SER A 1 575 ? 94.134 26.566 -91.211 1.00 50.88 575 SER A CA 1
ATOM 4757 C C . SER A 1 575 ? 93.077 25.533 -91.646 1.00 50.88 575 SER A C 1
ATOM 4759 O O . SER A 1 575 ? 91.875 25.732 -91.471 1.00 50.88 575 SER A O 1
ATOM 4761 N N . LYS A 1 576 ? 93.526 24.378 -92.170 1.00 49.97 576 LYS A N 1
ATOM 4762 C CA . LYS A 1 576 ? 92.676 23.262 -92.650 1.00 49.97 576 LYS A CA 1
ATOM 4763 C C . LYS A 1 576 ? 91.780 22.663 -91.549 1.00 49.97 576 LYS A C 1
ATOM 4765 O O . LYS A 1 576 ? 90.668 22.232 -91.833 1.00 49.97 576 LYS A O 1
ATOM 4770 N N . ILE A 1 577 ? 92.232 22.711 -90.293 1.00 49.47 577 ILE A N 1
ATOM 4771 C CA . ILE A 1 577 ? 91.485 22.238 -89.113 1.00 49.47 577 ILE A CA 1
ATOM 4772 C C . ILE A 1 577 ? 90.287 23.157 -88.816 1.00 49.47 577 ILE A C 1
ATOM 4774 O O . ILE A 1 577 ? 89.239 22.695 -88.363 1.00 49.47 577 ILE A O 1
ATOM 4778 N N . LEU A 1 578 ? 90.411 24.458 -89.098 1.00 49.62 578 LEU A N 1
ATOM 4779 C CA . LEU A 1 578 ? 89.337 25.428 -88.873 1.00 49.62 578 LEU A CA 1
ATOM 4780 C C . LEU A 1 578 ? 88.219 25.291 -89.921 1.00 49.62 578 LEU A C 1
ATOM 4782 O O . LEU A 1 578 ? 87.046 25.379 -89.575 1.00 49.62 578 LEU A O 1
ATOM 4786 N N . LEU A 1 579 ? 88.571 24.988 -91.177 1.00 52.41 579 LEU A N 1
ATOM 4787 C CA . LEU A 1 579 ? 87.620 24.701 -92.264 1.00 52.41 579 LEU A CA 1
ATOM 4788 C C . LEU A 1 579 ? 86.766 23.451 -91.996 1.00 52.41 579 LEU A C 1
ATOM 4790 O O . LEU A 1 579 ? 85.568 23.442 -92.284 1.00 52.41 579 LEU A O 1
ATOM 4794 N N . GLU A 1 580 ? 87.351 22.403 -91.413 1.00 55.53 580 GLU A N 1
ATOM 4795 C CA . GLU A 1 580 ? 86.594 21.218 -90.990 1.00 55.53 580 GLU A CA 1
ATOM 4796 C C . GLU A 1 580 ? 85.627 21.540 -89.844 1.00 55.53 580 GLU A C 1
ATOM 4798 O O . GLU A 1 580 ? 84.470 21.117 -89.887 1.00 55.53 580 GLU A O 1
ATOM 4803 N N . LYS A 1 581 ? 86.046 22.359 -88.871 1.00 53.12 581 LYS A N 1
ATOM 4804 C CA . LYS A 1 581 ? 85.170 22.829 -87.785 1.00 53.12 581 LYS A CA 1
ATOM 4805 C C . LYS A 1 581 ? 84.042 23.742 -88.289 1.00 53.12 581 LYS A C 1
ATOM 4807 O O . LYS A 1 581 ? 82.899 23.561 -87.878 1.00 53.12 581 LYS A O 1
ATOM 4812 N N . LEU A 1 582 ? 84.316 24.648 -89.230 1.00 56.06 582 LEU A N 1
ATOM 4813 C CA . LEU A 1 582 ? 83.315 25.508 -89.884 1.00 56.06 582 LEU A CA 1
ATOM 4814 C C . LEU A 1 582 ? 82.257 24.698 -90.651 1.00 56.06 582 LEU A C 1
ATOM 4816 O O . LEU A 1 582 ? 81.064 24.972 -90.533 1.00 56.06 582 LEU A O 1
ATOM 4820 N N . ASN A 1 583 ? 82.667 23.651 -91.372 1.00 60.28 583 ASN A N 1
ATOM 4821 C CA . ASN A 1 583 ? 81.736 22.741 -92.049 1.00 60.28 583 ASN A CA 1
ATOM 4822 C C . ASN A 1 583 ? 80.846 21.958 -91.071 1.00 60.28 583 ASN A C 1
ATOM 4824 O O . ASN A 1 583 ? 79.699 21.644 -91.395 1.00 60.28 583 ASN A O 1
ATOM 4828 N N . ILE A 1 584 ? 81.352 21.634 -89.878 1.00 56.91 584 ILE A N 1
ATOM 4829 C CA . ILE A 1 584 ? 80.558 21.005 -88.815 1.00 56.91 584 ILE A CA 1
ATOM 4830 C C . ILE A 1 584 ? 79.545 22.007 -88.243 1.00 56.91 584 ILE A C 1
ATOM 4832 O O . ILE A 1 584 ? 78.376 21.657 -88.096 1.00 56.91 584 ILE A O 1
ATOM 4836 N N . ILE A 1 585 ? 79.947 23.258 -88.002 1.00 58.97 585 ILE A N 1
ATOM 4837 C CA . ILE A 1 585 ? 79.063 24.327 -87.504 1.00 58.97 585 ILE A CA 1
ATOM 4838 C C . ILE A 1 585 ? 77.915 24.616 -88.486 1.00 58.97 585 ILE A C 1
ATOM 4840 O O . ILE A 1 585 ? 76.759 24.681 -88.070 1.00 58.97 585 ILE A O 1
ATOM 4844 N N . LEU A 1 586 ? 78.194 24.704 -89.792 1.00 61.22 586 LEU A N 1
ATOM 4845 C CA . LEU A 1 586 ? 77.157 24.890 -90.818 1.00 61.22 586 LEU A CA 1
ATOM 4846 C C . LEU A 1 586 ? 76.173 23.709 -90.871 1.00 61.22 586 LEU A C 1
ATOM 4848 O O . LEU A 1 586 ? 74.963 23.919 -90.923 1.00 61.22 586 LEU A O 1
ATOM 4852 N N . LYS A 1 587 ? 76.667 22.466 -90.757 1.00 64.69 587 LYS A N 1
ATOM 4853 C CA . LYS A 1 587 ? 75.802 21.276 -90.651 1.00 64.69 587 LYS A CA 1
ATOM 4854 C C . LYS A 1 587 ? 74.925 21.307 -89.399 1.00 64.69 587 LYS A C 1
ATOM 4856 O O . LYS A 1 587 ? 73.781 20.866 -89.454 1.00 64.69 587 LYS A O 1
ATOM 4861 N N . ILE A 1 588 ? 75.436 21.820 -88.282 1.00 61.03 588 ILE A N 1
ATOM 4862 C CA . ILE A 1 588 ? 74.671 21.959 -87.037 1.00 61.03 588 ILE A CA 1
ATOM 4863 C C . ILE A 1 588 ? 73.595 23.034 -87.175 1.00 61.03 588 ILE A C 1
ATOM 4865 O O . ILE A 1 588 ? 72.476 22.806 -86.721 1.00 61.03 588 ILE A O 1
ATOM 4869 N N . ARG A 1 589 ? 73.879 24.154 -87.852 1.00 63.62 589 ARG A N 1
ATOM 4870 C CA . ARG A 1 589 ? 72.873 25.183 -88.155 1.00 63.62 589 ARG A CA 1
ATOM 4871 C C . ARG A 1 589 ? 71.702 24.610 -88.956 1.00 63.62 589 ARG A C 1
ATOM 4873 O O . ARG A 1 589 ? 70.551 24.834 -88.590 1.00 63.62 589 ARG A O 1
ATOM 4880 N N . ASP A 1 590 ? 71.988 23.815 -89.985 1.00 64.25 590 ASP A N 1
ATOM 4881 C CA . ASP A 1 590 ? 70.957 23.153 -90.797 1.00 64.25 590 ASP A CA 1
ATOM 4882 C C . ASP A 1 590 ? 70.145 22.126 -89.989 1.00 64.25 590 ASP A C 1
ATOM 4884 O O . ASP A 1 590 ? 68.934 21.990 -90.180 1.00 64.25 590 ASP A O 1
ATOM 4888 N N . ILE A 1 591 ? 70.792 21.409 -89.061 1.00 62.53 591 ILE A N 1
ATOM 4889 C CA . ILE A 1 591 ? 70.112 20.494 -88.131 1.00 62.53 591 ILE A CA 1
ATOM 4890 C C . ILE A 1 591 ? 69.203 21.281 -87.181 1.00 62.53 591 ILE A C 1
ATOM 4892 O O . ILE A 1 591 ? 68.051 20.891 -87.007 1.00 62.53 591 ILE A O 1
ATOM 4896 N N . TYR A 1 592 ? 69.672 22.394 -86.610 1.00 63.66 592 TYR A N 1
ATOM 4897 C CA . TYR A 1 592 ? 68.865 23.255 -85.740 1.00 63.66 592 TYR A CA 1
ATOM 4898 C C . TYR A 1 592 ? 67.652 23.829 -86.478 1.00 63.66 592 TYR A C 1
ATOM 4900 O O . TYR A 1 592 ? 66.542 23.721 -85.971 1.00 63.66 592 TYR A O 1
ATOM 4908 N N . GLN A 1 593 ? 67.817 24.338 -87.703 1.00 65.81 593 GLN A N 1
ATOM 4909 C CA . GLN A 1 593 ? 66.695 24.830 -88.516 1.00 65.81 593 GLN A CA 1
ATOM 4910 C C . GLN A 1 593 ? 65.672 23.728 -88.836 1.00 65.81 593 GLN A C 1
ATOM 4912 O O . GLN A 1 593 ? 64.461 23.968 -88.808 1.00 65.81 593 GLN A O 1
ATOM 4917 N N . LYS A 1 594 ? 66.128 22.496 -89.094 1.00 64.81 594 LYS A N 1
ATOM 4918 C CA . LYS A 1 594 ? 65.236 21.337 -89.269 1.00 64.81 594 LYS A CA 1
ATOM 4919 C C . LYS A 1 594 ? 64.514 20.961 -87.979 1.00 64.81 594 LYS A C 1
ATOM 4921 O O . LYS A 1 594 ? 63.311 20.739 -88.003 1.00 64.81 594 LYS A O 1
ATOM 4926 N N . VAL A 1 595 ? 65.201 20.932 -86.843 1.00 60.62 595 VAL A N 1
ATOM 4927 C CA . VAL A 1 595 ? 64.571 20.624 -85.552 1.00 60.62 595 VAL A CA 1
ATOM 4928 C C . VAL A 1 595 ? 63.574 21.714 -85.147 1.00 60.62 595 VAL A C 1
ATOM 4930 O O . VAL A 1 595 ? 62.474 21.392 -84.700 1.00 60.62 595 VAL A O 1
ATOM 4933 N N . ASP A 1 596 ? 63.897 22.989 -85.353 1.00 63.16 596 ASP A N 1
ATOM 4934 C CA . ASP A 1 596 ? 63.004 24.106 -85.033 1.00 63.16 596 ASP A CA 1
ATOM 4935 C C . ASP A 1 596 ? 61.776 24.140 -85.946 1.00 63.16 596 ASP A C 1
ATOM 4937 O O . ASP A 1 596 ? 60.667 24.340 -85.458 1.00 63.16 596 ASP A O 1
ATOM 4941 N N . SER A 1 597 ? 61.917 23.849 -87.242 1.00 61.69 597 SER A N 1
ATOM 4942 C CA . SER A 1 597 ? 60.764 23.721 -88.150 1.00 61.69 597 SER A CA 1
ATOM 4943 C C . SER A 1 597 ? 59.870 22.520 -87.811 1.00 61.69 597 SER A C 1
ATOM 4945 O O . SER A 1 597 ? 58.642 22.656 -87.840 1.00 61.69 597 SER A O 1
ATOM 4947 N N . LEU A 1 598 ? 60.458 21.388 -87.400 1.00 60.31 598 LEU A N 1
ATOM 4948 C CA . LEU A 1 598 ? 59.730 20.217 -86.893 1.00 60.31 598 LEU A CA 1
ATOM 4949 C C . LEU A 1 598 ? 59.013 20.512 -85.559 1.00 60.31 598 LEU A C 1
ATOM 4951 O O . LEU A 1 598 ? 57.900 20.026 -85.344 1.00 60.31 598 LEU A O 1
ATOM 4955 N N . LYS A 1 599 ? 59.610 21.324 -84.671 1.00 56.50 599 LYS A N 1
ATOM 4956 C CA . LYS A 1 599 ? 59.002 21.790 -83.406 1.00 56.50 599 LYS A CA 1
ATOM 4957 C C . LYS A 1 599 ? 57.907 22.839 -83.623 1.00 56.50 599 LYS A C 1
ATOM 4959 O O . LYS A 1 599 ? 56.894 22.805 -82.926 1.00 56.50 599 LYS A O 1
ATOM 4964 N N . ALA A 1 600 ? 58.094 23.744 -84.581 1.00 53.88 600 ALA A N 1
ATOM 4965 C CA . ALA A 1 600 ? 57.149 24.805 -84.930 1.00 53.88 600 ALA A CA 1
ATOM 4966 C C . ALA A 1 600 ? 55.936 24.297 -85.727 1.00 53.88 600 ALA A C 1
ATOM 4968 O O . ALA A 1 600 ? 54.925 24.992 -85.804 1.00 53.88 600 ALA A O 1
ATOM 4969 N N . GLY A 1 601 ? 56.001 23.076 -86.265 1.00 52.41 601 GLY A N 1
ATOM 4970 C CA . GLY A 1 601 ? 54.887 22.451 -86.974 1.00 52.41 601 GLY A CA 1
ATOM 4971 C C . GLY A 1 601 ? 54.772 22.857 -88.449 1.00 52.41 601 GLY A C 1
ATOM 4972 O O . GLY A 1 601 ? 53.690 22.797 -89.026 1.00 52.41 601 GLY A O 1
ATOM 4973 N N . THR A 1 602 ? 55.876 23.268 -89.071 1.00 51.84 602 THR A N 1
ATOM 4974 C CA . THR A 1 602 ? 55.937 23.680 -90.484 1.00 51.84 602 THR A CA 1
ATOM 4975 C C . THR A 1 602 ? 56.355 22.505 -91.371 1.00 51.84 602 THR A C 1
ATOM 4977 O O . THR A 1 602 ? 57.427 21.941 -91.166 1.00 51.84 602 THR A O 1
ATOM 4980 N N . ARG A 1 603 ? 55.543 22.138 -92.381 1.00 44.34 603 ARG A N 1
ATOM 4981 C CA . ARG A 1 603 ? 55.923 21.132 -93.397 1.00 44.34 603 ARG A CA 1
ATOM 4982 C C . ARG A 1 603 ? 57.144 21.636 -94.172 1.00 44.34 603 ARG A C 1
ATOM 4984 O O . ARG A 1 603 ? 57.034 22.593 -94.935 1.00 44.34 603 ARG A O 1
ATOM 4991 N N . LEU A 1 604 ? 58.290 20.985 -93.985 1.00 43.88 604 LEU A N 1
ATOM 4992 C CA . LEU A 1 604 ? 59.476 21.206 -94.806 1.00 43.88 604 LEU A CA 1
ATOM 4993 C C . LEU A 1 604 ? 59.129 20.848 -96.257 1.00 43.88 604 LEU A C 1
ATOM 4995 O O . LEU A 1 604 ? 58.698 19.733 -96.545 1.00 43.88 604 LEU A O 1
ATOM 4999 N N . THR A 1 605 ? 59.259 21.806 -97.170 1.00 37.69 605 THR A N 1
ATOM 5000 C CA . THR A 1 605 ? 59.085 21.580 -98.606 1.00 37.69 605 THR A CA 1
ATOM 5001 C C . THR A 1 605 ? 60.215 20.679 -99.098 1.00 37.69 605 THR A C 1
ATOM 5003 O O . THR A 1 605 ? 61.310 21.150 -99.395 1.00 37.69 605 THR A O 1
ATOM 5006 N N . GLU A 1 606 ? 59.974 19.371 -99.127 1.00 42.94 606 GLU A N 1
ATOM 5007 C CA . GLU A 1 606 ? 60.915 18.394 -99.665 1.00 42.94 606 GLU A CA 1
ATOM 5008 C C . GLU A 1 606 ? 61.005 18.517 -101.191 1.00 42.94 606 GLU A C 1
ATOM 5010 O O . GLU A 1 606 ? 60.012 18.355 -101.910 1.00 42.94 606 GLU A O 1
ATOM 5015 N N . GLU A 1 607 ? 62.226 18.692 -101.704 1.00 39.34 607 GLU A N 1
ATOM 5016 C CA . GLU A 1 607 ? 62.609 18.046 -102.957 1.00 39.34 607 GLU A CA 1
ATOM 5017 C C . GLU A 1 607 ? 62.325 16.554 -102.792 1.00 39.34 607 GLU A C 1
ATOM 5019 O O . GLU A 1 607 ? 63.092 15.805 -102.187 1.00 39.34 607 GLU A O 1
ATOM 5024 N N . LYS A 1 608 ? 61.163 16.128 -103.282 1.00 41.94 608 LYS A N 1
ATOM 5025 C CA . LYS A 1 608 ? 60.762 14.730 -103.296 1.00 41.94 608 LYS A CA 1
ATOM 5026 C C . LYS A 1 608 ? 61.772 13.949 -104.139 1.00 41.94 608 LYS A C 1
ATOM 5028 O O . LYS A 1 608 ? 61.646 13.887 -105.365 1.00 41.94 608 LYS A O 1
ATOM 5033 N N . GLN A 1 609 ? 62.767 13.349 -103.488 1.00 50.25 609 GLN A N 1
ATOM 5034 C CA . GLN A 1 609 ? 63.620 12.329 -104.090 1.00 50.25 609 GLN A CA 1
ATOM 5035 C C . GLN A 1 609 ? 62.759 11.099 -104.357 1.00 50.25 609 GLN A C 1
ATOM 5037 O O . GLN A 1 609 ? 62.654 10.177 -103.556 1.00 50.25 609 GLN A O 1
ATOM 5042 N N . TYR A 1 610 ? 62.090 11.114 -105.500 1.00 61.91 610 TYR A N 1
ATOM 5043 C CA . TYR A 1 610 ? 61.455 9.938 -106.053 1.00 61.91 610 TYR A CA 1
ATOM 5044 C C . TYR A 1 610 ? 62.499 9.096 -106.775 1.00 61.91 610 TYR A C 1
ATOM 5046 O O . TYR A 1 610 ? 63.318 9.622 -107.530 1.00 61.91 610 TYR A O 1
ATOM 5054 N N . ILE A 1 611 ? 62.424 7.782 -106.599 1.00 65.56 611 ILE A N 1
ATOM 5055 C CA . ILE A 1 611 ? 63.130 6.833 -107.460 1.00 65.56 611 ILE A CA 1
ATOM 5056 C C . ILE A 1 611 ? 62.219 6.451 -108.628 1.00 65.56 611 ILE A C 1
ATOM 5058 O O . ILE A 1 611 ? 61.012 6.274 -108.460 1.00 65.56 611 ILE A O 1
ATOM 5062 N N . ILE A 1 612 ? 62.780 6.370 -109.833 1.00 71.62 612 ILE A N 1
ATOM 5063 C CA . ILE A 1 612 ? 62.035 5.989 -111.037 1.00 71.62 612 ILE A CA 1
ATOM 5064 C C . ILE A 1 612 ? 61.973 4.464 -111.105 1.00 71.62 612 ILE A C 1
ATOM 5066 O O . ILE A 1 612 ? 62.995 3.786 -111.017 1.00 71.62 612 ILE A O 1
ATOM 5070 N N . CYS A 1 613 ? 60.773 3.913 -111.276 1.00 77.31 613 CYS A N 1
ATOM 5071 C CA . CYS A 1 613 ? 60.596 2.487 -111.503 1.00 77.31 613 CYS A CA 1
ATOM 5072 C C . CYS A 1 613 ? 61.279 2.070 -112.807 1.00 77.31 613 CYS A C 1
ATOM 5074 O O . CYS A 1 613 ? 60.816 2.445 -113.882 1.00 77.31 613 CYS A O 1
ATOM 5076 N N . GLU A 1 614 ? 62.297 1.216 -112.742 1.00 73.62 614 GLU A N 1
ATOM 5077 C CA . GLU A 1 614 ? 62.981 0.721 -113.947 1.00 73.62 614 GLU A CA 1
ATOM 5078 C C . GLU A 1 614 ? 62.065 -0.103 -114.871 1.00 73.62 614 GLU A C 1
ATOM 5080 O O . GLU A 1 614 ? 62.375 -0.288 -116.041 1.00 73.62 614 GLU A O 1
ATOM 5085 N N . SER A 1 615 ? 60.925 -0.598 -114.372 1.00 77.12 615 SER A N 1
ATOM 5086 C CA . SER A 1 615 ? 59.984 -1.386 -115.179 1.00 77.12 615 SER A CA 1
ATOM 5087 C C . SER A 1 615 ? 58.833 -0.598 -115.801 1.00 77.12 615 SER A C 1
ATOM 5089 O O . SER A 1 615 ? 58.325 -1.028 -116.828 1.00 77.12 615 SER A O 1
ATOM 5091 N N . CYS A 1 616 ? 58.377 0.501 -115.193 1.00 78.50 616 CYS A N 1
ATOM 5092 C CA . CYS A 1 616 ? 57.215 1.250 -115.703 1.00 78.50 616 CYS A CA 1
ATOM 5093 C C . CYS A 1 616 ? 57.410 2.770 -115.749 1.00 78.50 616 CYS A C 1
ATOM 5095 O O . CYS A 1 616 ? 56.480 3.495 -116.084 1.00 78.50 616 CYS A O 1
ATOM 5097 N N . GLY A 1 617 ? 58.580 3.279 -115.358 1.00 72.88 617 GLY A N 1
ATOM 5098 C CA . GLY A 1 617 ? 58.896 4.710 -115.372 1.00 72.88 617 GLY A CA 1
ATOM 5099 C C . GLY A 1 617 ? 58.200 5.553 -114.295 1.00 72.88 617 GLY A C 1
ATOM 5100 O O . GLY A 1 617 ? 58.445 6.753 -114.209 1.00 72.88 617 GLY A O 1
ATOM 5101 N N . SER A 1 618 ? 57.353 4.958 -113.448 1.00 77.94 618 SER A N 1
ATOM 5102 C CA . SER A 1 618 ? 56.611 5.695 -112.415 1.00 77.94 618 SER A CA 1
ATOM 5103 C C . SER A 1 618 ? 57.527 6.208 -111.300 1.00 77.94 618 SER A C 1
ATOM 5105 O O . SER A 1 618 ? 58.463 5.518 -110.899 1.00 77.94 618 SER A O 1
ATOM 5107 N N . ARG A 1 619 ? 57.234 7.399 -110.764 1.00 74.25 619 ARG A N 1
ATOM 5108 C CA . ARG A 1 619 ? 57.917 7.969 -109.590 1.00 74.25 619 ARG A CA 1
ATOM 5109 C C . ARG A 1 619 ? 57.448 7.259 -108.322 1.00 74.25 619 ARG A C 1
ATOM 5111 O O . ARG A 1 619 ? 56.254 7.249 -108.039 1.00 74.25 619 ARG A O 1
ATOM 5118 N N . ILE A 1 620 ? 58.374 6.681 -107.565 1.00 70.50 620 ILE A N 1
ATOM 5119 C CA . ILE A 1 620 ? 58.075 5.900 -106.363 1.00 70.50 620 ILE A CA 1
ATOM 5120 C C . ILE A 1 620 ? 58.733 6.543 -105.144 1.00 70.50 620 ILE A C 1
ATOM 5122 O O . ILE A 1 620 ? 59.866 7.025 -105.214 1.00 70.50 620 ILE A O 1
ATOM 5126 N N . ASN A 1 621 ? 58.015 6.548 -104.019 1.00 65.50 621 ASN A N 1
ATOM 5127 C CA . ASN A 1 621 ? 58.583 6.926 -102.730 1.00 65.50 621 ASN A CA 1
ATOM 5128 C C . ASN A 1 621 ? 59.686 5.909 -102.347 1.00 65.50 621 ASN A C 1
ATOM 5130 O O . ASN A 1 621 ? 59.399 4.707 -102.386 1.00 65.50 621 ASN A O 1
ATOM 5134 N N . PRO A 1 622 ? 60.901 6.351 -101.959 1.00 58.62 622 PRO A N 1
ATOM 5135 C CA . PRO A 1 622 ? 62.037 5.477 -101.636 1.00 58.62 622 PRO A CA 1
ATOM 5136 C C . PRO A 1 622 ? 61.751 4.377 -100.607 1.00 58.62 622 PRO A C 1
ATOM 5138 O O . PRO A 1 622 ? 62.442 3.363 -100.593 1.00 58.62 622 PRO A O 1
ATOM 5141 N N . CYS A 1 623 ? 60.731 4.550 -99.766 1.00 55.31 623 CYS A N 1
ATOM 5142 C CA . CYS A 1 623 ? 60.350 3.585 -98.736 1.00 55.31 623 CYS A CA 1
ATOM 5143 C C . CYS A 1 623 ? 59.405 2.471 -99.232 1.00 55.31 623 CYS A C 1
ATOM 5145 O O . CYS A 1 623 ? 59.028 1.593 -98.453 1.00 55.31 623 CYS A O 1
ATOM 5147 N N . SER A 1 624 ? 59.000 2.476 -100.507 1.00 64.75 624 SER A N 1
ATOM 5148 C CA . SER A 1 624 ? 58.047 1.492 -101.044 1.00 64.75 624 SER A CA 1
ATOM 5149 C C . SER A 1 624 ? 58.750 0.173 -101.380 1.00 64.75 624 SER A C 1
ATOM 5151 O O . SER A 1 624 ? 59.680 0.151 -102.177 1.00 64.75 624 SER A O 1
ATOM 5153 N N . LYS A 1 625 ? 58.288 -0.955 -100.824 1.00 63.38 625 LYS A N 1
ATOM 5154 C CA . LYS A 1 625 ? 58.848 -2.290 -101.143 1.00 63.38 625 LYS A CA 1
ATOM 5155 C C . LYS A 1 625 ? 58.497 -2.767 -102.562 1.00 63.38 625 LYS A C 1
ATOM 5157 O O . LYS A 1 625 ? 59.247 -3.530 -103.167 1.00 63.38 625 LYS A O 1
ATOM 5162 N N . PHE A 1 626 ? 57.377 -2.287 -103.099 1.00 71.75 626 PHE A N 1
ATOM 5163 C CA . PHE A 1 626 ? 56.878 -2.583 -104.441 1.00 71.75 626 PHE A CA 1
ATOM 5164 C C . PHE A 1 626 ? 56.478 -1.286 -105.143 1.00 71.75 626 PHE A C 1
ATOM 5166 O O . PHE A 1 626 ? 56.104 -0.309 -104.491 1.00 71.75 626 PHE A O 1
ATOM 5173 N N . CYS A 1 627 ? 56.540 -1.266 -106.473 1.00 77.69 627 CYS A N 1
ATOM 5174 C CA . CYS A 1 627 ? 56.019 -0.153 -107.253 1.00 77.69 627 CYS A CA 1
ATOM 5175 C C . CYS A 1 627 ? 54.484 -0.110 -107.141 1.00 77.69 627 CYS A C 1
ATOM 5177 O O . CYS A 1 627 ? 53.840 -1.066 -107.570 1.00 77.69 627 CYS A O 1
ATOM 5179 N N . PRO A 1 628 ? 53.877 0.989 -106.661 1.00 67.06 628 PRO A N 1
ATOM 5180 C CA . PRO A 1 628 ? 52.422 1.081 -106.519 1.00 67.06 628 PRO A CA 1
ATOM 5181 C C . PRO A 1 628 ? 51.676 1.089 -107.864 1.00 67.06 628 PRO A C 1
ATOM 5183 O O . PRO A 1 628 ? 50.484 0.822 -107.890 1.00 67.06 628 PRO A O 1
ATOM 5186 N N . MET A 1 629 ? 52.368 1.360 -108.980 1.00 76.81 629 MET A N 1
ATOM 5187 C CA . MET A 1 629 ? 51.759 1.395 -110.317 1.00 76.81 629 MET A CA 1
ATOM 5188 C C . MET A 1 629 ? 51.852 0.071 -111.083 1.00 76.81 629 MET A C 1
ATOM 5190 O O . MET A 1 629 ? 50.979 -0.215 -111.892 1.00 76.81 629 MET A O 1
ATOM 5194 N N . CYS A 1 630 ? 52.897 -0.737 -110.869 1.00 74.06 630 CYS A N 1
ATOM 5195 C CA . CYS A 1 630 ? 53.091 -1.986 -111.628 1.00 74.06 630 CYS A CA 1
ATOM 5196 C C . CYS A 1 630 ? 53.320 -3.234 -110.765 1.00 74.06 630 CYS A C 1
ATOM 5198 O O . CYS A 1 630 ? 53.528 -4.317 -111.304 1.00 74.06 630 CYS A O 1
ATOM 5200 N N . GLY A 1 631 ? 53.341 -3.098 -109.437 1.00 73.00 631 GLY A N 1
ATOM 5201 C CA . GLY A 1 631 ? 53.482 -4.203 -108.486 1.00 73.00 631 GLY A CA 1
ATOM 5202 C C . GLY A 1 631 ? 54.872 -4.842 -108.410 1.00 73.00 631 GLY A C 1
ATOM 5203 O O . GLY A 1 631 ? 55.111 -5.660 -107.525 1.00 73.00 631 GLY A O 1
ATOM 5204 N N . LYS A 1 632 ? 55.818 -4.481 -109.288 1.00 76.38 632 LYS A N 1
ATOM 5205 C CA . LYS A 1 632 ? 57.162 -5.074 -109.269 1.00 76.38 632 LYS A CA 1
ATOM 5206 C C . LYS A 1 632 ? 57.973 -4.639 -108.038 1.00 76.38 632 LYS A C 1
ATOM 5208 O O . LYS A 1 632 ? 57.922 -3.460 -107.670 1.00 76.38 632 LYS A O 1
ATOM 5213 N N . PRO A 1 633 ? 58.733 -5.560 -107.417 1.00 71.81 633 PRO A N 1
ATOM 5214 C CA . PRO A 1 633 ? 59.579 -5.255 -106.269 1.00 71.81 633 PRO A CA 1
ATOM 5215 C C . PRO A 1 633 ? 60.708 -4.299 -106.657 1.00 71.81 633 PRO A C 1
ATOM 5217 O O . PRO A 1 633 ? 61.285 -4.403 -107.742 1.00 71.81 633 PRO A O 1
ATOM 5220 N N . ILE A 1 634 ? 61.031 -3.368 -105.763 1.00 70.56 634 ILE A N 1
ATOM 5221 C CA . ILE A 1 634 ? 62.133 -2.423 -105.965 1.00 70.56 634 ILE A CA 1
ATOM 5222 C C . ILE A 1 634 ? 63.415 -3.064 -105.429 1.00 70.56 634 ILE A C 1
ATOM 5224 O O . ILE A 1 634 ? 63.599 -3.177 -104.219 1.00 70.56 634 ILE A O 1
ATOM 5228 N N . VAL A 1 635 ? 64.305 -3.494 -106.328 1.00 61.97 635 VAL A N 1
ATOM 5229 C CA . VAL A 1 635 ? 65.584 -4.119 -105.957 1.00 61.97 635 VAL A CA 1
ATOM 5230 C C . VAL A 1 635 ? 66.680 -3.055 -105.928 1.00 61.97 635 VAL A C 1
ATOM 5232 O O . VAL A 1 635 ? 67.183 -2.633 -106.967 1.00 61.97 635 VAL A O 1
ATOM 5235 N N . MET A 1 636 ? 67.065 -2.606 -104.732 1.00 61.69 636 MET A N 1
ATOM 5236 C CA . MET A 1 636 ? 68.234 -1.737 -104.567 1.00 61.69 636 MET A CA 1
ATOM 5237 C C . MET A 1 636 ? 69.519 -2.547 -104.789 1.00 61.69 636 MET A C 1
ATOM 5239 O O . MET A 1 636 ? 69.670 -3.633 -104.235 1.00 61.69 636 MET A O 1
ATOM 5243 N N . LYS A 1 637 ? 70.460 -2.031 -105.588 1.00 67.62 637 LYS A N 1
ATOM 5244 C CA . LYS A 1 637 ? 71.774 -2.662 -105.809 1.00 67.62 637 LYS A CA 1
ATOM 5245 C C . LYS A 1 637 ? 72.856 -1.943 -105.004 1.00 67.62 637 LYS A C 1
ATOM 5247 O O . LYS A 1 637 ? 72.929 -0.717 -105.031 1.00 67.62 637 LYS A O 1
ATOM 5252 N N . ILE A 1 638 ? 73.706 -2.704 -104.322 1.00 71.00 638 ILE A N 1
ATOM 5253 C CA . ILE A 1 638 ? 74.892 -2.232 -103.598 1.00 71.00 638 ILE A CA 1
ATOM 5254 C C . ILE A 1 638 ? 76.158 -2.580 -104.386 1.00 71.00 638 ILE A C 1
ATOM 5256 O O . ILE A 1 638 ? 76.262 -3.649 -104.983 1.00 71.00 638 ILE A O 1
ATOM 5260 N N . THR A 1 639 ? 77.143 -1.689 -104.409 1.00 76.94 639 THR A N 1
ATOM 5261 C CA . THR A 1 639 ? 78.418 -1.939 -105.101 1.00 76.94 639 THR A CA 1
ATOM 5262 C C . THR A 1 639 ? 79.397 -2.619 -104.151 1.00 76.94 639 THR A C 1
ATOM 5264 O O . THR A 1 639 ? 79.632 -2.127 -103.050 1.00 76.94 639 THR A O 1
ATOM 5267 N N . CYS A 1 640 ? 79.995 -3.738 -104.567 1.00 75.25 640 CYS A N 1
ATOM 5268 C CA . CYS A 1 640 ? 81.004 -4.423 -103.770 1.00 75.25 640 CYS A CA 1
ATOM 5269 C C . CYS A 1 640 ? 82.246 -3.530 -103.605 1.00 75.25 640 CYS A C 1
ATOM 5271 O O . CYS A 1 640 ? 82.885 -3.214 -104.612 1.00 75.25 640 CYS A O 1
ATOM 5273 N N . PRO A 1 641 ? 82.658 -3.186 -102.371 1.00 78.25 641 PRO A N 1
ATOM 5274 C CA . PRO A 1 641 ? 83.792 -2.291 -102.151 1.00 78.25 641 PRO A CA 1
ATOM 5275 C C . PRO A 1 641 ? 85.134 -2.907 -102.574 1.00 78.25 641 PRO A C 1
ATOM 5277 O O . PRO A 1 641 ? 86.087 -2.177 -102.813 1.00 78.25 641 PRO A O 1
ATOM 5280 N N . LYS A 1 642 ? 85.221 -4.242 -102.690 1.00 82.75 642 LYS A N 1
ATOM 5281 C CA . LYS A 1 642 ? 86.469 -4.943 -103.033 1.00 82.75 642 LYS A CA 1
ATOM 5282 C C . LYS A 1 642 ? 86.714 -5.076 -104.538 1.00 82.75 642 LYS A C 1
ATOM 5284 O O . LYS A 1 642 ? 87.854 -4.990 -104.970 1.00 82.75 642 LYS A O 1
ATOM 5289 N N . CYS A 1 643 ? 85.677 -5.346 -105.331 1.00 82.62 643 CYS A N 1
ATOM 5290 C CA . CYS A 1 643 ? 85.833 -5.626 -106.769 1.00 82.62 643 CYS A CA 1
ATOM 5291 C C . CYS A 1 643 ? 84.981 -4.736 -107.682 1.00 82.62 643 CYS A C 1
ATOM 5293 O O . CYS A 1 643 ? 85.042 -4.882 -108.897 1.00 82.62 643 CYS A O 1
ATOM 5295 N N . GLY A 1 644 ? 84.148 -3.856 -107.120 1.00 80.44 644 GLY A N 1
ATOM 5296 C CA . GLY A 1 644 ? 83.258 -2.986 -107.890 1.00 80.44 644 GLY A CA 1
ATOM 5297 C C . GLY A 1 644 ? 82.015 -3.673 -108.473 1.00 80.44 644 GLY A C 1
ATOM 5298 O O . GLY A 1 644 ? 81.203 -3.003 -109.106 1.00 80.44 644 GLY A O 1
ATOM 5299 N N . TYR A 1 645 ? 81.816 -4.980 -108.260 1.00 81.50 645 TYR A N 1
ATOM 5300 C CA . TYR A 1 645 ? 80.646 -5.692 -108.787 1.00 81.50 645 TYR A CA 1
ATOM 5301 C C . TYR A 1 645 ? 79.342 -5.268 -108.088 1.00 81.50 645 TYR A C 1
ATOM 5303 O O . TYR A 1 645 ? 79.279 -5.221 -106.857 1.00 81.50 645 TYR A O 1
ATOM 5311 N N . LYS A 1 646 ? 78.287 -4.971 -108.858 1.00 78.94 646 LYS A N 1
ATOM 5312 C CA . LYS A 1 646 ? 76.973 -4.560 -108.329 1.00 78.94 646 LYS A CA 1
ATOM 5313 C C . LYS A 1 646 ? 76.174 -5.783 -107.872 1.00 78.94 646 LYS A C 1
ATOM 5315 O O . LYS A 1 646 ? 75.752 -6.587 -108.695 1.00 78.94 646 LYS A O 1
ATOM 5320 N N . CYS A 1 647 ? 75.954 -5.894 -106.569 1.00 75.06 647 CYS A N 1
ATOM 5321 C CA . CYS A 1 647 ? 75.201 -6.962 -105.918 1.00 75.06 647 CYS A CA 1
ATOM 5322 C C . CYS A 1 647 ? 73.812 -6.465 -105.497 1.00 75.06 647 CYS A C 1
ATOM 5324 O O . CYS A 1 647 ? 73.591 -5.263 -105.366 1.00 75.06 647 CYS A O 1
ATOM 5326 N N . GLU A 1 648 ? 72.867 -7.369 -105.262 1.00 71.38 648 GLU A N 1
ATOM 5327 C CA . GLU A 1 648 ? 71.582 -7.005 -104.652 1.00 71.38 648 GLU A CA 1
ATOM 5328 C C . GLU A 1 648 ? 71.787 -6.562 -103.199 1.00 71.38 648 GLU A C 1
ATOM 5330 O O . GLU A 1 648 ? 72.660 -7.088 -102.507 1.00 71.38 648 GLU A O 1
ATOM 5335 N N . SER A 1 649 ? 70.993 -5.603 -102.714 1.00 67.31 649 SER A N 1
ATOM 5336 C CA . SER A 1 649 ? 71.111 -5.078 -101.347 1.00 67.31 649 SER A CA 1
ATOM 5337 C C . SER A 1 649 ? 70.868 -6.123 -100.262 1.00 67.31 649 SER A C 1
ATOM 5339 O O . SER A 1 649 ? 71.213 -5.867 -99.120 1.00 67.31 649 SER A O 1
ATOM 5341 N N . SER A 1 650 ? 70.306 -7.288 -100.592 1.00 62.28 650 SER A N 1
ATOM 5342 C CA . SER A 1 650 ? 70.119 -8.436 -99.696 1.00 62.28 650 SER A CA 1
ATOM 5343 C C . SER A 1 650 ? 71.287 -9.435 -99.714 1.00 62.28 650 SER A C 1
ATOM 5345 O O . SER A 1 650 ? 71.320 -10.356 -98.892 1.00 62.28 650 SER A O 1
ATOM 5347 N N . ALA A 1 651 ? 72.249 -9.293 -100.633 1.00 72.88 651 ALA A N 1
ATOM 5348 C CA . ALA A 1 651 ? 73.351 -10.236 -100.782 1.00 72.88 651 ALA A CA 1
ATOM 5349 C C . ALA A 1 651 ? 74.342 -10.106 -99.615 1.00 72.88 651 ALA A C 1
ATOM 5351 O O . ALA A 1 651 ? 74.996 -9.079 -99.448 1.00 72.88 651 ALA A O 1
ATOM 5352 N N . LYS A 1 652 ? 74.503 -11.173 -98.821 1.00 77.62 652 LYS A N 1
ATOM 5353 C CA . LYS A 1 652 ? 75.473 -11.209 -97.707 1.00 77.62 652 LYS A CA 1
ATOM 5354 C C . LYS A 1 652 ? 76.927 -11.250 -98.187 1.00 77.62 652 LYS A C 1
ATOM 5356 O O . LYS A 1 652 ? 77.818 -10.746 -97.506 1.00 77.62 652 LYS A O 1
ATOM 5361 N N . PHE A 1 653 ? 77.164 -11.826 -99.365 1.00 82.06 653 PHE A N 1
ATOM 5362 C CA . PHE A 1 653 ? 78.479 -11.938 -99.992 1.00 82.06 653 PHE A CA 1
ATOM 5363 C C . PHE A 1 653 ? 78.403 -11.523 -101.460 1.00 82.06 653 PHE A C 1
ATOM 5365 O O . PHE A 1 653 ? 77.394 -11.732 -102.131 1.00 82.06 653 PHE A O 1
ATOM 5372 N N . CYS A 1 654 ? 79.490 -10.954 -101.968 1.00 87.62 654 CYS A N 1
ATOM 5373 C CA . CYS A 1 654 ? 79.647 -10.638 -103.375 1.00 87.62 654 CYS A CA 1
ATOM 5374 C C . CYS A 1 654 ? 79.771 -11.933 -104.183 1.00 87.62 654 CYS A C 1
ATOM 5376 O O . CYS A 1 654 ? 80.745 -12.666 -104.017 1.00 87.62 654 CYS A O 1
ATOM 5378 N N . GLY A 1 655 ? 78.829 -12.178 -105.096 1.00 78.88 655 GLY A N 1
ATOM 5379 C CA . GLY A 1 655 ? 78.832 -13.369 -105.956 1.00 78.88 655 GLY A CA 1
ATOM 5380 C C . GLY A 1 655 ? 80.029 -13.472 -106.911 1.00 78.88 655 GLY A C 1
ATOM 5381 O O . GLY A 1 655 ? 80.268 -14.539 -107.457 1.00 78.88 655 GLY A O 1
ATOM 5382 N N . MET A 1 656 ? 80.794 -12.388 -107.094 1.00 84.56 656 MET A N 1
ATOM 5383 C CA . MET A 1 656 ? 81.984 -12.361 -107.955 1.00 84.56 656 MET A CA 1
ATOM 5384 C C . MET A 1 656 ? 83.299 -12.600 -107.206 1.00 84.56 656 MET A C 1
ATOM 5386 O O . MET A 1 656 ? 84.157 -13.320 -107.699 1.00 84.56 656 MET A O 1
ATOM 5390 N N . CYS A 1 657 ? 83.499 -11.989 -106.033 1.00 83.19 657 CYS A N 1
ATOM 5391 C CA . CYS A 1 657 ? 84.790 -12.050 -105.325 1.00 83.19 657 CYS A CA 1
ATOM 5392 C C . CYS A 1 657 ? 84.712 -12.637 -103.910 1.00 83.19 657 CYS A C 1
ATOM 5394 O O . CYS A 1 657 ? 85.710 -12.628 -103.187 1.00 83.19 657 CYS A O 1
ATOM 5396 N N . GLY A 1 658 ? 83.526 -13.072 -103.479 1.00 78.75 658 GLY A N 1
ATOM 5397 C CA . GLY A 1 658 ? 83.283 -13.629 -102.149 1.00 78.75 658 GLY A CA 1
ATOM 5398 C C . GLY A 1 658 ? 83.339 -12.613 -101.002 1.00 78.75 658 GLY A C 1
ATOM 5399 O O . GLY A 1 658 ? 83.178 -12.999 -99.849 1.00 78.75 658 GLY A O 1
ATOM 5400 N N . ASN A 1 659 ? 83.554 -11.316 -101.271 1.00 85.31 659 ASN A N 1
ATOM 5401 C CA . ASN A 1 659 ? 83.645 -10.310 -100.210 1.00 85.31 659 ASN A CA 1
ATOM 5402 C C . ASN A 1 659 ? 82.313 -10.158 -99.476 1.00 85.31 659 ASN A C 1
ATOM 5404 O O . ASN A 1 659 ? 81.282 -9.946 -100.111 1.00 85.31 659 ASN A O 1
ATOM 5408 N N . LYS A 1 660 ? 82.344 -10.194 -98.148 1.00 81.81 660 LYS A N 1
ATOM 5409 C CA . LYS A 1 660 ? 81.170 -9.951 -97.309 1.00 81.81 660 LYS A CA 1
ATOM 5410 C C . LYS A 1 660 ? 80.676 -8.506 -97.495 1.00 81.81 660 LYS A C 1
ATOM 5412 O O . LYS A 1 660 ? 81.491 -7.585 -97.528 1.00 81.81 660 LYS A O 1
ATOM 5417 N N . LEU A 1 661 ? 79.372 -8.315 -97.695 1.00 73.81 661 LEU A N 1
ATOM 5418 C CA . LEU A 1 661 ? 78.743 -7.004 -97.945 1.00 73.81 661 LEU A CA 1
ATOM 5419 C C . LEU A 1 661 ? 77.911 -6.504 -96.750 1.00 73.81 661 LEU A C 1
ATOM 5421 O O . LEU A 1 661 ? 77.572 -5.324 -96.712 1.00 73.81 661 LEU A O 1
ATOM 5425 N N . MET A 1 662 ? 77.631 -7.391 -95.784 1.00 57.59 662 MET A N 1
ATOM 5426 C CA . MET A 1 662 ? 76.995 -7.108 -94.489 1.00 57.59 662 MET A CA 1
ATOM 5427 C C . MET A 1 662 ? 77.688 -7.839 -93.352 1.00 57.59 662 MET A C 1
ATOM 5429 O O . MET A 1 662 ? 77.929 -9.060 -93.493 1.00 57.59 662 MET A O 1
#

Organism: NCBI:txid2838633

Radius of gyration: 59.33 Å; Cα contacts (8 Å, |Δi|>4): 610; chains: 1; bounding box: 132×84×156 Å